Protein AF-A0A9U8DZ50-F1 (afdb_monomer_lite)

Secondary structure (DSSP, 8-state):
----------------------PPP-----------------------------SS-TT-HHHHHHHHHHHHHHHHHHHHHHHHHHHHHHHHHHHHHHHHHHT--SHHHHHHHHHHHHHHHHHHIIIIIHHHHHHTTTS-GGGTHHHH-TT------TTSS-TT-HHHHHHHHHHHHHHHHHHHHHHHHHHHHHHHHHHHHHHHHHGGGTT-TTHHHHHHHHHHHHHHHHHTHHHHHHHHHTTS-HHHHHHHHHHHHHHHHHHHHHHHHHHHSSPPPHHHHHHTTEEEEETT--S---S----------S------------------------------------PEEEEE----HHHHHHHHHHHHHHHHHHHHHHHHTT-SSHHHHHHHHHHHHHHHHHT-SS--HHHHHHHHHHHHHHHHHHHHHHHHHHHHHHS-GGGHHHHHHTTS----------------

pLDDT: mean 70.9, std 27.15, range [23.34, 98.75]

Radius of gyration: 38.42 Å; chains: 1; bounding box: 74×115×111 Å

Foldseek 3Di:
DDDDDDDDDDDDDDDDDDDDDDDDDDDDDDDDDDDDDDDDDDDDPPPPPPDPPPPDDCPDPVNVVVVVVVVVVVVVVVLLVQLLVLLVVLVVLVVVLVVLQVPDPDDPCNVVSVVVSVVSVVVNCVPSVVSNCVSCPPHDVVVNCCSNPVPDPDPPPPPVDDCPPPVVVVVVVVVVVVVVVVVLLVVLLVLLVVLLVLLVVLLVLLLVCQQDPCNVVSLVVSVVSLLVNLVPSLVVVLVSCPPHDVVVNCVSNLSSLLSSLLSVQSSVCVVPVDGDDLVVVQVSFKAKAFPPCPDDDDDDDDGPDPDDDDDDDDPDPPDPDDDDDDDDDDDDDDDDDDDDDDDDDRDIDMTGNDDDPLSNLLSVLVSLVSLLVSLVVNVLVVNLVSLVSSLVVLVVNLVVLVVDPDDPPSSVVSSVVSVVSSVSSVVSNVVSVVVPVVDPSVCSNVVSNVVDDPDDDDDDDDDDDDDD

InterPro domains:
  IPR002848 Translin family [PF01997] (79-151)
  IPR002848 Translin family [PF01997] (184-436)
  IPR002848 Translin family [PTHR10741] (164-446)
  IPR016068 Translin, N-terminal [G3DSA:1.20.58.190] (55-153)
  IPR016068 Translin, N-terminal [G3DSA:1.20.58.190] (160-356)
  IPR016069 Translin, C-terminal [G3DSA:1.20.58.200] (360-444)
  IPR036081 Translin superfamily [SSF74784] (61-151)
  IPR036081 Translin superfamily [SSF74784] (166-438)

Structure (mmCIF, N/CA/C/O backbone):
data_AF-A0A9U8DZ50-F1
#
_entry.id   AF-A0A9U8DZ50-F1
#
loop_
_atom_site.group_PDB
_atom_site.id
_atom_site.type_symbol
_atom_site.label_atom_id
_atom_site.label_alt_id
_atom_site.label_comp_id
_atom_site.label_asym_id
_atom_site.label_entity_id
_atom_site.label_seq_id
_atom_site.pdbx_PDB_ins_code
_atom_site.Cartn_x
_atom_site.Cartn_y
_atom_site.Cartn_z
_atom_site.occupancy
_atom_site.B_iso_or_equiv
_atom_site.auth_seq_id
_atom_site.auth_comp_id
_atom_site.auth_asym_id
_atom_site.auth_atom_id
_atom_site.pdbx_PDB_model_num
ATOM 1 N N . MET A 1 1 ? 11.508 52.024 -48.473 1.00 33.84 1 MET A N 1
ATOM 2 C CA . MET A 1 1 ? 10.561 52.882 -49.210 1.00 33.84 1 MET A CA 1
ATOM 3 C C . MET A 1 1 ? 9.318 52.056 -49.512 1.00 33.84 1 MET A C 1
ATOM 5 O O . MET A 1 1 ? 9.191 51.540 -50.609 1.00 33.84 1 MET A O 1
ATOM 9 N N . ASP A 1 2 ? 8.559 51.620 -48.507 1.00 32.34 2 ASP A N 1
ATOM 10 C CA . ASP A 1 2 ? 7.789 52.371 -47.483 1.00 32.34 2 ASP A CA 1
ATOM 11 C C . ASP A 1 2 ? 6.330 52.503 -47.938 1.00 32.34 2 ASP A C 1
ATOM 13 O O . ASP A 1 2 ? 6.059 53.120 -48.960 1.00 32.34 2 ASP A O 1
ATOM 17 N N . SER A 1 3 ? 5.402 51.704 -47.405 1.00 32.81 3 SER A N 1
ATOM 18 C CA . SER A 1 3 ? 4.871 51.639 -46.025 1.00 32.81 3 SER A CA 1
ATOM 19 C C . SER A 1 3 ? 3.629 52.533 -45.863 1.00 32.81 3 SER A C 1
ATOM 21 O O . SER A 1 3 ? 3.686 53.755 -45.781 1.00 32.81 3 SER A O 1
ATOM 23 N N . SER A 1 4 ? 2.456 51.893 -45.854 1.00 32.31 4 SER A N 1
ATOM 24 C CA . SER A 1 4 ? 1.155 52.545 -45.679 1.00 32.31 4 SER A CA 1
ATOM 25 C C . SER A 1 4 ? 0.821 52.667 -44.189 1.00 32.31 4 SER A C 1
ATOM 27 O O . SER A 1 4 ? 0.315 51.724 -43.579 1.00 32.31 4 SER A O 1
ATOM 29 N N . GLY A 1 5 ? 1.141 53.821 -43.599 1.00 32.56 5 GLY A N 1
ATOM 30 C CA . GLY A 1 5 ? 0.920 54.115 -42.181 1.00 32.56 5 GLY A CA 1
ATOM 31 C C . GLY A 1 5 ? -0.504 54.574 -41.836 1.00 32.56 5 GLY A C 1
ATOM 32 O O . GLY A 1 5 ? -1.123 55.357 -42.552 1.00 32.56 5 GLY A O 1
ATOM 33 N N . THR A 1 6 ? -1.002 54.109 -40.690 1.00 33.66 6 THR A N 1
ATOM 34 C CA . THR A 1 6 ? -2.272 54.498 -40.046 1.00 33.66 6 THR A CA 1
ATOM 35 C C . THR A 1 6 ? -2.245 55.907 -39.437 1.00 33.66 6 THR A C 1
ATOM 37 O O . THR A 1 6 ? -1.208 56.319 -38.918 1.00 33.66 6 THR A O 1
ATOM 40 N N . GLY A 1 7 ? -3.395 56.598 -39.366 1.00 29.08 7 GLY A N 1
ATOM 41 C CA . GLY A 1 7 ? -3.497 57.946 -38.784 1.00 29.08 7 GLY A CA 1
ATOM 42 C C . GLY A 1 7 ? -4.727 58.233 -37.898 1.00 29.08 7 GLY A C 1
ATOM 43 O O . GLY A 1 7 ? -5.857 58.192 -38.364 1.00 29.08 7 GLY A O 1
ATOM 44 N N . ALA A 1 8 ? -4.447 58.640 -36.651 1.00 29.92 8 ALA A N 1
ATOM 45 C CA . ALA A 1 8 ? -5.173 59.622 -35.818 1.00 29.92 8 ALA A CA 1
ATOM 46 C C . ALA A 1 8 ? -6.617 59.374 -35.285 1.00 29.92 8 ALA A C 1
ATOM 48 O O . ALA A 1 8 ? -7.617 59.842 -35.817 1.00 29.92 8 ALA A O 1
ATOM 49 N N . SER A 1 9 ? -6.678 58.817 -34.071 1.00 27.17 9 SER A N 1
ATOM 50 C CA . SER A 1 9 ? -7.251 59.408 -32.836 1.00 27.17 9 SER A CA 1
ATOM 51 C C . SER A 1 9 ? -8.122 60.695 -32.882 1.00 27.17 9 SER A C 1
ATOM 53 O O . SER A 1 9 ? -7.591 61.757 -33.198 1.00 27.17 9 SER A O 1
ATOM 55 N N . ARG A 1 10 ? -9.332 60.685 -32.267 1.00 26.41 10 ARG A N 1
ATOM 56 C CA . ARG A 1 10 ? -9.611 61.270 -30.909 1.00 26.41 10 ARG A CA 1
ATOM 57 C C . ARG A 1 10 ? -11.107 61.361 -30.481 1.00 26.41 10 ARG A C 1
ATOM 59 O O . ARG A 1 10 ? -11.854 62.208 -30.949 1.00 26.41 10 ARG A O 1
ATOM 66 N N . SER A 1 11 ? -11.396 60.716 -29.343 1.00 24.22 11 SER A N 1
ATOM 67 C CA . SER A 1 11 ? -12.149 61.254 -28.180 1.00 24.22 11 SER A CA 1
ATOM 68 C C . SER A 1 11 ? -13.700 61.320 -28.105 1.00 24.22 11 SER A C 1
ATOM 70 O O . SER A 1 11 ? -14.384 61.753 -29.021 1.00 24.22 11 SER A O 1
ATOM 72 N N . ARG A 1 12 ? -14.161 61.078 -26.859 1.00 24.06 12 ARG A N 1
ATOM 73 C CA . ARG A 1 12 ? -15.343 61.610 -26.128 1.00 24.06 12 ARG A CA 1
ATOM 74 C C . ARG A 1 12 ? -16.746 60.958 -26.236 1.00 24.06 12 ARG A C 1
ATOM 76 O O . ARG A 1 12 ? -17.536 61.258 -27.115 1.00 24.06 12 ARG A O 1
ATOM 83 N N . PHE A 1 13 ? -17.100 60.376 -25.079 1.00 23.48 13 PHE A N 1
ATOM 84 C CA . PHE A 1 13 ? -18.300 60.635 -24.250 1.00 23.48 13 PHE A CA 1
ATOM 85 C C . PHE A 1 13 ? -19.570 59.762 -24.353 1.00 23.48 13 PHE A C 1
ATOM 87 O O . PHE A 1 13 ? -20.158 59.576 -25.407 1.00 23.48 13 PHE A O 1
ATOM 94 N N . LYS A 1 14 ? -20.050 59.425 -23.140 1.00 25.61 14 LYS A N 1
ATOM 95 C CA . LYS A 1 14 ? -21.415 59.060 -22.710 1.00 25.61 14 LYS A CA 1
ATOM 96 C C . LYS A 1 14 ? -22.072 57.805 -23.298 1.00 25.61 14 LYS A C 1
ATOM 98 O O . LYS A 1 14 ? -22.571 57.797 -24.416 1.00 25.61 14 LYS A O 1
ATOM 103 N N . LYS A 1 15 ? -22.354 56.866 -22.390 1.00 28.08 15 LYS A N 1
ATOM 104 C CA . LYS A 1 15 ? -23.686 56.258 -22.310 1.00 28.08 15 LYS A CA 1
ATOM 105 C C . LYS A 1 15 ? -24.177 56.306 -20.863 1.00 28.08 15 LYS A C 1
ATOM 107 O O . LYS A 1 15 ? -23.495 55.834 -19.962 1.00 28.08 15 LYS A O 1
ATOM 112 N N . SER A 1 16 ? -25.320 56.943 -20.654 1.00 24.27 16 SER A N 1
ATOM 113 C CA . SER A 1 16 ? -26.110 56.849 -19.428 1.00 24.27 16 SER A CA 1
ATOM 114 C C . SER A 1 16 ? -27.072 55.669 -19.544 1.00 24.27 16 SER A C 1
ATOM 116 O O . SER A 1 16 ? -27.530 55.380 -20.649 1.00 24.27 16 SER A O 1
ATOM 118 N N . HIS A 1 17 ? -27.442 55.065 -18.418 1.00 27.88 17 HIS A N 1
ATOM 119 C CA . HIS A 1 17 ? -28.837 55.032 -17.962 1.00 27.88 17 HIS A CA 1
ATOM 120 C C . HIS A 1 17 ? -28.869 54.760 -16.452 1.00 27.88 17 HIS A C 1
ATOM 122 O O . HIS A 1 17 ? -28.088 53.957 -15.946 1.00 27.88 17 HIS A O 1
ATOM 128 N N . ASN A 1 18 ? -29.733 55.494 -15.752 1.00 26.12 18 ASN A N 1
ATOM 129 C CA . ASN A 1 18 ? -30.134 55.181 -14.383 1.00 26.12 18 ASN A CA 1
ATOM 130 C C . ASN A 1 18 ? -31.062 53.956 -14.415 1.00 26.12 18 ASN A C 1
ATOM 132 O O . ASN A 1 18 ? -31.752 53.752 -15.409 1.00 26.12 18 ASN A O 1
ATOM 136 N N . ASP A 1 19 ? -31.127 53.204 -13.318 1.00 26.47 19 ASP A N 1
ATOM 137 C CA . ASP A 1 19 ? -32.282 53.328 -12.424 1.00 26.47 19 ASP A CA 1
ATOM 138 C C . ASP A 1 19 ? -31.902 52.929 -10.992 1.00 26.47 19 ASP A C 1
ATOM 140 O O . ASP A 1 19 ? -31.086 52.044 -10.748 1.00 26.47 19 ASP A O 1
ATOM 144 N N . ASN A 1 20 ? -32.443 53.691 -10.047 1.00 25.62 20 ASN A N 1
ATOM 145 C CA . ASN A 1 20 ? -32.192 53.663 -8.605 1.00 25.62 20 ASN A CA 1
ATOM 146 C C . ASN A 1 20 ? -33.588 53.512 -7.953 1.00 25.62 20 ASN A C 1
ATOM 148 O O . ASN A 1 20 ? -34.556 53.964 -8.573 1.00 25.62 20 ASN A O 1
ATOM 152 N N . PRO A 1 21 ? -33.748 52.971 -6.725 1.00 29.86 21 PRO A N 1
ATOM 153 C CA . PRO A 1 21 ? -33.490 53.864 -5.592 1.00 29.86 21 PRO A CA 1
ATOM 154 C C . PRO A 1 21 ? -33.074 53.223 -4.242 1.00 29.86 21 PRO A C 1
ATOM 156 O O . PRO A 1 21 ? -33.614 52.222 -3.782 1.00 29.86 21 PRO A O 1
ATOM 159 N N . SER A 1 22 ? -32.187 53.950 -3.552 1.00 23.89 22 SER A N 1
ATOM 160 C CA . SER A 1 22 ? -32.159 54.204 -2.095 1.00 23.89 22 SER A CA 1
ATOM 161 C C . SER A 1 22 ? -32.302 53.042 -1.093 1.00 23.89 22 SER A C 1
ATOM 163 O O . SER A 1 22 ? -33.405 52.649 -0.712 1.00 23.89 22 SER A O 1
ATOM 165 N N . ILE A 1 23 ? -31.169 52.677 -0.486 1.00 24.48 23 ILE A N 1
ATOM 166 C CA . ILE A 1 23 ? -31.103 52.181 0.899 1.00 24.48 23 ILE A CA 1
ATOM 167 C C . ILE A 1 23 ? -31.031 53.396 1.839 1.00 24.48 23 ILE A C 1
ATOM 169 O O . ILE A 1 23 ? -30.293 54.343 1.564 1.00 24.48 23 ILE A O 1
ATOM 173 N N . ILE A 1 24 ? -31.795 53.377 2.935 1.00 27.72 24 ILE A N 1
ATOM 174 C CA . ILE A 1 24 ? -31.778 54.424 3.969 1.00 27.72 24 ILE A CA 1
ATOM 175 C C . ILE A 1 24 ? -30.674 54.129 4.993 1.00 27.72 24 ILE A C 1
ATOM 177 O O . ILE A 1 24 ? -30.541 53.004 5.470 1.00 27.72 24 ILE A O 1
ATOM 181 N N . ILE A 1 25 ? -29.905 55.165 5.330 1.00 25.62 25 ILE A N 1
ATOM 182 C CA . ILE A 1 25 ? -28.888 55.174 6.389 1.00 25.62 25 ILE A CA 1
ATOM 183 C C . ILE A 1 25 ? -29.566 55.462 7.734 1.00 25.62 25 ILE A C 1
ATOM 185 O O . ILE A 1 25 ? -30.458 56.303 7.798 1.00 25.62 25 ILE A O 1
ATOM 189 N N . ASN A 1 26 ? -29.088 54.829 8.806 1.00 24.84 26 ASN A N 1
ATOM 190 C CA . ASN A 1 26 ? -29.116 55.410 10.148 1.00 24.84 26 ASN A CA 1
ATOM 191 C C . ASN A 1 26 ? -27.801 55.056 10.853 1.00 24.84 26 ASN A C 1
ATOM 193 O O . ASN A 1 26 ? -27.534 53.886 11.126 1.00 24.84 26 ASN A O 1
ATOM 197 N N . ASP A 1 27 ? -26.990 56.076 11.119 1.00 23.66 27 ASP A N 1
ATOM 198 C CA . ASP A 1 27 ? -25.771 55.985 11.919 1.00 23.66 27 ASP A CA 1
ATOM 199 C C . ASP A 1 27 ? -26.096 55.955 13.422 1.00 23.66 27 ASP A C 1
ATOM 201 O O . ASP A 1 27 ? -27.057 56.588 13.857 1.00 23.66 27 ASP A O 1
ATOM 205 N N . HIS A 1 28 ? -25.251 55.290 14.220 1.00 26.67 28 HIS A N 1
ATOM 206 C CA . HIS A 1 28 ? -24.690 55.891 15.442 1.00 26.67 28 HIS A CA 1
ATOM 207 C C . HIS A 1 28 ? -23.529 55.063 16.034 1.00 26.67 28 HIS A C 1
ATOM 209 O O . HIS A 1 28 ? -23.698 53.919 16.443 1.00 26.67 28 HIS A O 1
ATOM 215 N N . ASP A 1 29 ? -22.360 55.707 16.065 1.00 26.31 29 ASP A N 1
ATOM 216 C CA . ASP A 1 29 ? -21.257 55.667 17.044 1.00 26.31 29 ASP A CA 1
ATOM 217 C C . ASP A 1 29 ? -20.880 54.387 17.830 1.00 26.31 29 ASP A C 1
ATOM 219 O O . ASP A 1 29 ? -21.653 53.819 18.596 1.00 26.31 29 ASP A O 1
ATOM 223 N N . GLY A 1 30 ? -19.579 54.051 17.796 1.00 26.39 30 GLY A N 1
ATOM 224 C CA . GLY A 1 30 ? -18.968 53.027 18.661 1.00 26.39 30 GLY A CA 1
ATOM 225 C C . GLY A 1 30 ? -17.454 52.864 18.456 1.00 26.39 30 GLY A C 1
ATOM 226 O O . GLY A 1 30 ? -17.000 51.959 17.762 1.00 26.39 30 GLY A O 1
ATOM 227 N N . ASN A 1 31 ? -16.649 53.759 19.032 1.00 25.64 31 ASN A N 1
ATOM 228 C CA . ASN A 1 31 ? -15.199 53.854 18.800 1.00 25.64 31 ASN A CA 1
ATOM 229 C C . ASN A 1 31 ? -14.379 52.838 19.648 1.00 25.64 31 ASN A C 1
ATOM 231 O O . ASN A 1 31 ? -14.626 52.747 20.842 1.00 25.64 31 ASN A O 1
ATOM 235 N N . ARG A 1 32 ? -13.379 52.165 19.034 1.00 25.67 32 ARG A N 1
ATOM 236 C CA . ARG A 1 32 ? -12.081 51.615 19.562 1.00 25.67 32 ARG A CA 1
ATOM 237 C C . ARG A 1 32 ? -12.011 51.103 21.029 1.00 25.67 32 ARG A C 1
ATOM 239 O O . ARG A 1 32 ? -12.277 51.859 21.950 1.00 25.67 32 ARG A O 1
ATOM 246 N N . GLY A 1 33 ? -11.442 49.936 21.365 1.00 23.62 33 GLY A N 1
ATOM 247 C CA . GLY A 1 33 ? -10.673 48.912 20.625 1.00 23.62 33 GLY A CA 1
ATOM 248 C C . GLY A 1 33 ? -9.707 48.150 21.578 1.00 23.62 33 GLY A C 1
ATOM 249 O O . GLY A 1 33 ? -9.612 48.548 22.735 1.00 23.62 33 GLY A O 1
ATOM 250 N N . ARG A 1 34 ? -8.950 47.144 21.073 1.00 24.36 34 ARG A N 1
ATOM 251 C CA . ARG A 1 34 ? -7.920 46.308 21.783 1.00 24.36 34 ARG A CA 1
ATOM 252 C C . ARG A 1 34 ? -8.458 45.387 22.906 1.00 24.36 34 ARG A C 1
ATOM 254 O O . ARG A 1 34 ? -9.480 45.706 23.493 1.00 24.36 34 ARG A O 1
ATOM 261 N N . GLU A 1 35 ? -7.861 44.258 23.319 1.00 25.17 35 GLU A N 1
ATOM 262 C CA . GLU A 1 35 ? -6.798 43.303 22.877 1.00 25.17 35 GLU A CA 1
ATOM 263 C C . GLU A 1 35 ? -6.956 42.044 23.800 1.00 25.17 35 GLU A C 1
ATOM 265 O O . GLU A 1 35 ? -7.601 42.162 24.840 1.00 25.17 35 GLU A O 1
ATOM 270 N N . ASP A 1 36 ? -6.487 40.807 23.565 1.00 27.61 36 ASP A N 1
ATOM 271 C CA . ASP A 1 36 ? -5.649 40.167 22.528 1.00 27.61 36 ASP A CA 1
ATOM 272 C C . ASP A 1 36 ? -6.051 38.657 22.359 1.00 27.61 36 ASP A C 1
ATOM 274 O O . ASP A 1 36 ? -7.057 38.195 22.900 1.00 27.61 36 ASP A O 1
ATOM 278 N N . ARG A 1 37 ? -5.264 37.885 21.595 1.00 28.22 37 ARG A N 1
ATOM 279 C CA . ARG A 1 37 ? -5.333 36.444 21.246 1.00 28.22 37 ARG A CA 1
ATOM 280 C C . ARG A 1 37 ? -5.511 35.461 22.426 1.00 28.22 37 ARG A C 1
ATOM 282 O O . ARG A 1 37 ? -4.823 35.614 23.430 1.00 28.22 37 ARG A O 1
ATOM 289 N N . ASN A 1 38 ? -6.212 34.324 22.216 1.00 25.36 38 ASN A N 1
ATOM 290 C CA . ASN A 1 38 ? -5.542 33.000 22.107 1.00 25.36 38 ASN A CA 1
ATOM 291 C C . ASN A 1 38 ? -6.417 31.781 21.693 1.00 25.36 38 ASN A C 1
ATOM 293 O O . ASN A 1 38 ? -7.620 31.727 21.929 1.00 25.36 38 ASN A O 1
ATOM 297 N N . SER A 1 39 ? -5.723 30.737 21.212 1.00 31.36 39 SER A N 1
ATOM 298 C CA . SER A 1 39 ? -6.111 29.310 21.119 1.00 31.36 39 SER A CA 1
ATOM 299 C C . SER A 1 39 ? -7.257 28.886 20.180 1.00 31.36 39 SER A C 1
ATOM 301 O O . SER A 1 39 ? -8.363 28.557 20.606 1.00 31.36 39 SER A O 1
ATOM 303 N N . ASN A 1 40 ? -6.914 28.708 18.900 1.00 24.17 40 ASN A N 1
ATOM 304 C CA . ASN A 1 40 ? -7.631 27.800 18.000 1.00 24.17 40 ASN A CA 1
ATOM 305 C C . ASN A 1 40 ? -7.559 26.345 18.505 1.00 24.17 40 ASN A C 1
ATOM 307 O O . ASN A 1 40 ? -6.473 25.817 18.730 1.00 24.17 40 ASN A O 1
ATOM 311 N N . THR A 1 41 ? -8.701 25.658 18.561 1.00 29.70 41 THR A N 1
ATOM 312 C CA . THR A 1 41 ? -8.770 24.196 18.376 1.00 29.70 41 THR A CA 1
ATOM 313 C C . THR A 1 41 ? -9.823 23.893 17.316 1.00 29.70 41 THR A C 1
ATOM 315 O O . THR A 1 41 ? -11.023 23.831 17.577 1.00 29.70 41 THR A O 1
ATOM 318 N N . SER A 1 42 ? -9.349 23.772 16.077 1.00 26.73 42 SER A N 1
ATOM 319 C CA . SER A 1 42 ? -10.153 23.635 14.865 1.00 26.73 42 SER A CA 1
ATOM 320 C C . SER A 1 42 ? -10.898 22.297 14.848 1.00 26.73 42 SER A C 1
ATOM 322 O O . SER A 1 42 ? -10.356 21.272 14.435 1.00 26.73 42 SER A O 1
ATOM 324 N N . SER A 1 43 ? -12.159 22.283 15.280 1.00 30.92 43 SER A N 1
ATOM 325 C CA . SER A 1 43 ? -13.020 21.114 15.083 1.00 30.92 43 SER A CA 1
ATOM 326 C C . SER A 1 43 ? -13.419 21.029 13.608 1.00 30.92 43 SER A C 1
ATOM 328 O O . SER A 1 43 ? -14.117 21.889 13.075 1.00 30.92 43 SER A O 1
ATOM 330 N N . SER A 1 44 ? -12.924 20.001 12.916 1.00 30.56 44 SER A N 1
ATOM 331 C CA . SER A 1 44 ? -13.152 19.827 11.482 1.00 30.56 44 SER A CA 1
ATOM 332 C C . SER A 1 44 ? -14.646 19.740 11.168 1.00 30.56 44 SER A C 1
ATOM 334 O O . SER A 1 44 ? -15.351 18.884 11.709 1.00 30.56 44 SER A O 1
ATOM 336 N N . ASN A 1 45 ? -15.109 20.575 10.233 1.00 29.09 45 ASN A N 1
ATOM 337 C CA . ASN A 1 45 ? -16.471 20.555 9.703 1.00 29.09 45 ASN A CA 1
ATOM 338 C C . ASN A 1 45 ? -16.777 19.220 8.995 1.00 29.09 45 ASN A C 1
ATOM 340 O O . ASN A 1 45 ? -16.728 19.111 7.768 1.00 29.09 45 ASN A O 1
ATOM 344 N N . ARG A 1 46 ? -17.160 18.190 9.759 1.00 32.88 46 ARG A N 1
ATOM 345 C CA . ARG A 1 46 ? -17.863 17.027 9.211 1.00 32.88 46 ARG A CA 1
ATOM 346 C C . ARG A 1 46 ? -19.209 17.519 8.690 1.00 32.88 46 ARG A C 1
ATOM 348 O O . ARG A 1 46 ? -20.139 17.708 9.471 1.00 32.88 46 ARG A O 1
ATOM 355 N N . LYS A 1 47 ? -19.317 17.704 7.367 1.00 34.22 47 LYS A N 1
ATOM 356 C CA . LYS A 1 47 ? -20.601 17.880 6.673 1.00 34.22 47 LYS A CA 1
ATOM 357 C C . LYS A 1 47 ? -21.510 16.710 7.053 1.00 34.22 47 LYS A C 1
ATOM 359 O O . LYS A 1 47 ? -21.378 15.609 6.524 1.00 34.22 47 LYS A O 1
ATOM 364 N N . ARG A 1 48 ? -22.404 16.949 8.012 1.00 32.78 48 ARG A N 1
ATOM 365 C CA . ARG A 1 48 ? -23.395 15.981 8.478 1.00 32.78 48 ARG A CA 1
ATOM 366 C C . ARG A 1 48 ? -24.328 15.700 7.306 1.00 32.78 48 ARG A C 1
ATOM 368 O O . ARG A 1 48 ? -25.103 16.575 6.922 1.00 32.78 48 ARG A O 1
ATOM 375 N N . LEU A 1 49 ? -24.212 14.507 6.722 1.00 31.38 49 LEU A N 1
ATOM 376 C CA . LEU A 1 49 ? -25.139 14.016 5.704 1.00 31.38 49 LEU A CA 1
ATOM 377 C C . LEU A 1 49 ? -26.566 14.199 6.234 1.00 31.38 49 LEU A C 1
ATOM 379 O O . LEU A 1 49 ? -26.926 13.626 7.264 1.00 31.38 49 LEU A O 1
ATOM 383 N N . LYS A 1 50 ? -27.363 15.024 5.547 1.00 36.25 50 LYS A N 1
ATOM 384 C CA . LYS A 1 50 ? -28.805 15.104 5.781 1.00 36.25 50 LYS A CA 1
ATOM 385 C C . LYS A 1 50 ? -29.423 13.816 5.245 1.00 36.25 50 LYS A C 1
ATOM 387 O O . LYS A 1 50 ? -29.806 13.745 4.083 1.00 36.25 50 LYS A O 1
ATOM 392 N N . VAL A 1 51 ? -29.473 12.794 6.092 1.00 40.06 51 VAL A N 1
ATOM 393 C CA . VAL A 1 51 ? -30.342 11.639 5.868 1.00 40.06 51 VAL A CA 1
ATOM 394 C C . VAL A 1 51 ? -31.779 12.156 5.912 1.00 40.06 51 VAL A C 1
ATOM 396 O O . VAL A 1 51 ? -32.159 12.836 6.867 1.00 40.06 51 VAL A O 1
ATOM 399 N N . ASN A 1 52 ? -32.559 11.883 4.866 1.00 41.28 52 ASN A N 1
ATOM 400 C CA . ASN A 1 52 ? -33.974 12.239 4.836 1.00 41.28 52 ASN A CA 1
ATOM 401 C C . ASN A 1 52 ? -34.728 11.346 5.831 1.00 41.28 52 ASN A C 1
ATOM 403 O O . ASN A 1 52 ? -34.932 10.161 5.588 1.00 41.28 52 ASN A O 1
ATOM 407 N N . ASP A 1 53 ? -35.125 11.936 6.957 1.00 46.84 53 ASP A N 1
ATOM 408 C CA . ASP A 1 53 ? -35.700 11.279 8.143 1.00 46.84 53 ASP A CA 1
ATOM 409 C C . ASP A 1 53 ? -37.185 10.876 7.961 1.00 46.84 53 ASP A C 1
ATOM 411 O O . ASP A 1 53 ? -38.013 11.007 8.862 1.00 46.84 53 ASP A O 1
ATOM 415 N N . SER A 1 54 ? -37.560 10.457 6.747 1.00 49.72 54 SER A N 1
ATOM 416 C CA . SER A 1 54 ? -38.950 10.217 6.327 1.00 49.72 54 SER A CA 1
ATOM 417 C C . SER A 1 54 ? -39.332 8.738 6.191 1.00 49.72 54 SER A C 1
ATOM 419 O O . SER A 1 54 ? -40.442 8.447 5.758 1.00 49.72 54 SER A O 1
ATOM 421 N N . SER A 1 55 ? -38.441 7.804 6.544 1.00 50.41 55 SER A N 1
ATOM 422 C CA . SER A 1 55 ? -38.665 6.348 6.430 1.00 50.41 55 SER A CA 1
ATOM 423 C C . SER A 1 55 ? -38.655 5.582 7.761 1.00 50.41 55 SER A C 1
ATOM 425 O O . SER A 1 55 ? -38.961 4.390 7.777 1.00 50.41 55 SER A O 1
ATOM 427 N N . LEU A 1 56 ? -38.351 6.235 8.887 1.00 56.22 56 LEU A N 1
ATOM 428 C CA . LEU A 1 56 ? -38.411 5.619 10.215 1.00 56.22 56 LEU A CA 1
ATOM 429 C C . LEU A 1 56 ? -39.772 5.884 10.866 1.00 56.22 56 LEU A C 1
ATOM 431 O O . LEU A 1 56 ? -40.168 7.032 11.072 1.00 56.22 56 LEU A O 1
ATOM 435 N N . SER A 1 57 ? -40.485 4.809 11.217 1.00 55.72 57 SER A N 1
ATOM 436 C CA . SER A 1 57 ? -41.748 4.909 11.954 1.00 55.72 57 SER A CA 1
ATOM 437 C C . SER A 1 57 ? -41.504 5.534 13.328 1.00 55.72 57 SER A C 1
ATOM 439 O O . SER A 1 57 ? -40.958 4.893 14.231 1.00 55.72 57 SER A O 1
ATOM 441 N N . LYS A 1 58 ? -41.940 6.789 13.489 1.00 58.59 58 LYS A N 1
ATOM 442 C CA . LYS A 1 58 ? -41.821 7.561 14.738 1.00 58.59 58 LYS A CA 1
ATOM 443 C C . LYS A 1 58 ? -42.580 6.924 15.904 1.00 58.59 58 LYS A C 1
ATOM 445 O O . LYS A 1 58 ? -42.287 7.211 17.063 1.00 58.59 58 LYS A O 1
ATOM 450 N N . ASP A 1 59 ? -43.513 6.024 15.599 1.00 59.19 59 ASP A N 1
ATOM 451 C CA . ASP A 1 59 ? -44.273 5.273 16.587 1.00 59.19 59 ASP A CA 1
ATOM 452 C C . ASP A 1 59 ? -43.611 3.978 17.061 1.00 59.19 59 ASP A C 1
ATOM 454 O O . ASP A 1 59 ? -44.079 3.407 18.050 1.00 59.19 59 ASP A O 1
ATOM 458 N N . SER A 1 60 ? -42.507 3.556 16.430 1.00 71.31 60 SER A N 1
ATOM 459 C CA . SER A 1 60 ? -41.733 2.385 16.845 1.00 71.31 60 SER A CA 1
ATOM 460 C C . SER A 1 60 ? -41.321 2.485 18.323 1.00 71.31 60 SER A C 1
ATOM 462 O O . SER A 1 60 ? -40.762 3.512 18.729 1.00 71.31 60 SER A O 1
ATOM 464 N N . PRO A 1 61 ? -41.519 1.427 19.138 1.00 67.38 61 PRO A N 1
ATOM 465 C CA . PRO A 1 61 ? -41.107 1.431 20.543 1.00 67.38 61 PRO A CA 1
ATOM 466 C C . PRO A 1 61 ? -39.594 1.642 20.697 1.00 67.38 61 PRO A C 1
ATOM 468 O O . PRO A 1 61 ? -39.159 2.278 21.652 1.00 67.38 61 PRO A O 1
ATOM 471 N N . ILE A 1 62 ? -38.799 1.201 19.714 1.00 61.28 62 ILE A N 1
ATOM 472 C CA . ILE A 1 62 ? -37.350 1.430 19.660 1.00 61.28 62 ILE A CA 1
ATOM 473 C C . ILE A 1 62 ? -37.049 2.919 19.436 1.00 61.28 62 ILE A C 1
ATOM 475 O O . ILE A 1 62 ? -36.234 3.491 20.152 1.00 61.28 62 ILE A O 1
ATOM 479 N N . PHE A 1 63 ? -37.734 3.582 18.497 1.00 68.12 63 PHE A N 1
ATOM 480 C CA . PHE A 1 63 ? -37.534 5.014 18.233 1.00 68.12 63 PHE A CA 1
ATOM 481 C C . PHE A 1 63 ? -37.976 5.886 19.420 1.00 68.12 63 PHE A C 1
ATOM 483 O O . PHE A 1 63 ? -37.309 6.864 19.761 1.00 68.12 63 PHE A O 1
ATOM 490 N N . LYS A 1 64 ? -39.063 5.505 20.102 1.00 70.44 64 LYS A N 1
ATOM 491 C CA . LYS A 1 64 ? -39.506 6.146 21.349 1.00 70.44 64 LYS A CA 1
ATOM 492 C C . LYS A 1 64 ? -38.477 5.970 22.469 1.00 70.44 64 LYS A C 1
ATOM 494 O O . LYS A 1 64 ? -38.087 6.964 23.073 1.00 70.44 64 LYS A O 1
ATOM 499 N N . ALA A 1 65 ? -37.954 4.758 22.674 1.00 68.94 65 ALA A N 1
ATOM 500 C CA . ALA A 1 65 ? -36.878 4.509 23.636 1.00 68.94 65 ALA A CA 1
ATOM 501 C C . ALA A 1 65 ? -35.606 5.321 23.319 1.00 68.94 65 ALA A C 1
ATOM 503 O O . ALA A 1 65 ? -35.054 5.961 24.209 1.00 68.94 65 ALA A O 1
ATOM 504 N N . PHE A 1 66 ? -35.172 5.374 22.053 1.00 68.19 66 PHE A N 1
ATOM 505 C CA . PHE A 1 66 ? -34.013 6.176 21.644 1.00 68.19 66 PHE A CA 1
ATOM 506 C C . PHE A 1 66 ? -34.203 7.681 21.874 1.00 68.19 66 PHE A C 1
ATOM 508 O O . PHE A 1 66 ? -33.244 8.343 22.262 1.00 68.19 66 PHE A O 1
ATOM 515 N N . ASN A 1 67 ? -35.405 8.236 21.672 1.00 69.62 67 ASN A N 1
ATOM 516 C CA . ASN A 1 67 ? -35.655 9.647 21.986 1.00 69.62 67 ASN A CA 1
ATOM 517 C C . ASN A 1 67 ? -35.647 9.913 23.497 1.00 69.62 67 ASN A C 1
ATOM 519 O O . ASN A 1 67 ? -35.043 10.898 23.908 1.00 69.62 67 ASN A O 1
ATOM 523 N N . ILE A 1 68 ? -36.214 9.017 24.315 1.00 73.81 68 ILE A N 1
ATOM 524 C CA . ILE A 1 68 ? -36.148 9.113 25.784 1.00 73.81 68 ILE A CA 1
ATOM 525 C C . ILE A 1 68 ? -34.684 9.098 26.253 1.00 73.81 68 ILE A C 1
ATOM 527 O O . ILE A 1 68 ? -34.267 9.995 26.981 1.00 73.81 68 ILE A O 1
ATOM 531 N N . PHE A 1 69 ? -33.870 8.152 25.769 1.00 67.38 69 PHE A N 1
ATOM 532 C CA . PHE A 1 69 ? -32.437 8.114 26.085 1.00 67.38 69 PHE A CA 1
ATOM 533 C C . PHE A 1 69 ? -31.674 9.338 25.560 1.00 67.38 69 PHE A C 1
ATOM 535 O O . PHE A 1 69 ? -30.755 9.810 26.227 1.00 67.38 69 PHE A O 1
ATOM 542 N N . ARG A 1 70 ? -32.038 9.881 24.390 1.00 73.12 70 ARG A N 1
ATOM 543 C CA . ARG A 1 70 ? -31.435 11.120 23.873 1.00 73.12 70 ARG A CA 1
ATOM 544 C C . ARG A 1 70 ? -31.743 12.299 24.792 1.00 73.12 70 ARG A C 1
ATOM 546 O O . ARG A 1 70 ? -30.826 13.012 25.170 1.00 73.12 70 ARG A O 1
ATOM 553 N N . GLU A 1 71 ? -33.001 12.473 25.188 1.00 73.38 71 GLU A N 1
ATOM 554 C CA . GLU A 1 71 ? -33.419 13.540 26.102 1.00 73.38 71 GLU A CA 1
ATOM 555 C C . GLU A 1 71 ? -32.782 13.389 27.489 1.00 73.38 71 GLU A C 1
ATOM 557 O O . GLU A 1 71 ? -32.361 14.382 28.080 1.00 73.38 71 GLU A O 1
ATOM 562 N N . GLU A 1 72 ? -32.633 12.167 28.002 1.00 75.19 72 GLU A N 1
ATOM 563 C CA . GLU A 1 72 ? -31.911 11.898 29.249 1.00 75.19 72 GLU A CA 1
ATOM 564 C C . GLU A 1 72 ? -30.423 12.285 29.146 1.00 75.19 72 GLU A C 1
ATOM 566 O O . GLU A 1 72 ? -29.898 12.986 30.019 1.00 75.19 72 GLU A O 1
ATOM 571 N N . LEU A 1 73 ? -29.750 11.900 28.054 1.00 72.69 73 LEU A N 1
ATOM 572 C CA . LEU A 1 73 ? -28.351 12.251 27.792 1.00 72.69 73 LEU A CA 1
ATOM 573 C C . LEU A 1 73 ? -28.152 13.758 27.583 1.00 72.69 73 LEU A C 1
ATOM 575 O O . LEU A 1 73 ? -27.221 14.322 28.159 1.00 72.69 73 LEU A O 1
ATOM 579 N N . ASP A 1 74 ? -29.028 14.419 26.826 1.00 75.62 74 ASP A N 1
ATOM 580 C CA . ASP A 1 74 ? -28.989 15.866 26.596 1.00 75.62 74 ASP A CA 1
ATOM 581 C C . ASP A 1 74 ? -29.200 16.625 27.919 1.00 75.62 74 ASP A C 1
ATOM 583 O O . ASP A 1 74 ? -28.426 17.522 28.259 1.00 75.62 74 ASP A O 1
ATOM 587 N N . ASN A 1 75 ? -30.180 16.218 28.735 1.00 78.56 75 ASN A N 1
ATOM 588 C CA . ASN A 1 75 ? -30.420 16.794 30.062 1.00 78.56 75 ASN A CA 1
ATOM 589 C C . ASN A 1 75 ? -29.233 16.590 31.015 1.00 78.56 75 ASN A C 1
ATOM 591 O O . ASN A 1 75 ? -28.847 17.516 31.738 1.00 78.56 75 ASN A O 1
ATOM 595 N N . ARG A 1 76 ? -28.616 15.403 31.001 1.00 76.75 76 ARG A N 1
ATOM 596 C CA . ARG A 1 76 ? -27.399 15.099 31.765 1.00 76.75 76 ARG A CA 1
ATOM 597 C C . ARG A 1 76 ? -26.211 15.944 31.299 1.00 76.75 76 ARG A C 1
ATOM 599 O O . ARG A 1 76 ? -25.483 16.464 32.143 1.00 76.75 76 ARG A O 1
ATOM 606 N N . ASN A 1 77 ? -26.019 16.112 29.992 1.00 73.69 77 ASN A N 1
ATOM 607 C CA . ASN A 1 77 ? -24.928 16.911 29.433 1.00 73.69 77 ASN A CA 1
ATOM 608 C C . ASN A 1 77 ? -25.105 18.406 29.749 1.00 73.69 77 ASN A C 1
ATOM 610 O O . ASN A 1 77 ? -24.180 19.053 30.233 1.00 73.69 77 ASN A O 1
ATOM 614 N N . ASN A 1 78 ? -26.324 18.929 29.598 1.00 80.50 78 ASN A N 1
ATOM 615 C CA . ASN A 1 78 ? -26.669 20.298 29.983 1.00 80.50 78 ASN A CA 1
ATOM 616 C C . ASN A 1 78 ? -26.421 20.553 31.480 1.00 80.50 78 ASN A C 1
ATOM 618 O O . ASN A 1 78 ? -25.922 21.614 31.852 1.00 80.50 78 ASN A O 1
ATOM 622 N N . ARG A 1 79 ? -26.731 19.580 32.350 1.00 83.19 79 ARG A N 1
ATOM 623 C CA . ARG A 1 79 ? -26.423 19.648 33.789 1.00 83.19 79 ARG A CA 1
ATOM 624 C C . ARG A 1 79 ? -24.916 19.637 34.054 1.00 83.19 79 ARG A C 1
ATOM 626 O O . ARG A 1 79 ? -24.435 20.434 34.854 1.00 83.19 79 ARG A O 1
ATOM 633 N N . TYR A 1 80 ? -24.169 18.779 33.358 1.00 80.44 80 TYR A N 1
ATOM 634 C CA . TYR A 1 80 ? -22.711 18.711 33.462 1.00 80.44 80 TYR A CA 1
ATOM 635 C C . TYR A 1 80 ? -22.060 20.066 33.132 1.00 80.44 80 TYR A C 1
ATOM 637 O O . TYR A 1 80 ? -21.247 20.547 33.916 1.00 80.44 80 TYR A O 1
ATOM 645 N N . GLU A 1 81 ? -22.474 20.731 32.048 1.00 79.00 81 GLU A N 1
ATOM 646 C CA . GLU A 1 81 ? -21.973 22.067 31.682 1.00 79.00 81 GLU A CA 1
ATOM 647 C C . GLU A 1 81 ? -22.317 23.149 32.723 1.00 79.00 81 GLU A C 1
ATOM 649 O O . GLU A 1 81 ? -21.466 23.980 33.055 1.00 79.00 81 GLU A O 1
ATOM 654 N N . ARG A 1 82 ? -23.523 23.123 33.318 1.00 87.00 82 ARG A N 1
ATOM 655 C CA . ARG A 1 82 ? -23.867 24.035 34.430 1.00 87.00 82 ARG A CA 1
ATOM 656 C C . ARG A 1 82 ? -22.958 23.812 35.641 1.00 87.00 82 ARG A C 1
ATOM 658 O O . ARG A 1 82 ? -22.408 24.774 36.173 1.00 87.00 82 ARG A O 1
ATOM 665 N N . ILE A 1 83 ? -22.715 22.557 36.018 1.00 86.81 83 ILE A N 1
ATOM 666 C CA . ILE A 1 83 ? -21.815 22.198 37.125 1.00 86.81 83 ILE A CA 1
ATOM 667 C C . ILE A 1 83 ? -20.360 22.613 36.825 1.00 86.81 83 ILE A C 1
ATOM 669 O O . ILE A 1 83 ? -19.690 23.151 37.708 1.00 86.81 83 ILE A O 1
ATOM 673 N N . VAL A 1 84 ? -19.877 22.444 35.584 1.00 82.12 84 VAL A N 1
ATOM 674 C CA . VAL A 1 84 ? -18.557 22.947 35.146 1.00 82.12 84 VAL A CA 1
ATOM 675 C C . VAL A 1 84 ? -18.468 24.461 35.331 1.00 82.12 84 VAL A C 1
ATOM 677 O O . VAL A 1 84 ? -17.467 24.957 35.853 1.00 82.12 84 VAL A O 1
ATOM 680 N N . LYS A 1 85 ? -19.502 25.209 34.926 1.00 86.81 85 LYS A N 1
ATOM 681 C CA . LYS A 1 85 ? -19.544 26.668 35.079 1.00 86.81 85 LYS A CA 1
ATOM 682 C C . LYS A 1 85 ? -19.480 27.077 36.554 1.00 86.81 85 LYS A C 1
ATOM 684 O O . LYS A 1 85 ? -18.597 27.848 36.918 1.00 86.81 85 LYS A O 1
ATOM 689 N N . ILE A 1 86 ? -20.326 26.496 37.407 1.00 88.75 86 ILE A N 1
ATOM 690 C CA . ILE A 1 86 ? -20.342 26.783 38.851 1.00 88.75 86 ILE A CA 1
ATOM 691 C C . ILE A 1 86 ? -18.984 26.447 39.490 1.00 88.75 86 ILE A C 1
ATOM 693 O O . ILE A 1 86 ? -18.446 27.240 40.259 1.00 88.75 86 ILE A O 1
ATOM 697 N N . SER A 1 87 ? -18.361 25.320 39.125 1.00 86.44 87 SER A N 1
ATOM 698 C CA . SER A 1 87 ? -17.029 24.964 39.629 1.00 86.44 87 SER A CA 1
ATOM 699 C C . SER A 1 87 ? -15.930 25.933 39.181 1.00 86.44 87 SER A C 1
ATOM 701 O O . SER A 1 87 ? -14.986 26.174 39.944 1.00 86.44 87 SER A O 1
ATOM 703 N N . ARG A 1 88 ? -16.010 26.476 37.959 1.00 84.25 88 ARG A N 1
ATOM 704 C CA . ARG A 1 88 ? -15.079 27.507 37.477 1.00 84.25 88 ARG A CA 1
ATOM 705 C C . ARG A 1 88 ? -15.259 28.803 38.262 1.00 84.25 88 ARG A C 1
ATOM 707 O O . ARG A 1 88 ? -14.255 29.330 38.732 1.00 84.25 88 ARG A O 1
ATOM 714 N N . ASP A 1 89 ? -16.497 29.244 38.486 1.00 89.00 89 ASP A N 1
ATOM 715 C CA . ASP A 1 89 ? -16.810 30.414 39.321 1.00 89.00 89 ASP A CA 1
ATOM 716 C C . ASP A 1 89 ? -16.240 30.241 40.743 1.00 89.00 89 ASP A C 1
ATOM 718 O O . ASP A 1 89 ? -15.501 31.101 41.223 1.00 89.00 89 ASP A O 1
ATOM 722 N N . ILE A 1 90 ? -16.473 29.082 41.381 1.00 89.62 90 ILE A N 1
ATOM 723 C CA . ILE A 1 90 ? -15.912 28.750 42.706 1.00 89.62 90 ILE A CA 1
ATOM 724 C C . ILE A 1 90 ? -14.384 28.818 42.699 1.00 89.62 90 ILE A C 1
ATOM 726 O O . ILE A 1 90 ? -13.780 29.360 43.626 1.00 89.62 90 ILE A O 1
ATOM 730 N N . THR A 1 91 ? -13.741 28.301 41.651 1.00 87.88 91 THR A N 1
ATOM 731 C CA . THR A 1 91 ? -12.277 28.330 41.515 1.00 87.88 91 THR A CA 1
ATOM 732 C C . THR A 1 91 ? -11.750 29.758 41.350 1.00 87.88 91 THR A C 1
ATOM 734 O O . THR A 1 91 ? -10.694 30.086 41.892 1.00 87.88 91 THR A O 1
ATOM 737 N N . ILE A 1 92 ? -12.465 30.611 40.612 1.00 87.06 92 ILE A N 1
ATOM 738 C CA . ILE A 1 92 ? -12.102 32.016 40.385 1.00 87.06 92 ILE A CA 1
ATOM 739 C C . ILE A 1 92 ? -12.204 32.809 41.691 1.00 87.06 92 ILE A C 1
ATOM 741 O O . ILE A 1 92 ? -11.233 33.467 42.067 1.00 87.06 92 ILE A O 1
ATOM 745 N N . GLU A 1 93 ? -13.313 32.698 42.424 1.00 89.31 93 GLU A N 1
ATOM 746 C CA . GLU A 1 93 ? -13.473 33.393 43.708 1.00 89.31 93 GLU A CA 1
ATOM 747 C C . GLU A 1 93 ? -12.525 32.859 44.784 1.00 89.31 93 GLU A C 1
ATOM 749 O O . GLU A 1 93 ? -11.885 33.644 45.482 1.00 89.31 93 GLU A O 1
ATOM 754 N N . SER A 1 94 ? -12.312 31.541 44.850 1.00 91.06 94 SER A N 1
ATOM 755 C CA . SER A 1 94 ? -11.308 30.954 45.750 1.00 91.06 94 SER A CA 1
ATOM 756 C C . SER A 1 94 ? -9.911 31.524 45.478 1.00 91.06 94 SER A C 1
ATOM 758 O O . SER A 1 94 ? -9.193 31.870 46.413 1.00 91.06 94 SER A O 1
ATOM 760 N N . LYS A 1 95 ? -9.528 31.699 44.204 1.00 89.88 95 LYS A N 1
ATOM 761 C CA . LYS A 1 95 ? -8.264 32.356 43.833 1.00 89.88 95 LYS A CA 1
ATOM 762 C C . LYS A 1 95 ? -8.242 33.837 44.213 1.00 89.88 95 LYS A C 1
ATOM 764 O O . LYS A 1 95 ? -7.226 34.294 44.722 1.00 89.88 95 LYS A O 1
ATOM 769 N N . ARG A 1 96 ? -9.337 34.583 44.021 1.00 87.81 96 ARG A N 1
ATOM 770 C CA . ARG A 1 96 ? -9.449 35.994 44.451 1.00 87.81 96 ARG A CA 1
ATOM 771 C C . ARG A 1 96 ? -9.260 36.142 45.963 1.00 87.81 96 ARG A C 1
ATOM 773 O O . ARG A 1 96 ? -8.527 37.030 46.389 1.00 87.81 96 ARG A O 1
ATOM 780 N N . ILE A 1 97 ? -9.850 35.246 46.755 1.00 89.75 97 ILE A N 1
ATOM 781 C CA . ILE A 1 97 ? -9.680 35.186 48.214 1.00 89.75 97 ILE A CA 1
ATOM 782 C C . ILE A 1 97 ? -8.229 34.835 48.579 1.00 89.75 97 ILE A C 1
ATOM 784 O O . ILE A 1 97 ? -7.641 35.504 49.424 1.00 89.75 97 ILE A O 1
ATOM 788 N N . ILE A 1 98 ? -7.612 33.855 47.906 1.00 88.19 98 ILE A N 1
ATOM 789 C CA . ILE A 1 98 ? -6.192 33.510 48.105 1.00 88.19 98 ILE A CA 1
ATOM 790 C C . ILE A 1 98 ? -5.283 34.712 47.814 1.00 88.19 98 ILE A C 1
ATOM 792 O O . ILE A 1 98 ? -4.438 35.034 48.644 1.00 88.19 98 ILE A O 1
ATOM 796 N N . PHE A 1 99 ? -5.468 35.415 46.692 1.00 87.44 99 PHE A N 1
ATOM 797 C CA . PHE A 1 99 ? -4.671 36.603 46.366 1.00 87.44 99 PHE A CA 1
ATOM 798 C C . PHE A 1 99 ? -4.889 37.750 47.359 1.00 87.44 99 PHE A C 1
ATOM 800 O O . PHE A 1 99 ? -3.949 38.474 47.673 1.00 87.44 99 PHE A O 1
ATOM 807 N N . LEU A 1 100 ? -6.107 37.916 47.876 1.00 85.62 100 LEU A N 1
ATOM 808 C CA . LEU A 1 100 ? -6.418 38.900 48.912 1.00 85.62 100 LEU A CA 1
ATOM 809 C C . LEU A 1 100 ? -5.692 38.578 50.229 1.00 85.62 100 LEU A C 1
ATOM 811 O O . LEU A 1 100 ? -5.073 39.465 50.807 1.00 85.62 100 LEU A O 1
ATOM 815 N N . LEU A 1 101 ? -5.666 37.309 50.644 1.00 84.81 101 LEU A N 1
ATOM 816 C CA . LEU A 1 101 ? -4.911 36.848 51.816 1.00 84.81 101 LEU A CA 1
ATOM 817 C C . LEU A 1 101 ? -3.385 36.922 51.613 1.00 84.81 101 LEU A C 1
ATOM 819 O O . LEU A 1 101 ? -2.655 37.253 52.542 1.00 84.81 101 LEU A O 1
ATOM 823 N N . GLN A 1 102 ? -2.890 36.673 50.398 1.00 82.88 102 GLN A N 1
ATOM 824 C CA . GLN A 1 102 ? -1.464 36.780 50.048 1.00 82.88 102 GLN A CA 1
ATOM 825 C C . GLN A 1 102 ? -0.930 38.223 50.032 1.00 82.88 102 GLN A C 1
ATOM 827 O O . GLN A 1 102 ? 0.282 38.416 49.993 1.00 82.88 102 GLN A O 1
ATOM 832 N N . ARG A 1 103 ? -1.804 39.238 50.067 1.00 76.38 103 ARG A N 1
ATOM 833 C CA . ARG A 1 103 ? -1.416 40.659 50.129 1.00 76.38 103 ARG A CA 1
ATOM 834 C C . ARG A 1 103 ? -1.123 41.164 51.547 1.00 76.38 103 ARG A C 1
ATOM 836 O O . ARG A 1 103 ? -0.733 42.317 51.691 1.00 76.38 103 ARG A O 1
ATOM 843 N N . VAL A 1 104 ? -1.302 40.340 52.582 1.00 77.12 104 VAL A N 1
ATOM 844 C CA . VAL A 1 104 ? -1.030 40.726 53.975 1.00 77.12 104 VAL A CA 1
ATOM 845 C C . VAL A 1 104 ? 0.480 40.737 54.237 1.00 77.12 104 VAL A C 1
ATOM 847 O O . VAL A 1 104 ? 1.100 39.683 54.362 1.00 77.12 104 VAL A O 1
ATOM 850 N N . THR A 1 105 ? 1.074 41.930 54.349 1.00 65.25 105 THR A N 1
ATOM 851 C CA . THR A 1 105 ? 2.521 42.119 54.599 1.00 65.25 105 THR A CA 1
ATOM 852 C C . THR A 1 105 ? 2.853 42.805 55.935 1.00 65.25 105 THR A C 1
ATOM 854 O O . THR A 1 105 ? 4.019 43.089 56.194 1.00 65.25 105 THR A O 1
ATOM 857 N N . GLY A 1 106 ? 1.862 43.076 56.792 1.00 64.94 106 GLY A N 1
ATOM 858 C CA . GLY A 1 106 ? 2.035 43.741 58.093 1.00 64.94 106 GLY A CA 1
ATOM 859 C C . GLY A 1 106 ? 0.844 43.518 59.035 1.00 64.94 106 GLY A C 1
ATOM 860 O O . GLY A 1 106 ? -0.219 43.080 58.596 1.00 64.94 106 GLY A O 1
ATOM 861 N N . SER A 1 107 ? 1.012 43.781 60.338 1.00 62.66 107 SER A N 1
ATOM 862 C CA . SER A 1 107 ? 0.038 43.370 61.367 1.00 62.66 107 SER A CA 1
ATOM 863 C C . SER A 1 107 ? -1.224 44.234 61.458 1.00 62.66 107 SER A C 1
ATOM 865 O O . SER A 1 107 ? -2.289 43.687 61.722 1.00 62.66 107 SER A O 1
ATOM 867 N N . GLU A 1 108 ? -1.145 45.549 61.235 1.00 65.50 108 GLU A N 1
ATOM 868 C CA . GLU A 1 108 ? -2.271 46.471 61.498 1.00 65.50 108 GLU A CA 1
ATOM 869 C C . GLU A 1 108 ? -3.384 46.433 60.432 1.00 65.50 108 GLU A C 1
ATOM 871 O O . GLU A 1 108 ? -4.550 46.678 60.738 1.00 65.50 108 GLU A O 1
ATOM 876 N N . GLU A 1 109 ? -3.064 46.081 59.184 1.00 66.62 109 GLU A N 1
ATOM 877 C CA . GLU A 1 109 ? -4.065 45.914 58.113 1.00 66.62 109 GLU A CA 1
ATOM 878 C C . GLU A 1 109 ? -4.640 44.487 58.050 1.00 66.62 109 GLU A C 1
ATOM 880 O O . GLU A 1 109 ? -5.693 44.252 57.452 1.00 66.62 109 GLU A O 1
ATOM 885 N N . SER A 1 110 ? -3.968 43.542 58.713 1.00 74.94 110 SER A N 1
ATOM 886 C CA . SER A 1 110 ? -4.245 42.104 58.688 1.00 74.94 110 SER A CA 1
ATOM 887 C C . SER A 1 110 ? -5.691 41.765 59.070 1.00 74.94 110 SER A C 1
ATOM 889 O O . SER A 1 110 ? -6.380 41.052 58.340 1.00 74.94 110 SER A O 1
ATOM 891 N N . GLU A 1 111 ? -6.203 42.333 60.168 1.00 81.69 111 GLU A N 1
ATOM 892 C CA . GLU A 1 111 ? -7.554 42.035 60.670 1.00 81.69 111 GLU A CA 1
ATOM 893 C C . GLU A 1 111 ? -8.665 42.436 59.688 1.00 81.69 111 GLU A C 1
ATOM 895 O O . GLU A 1 111 ? -9.640 41.701 59.520 1.00 81.69 111 GLU A O 1
ATOM 900 N N . LYS A 1 112 ? -8.505 43.568 58.987 1.00 82.38 112 LYS A N 1
ATOM 901 C CA . LYS A 1 112 ? -9.481 44.044 57.992 1.00 82.38 112 LYS A CA 1
ATOM 902 C C . LYS A 1 112 ? -9.507 43.132 56.767 1.00 82.38 112 LYS A C 1
ATOM 904 O O . LYS A 1 112 ? -10.583 42.768 56.299 1.00 82.38 112 LYS A O 1
ATOM 909 N N . VAL A 1 113 ? -8.331 42.714 56.294 1.00 84.00 113 VAL A N 1
ATOM 910 C CA . VAL A 1 113 ? -8.200 41.776 55.169 1.00 84.00 113 VAL A CA 1
ATOM 911 C C . VAL A 1 113 ? -8.766 40.399 55.537 1.00 84.00 113 VAL A C 1
ATOM 913 O O . VAL A 1 113 ? -9.460 39.789 54.725 1.00 84.00 113 VAL A O 1
ATOM 916 N N . PHE A 1 114 ? -8.565 39.924 56.771 1.00 85.94 114 PHE A N 1
ATOM 917 C CA . PHE A 1 114 ? -9.189 38.685 57.247 1.00 85.94 114 PHE A CA 1
ATOM 918 C C . PHE A 1 114 ? -10.716 38.783 57.373 1.00 85.94 114 PHE A C 1
ATOM 920 O O . PHE A 1 114 ? -11.404 37.818 57.035 1.00 85.94 114 PHE A O 1
ATOM 927 N N . ALA A 1 115 ? -11.262 39.923 57.809 1.00 87.75 115 ALA A N 1
ATOM 928 C CA . ALA A 1 115 ? -12.707 40.150 57.828 1.00 87.75 115 ALA A CA 1
ATOM 929 C C . ALA A 1 115 ? -13.301 40.127 56.406 1.00 87.75 115 ALA A C 1
ATOM 931 O O . ALA A 1 115 ? -14.247 39.385 56.148 1.00 87.75 115 ALA A O 1
ATOM 932 N N . GLU A 1 116 ? -12.687 40.838 55.455 1.00 88.31 116 GLU A N 1
ATOM 933 C CA . GLU A 1 116 ? -13.118 40.845 54.050 1.00 88.31 116 GLU A CA 1
ATOM 934 C C . GLU A 1 116 ? -13.004 39.452 53.397 1.00 88.31 116 GLU A C 1
ATOM 936 O O . GLU A 1 116 ? -13.903 39.021 52.670 1.00 88.31 116 GLU A O 1
ATOM 941 N N . ALA A 1 117 ? -11.928 38.708 53.681 1.00 87.94 117 ALA A N 1
ATOM 942 C CA . ALA A 1 117 ? -11.768 37.328 53.226 1.00 87.94 117 ALA A CA 1
ATOM 943 C C . ALA A 1 117 ? -12.873 36.415 53.777 1.00 87.94 117 ALA A C 1
ATOM 945 O O . ALA A 1 117 ? -13.442 35.613 53.036 1.00 87.94 117 ALA A O 1
ATOM 946 N N . LYS A 1 118 ? -13.195 36.547 55.069 1.00 90.75 118 LYS A N 1
ATOM 947 C CA . LYS A 1 118 ? -14.237 35.768 55.747 1.00 90.75 118 LYS A CA 1
ATOM 948 C C . LYS A 1 118 ? -15.615 36.020 55.137 1.00 90.75 118 LYS A C 1
ATOM 950 O O . LYS A 1 118 ? -16.327 35.054 54.865 1.00 90.75 118 LYS A O 1
ATOM 955 N N . ASP A 1 119 ? -15.964 37.275 54.870 1.00 92.75 119 ASP A N 1
ATOM 956 C CA . ASP A 1 119 ? -17.248 37.620 54.254 1.00 92.75 119 ASP A CA 1
ATOM 957 C C . ASP A 1 119 ? -17.346 37.089 52.816 1.00 92.75 119 ASP A C 1
ATOM 959 O O . ASP A 1 119 ? -18.364 36.499 52.455 1.00 92.75 119 ASP A O 1
ATOM 963 N N . LYS A 1 120 ? -16.265 37.162 52.025 1.00 90.75 120 LYS A N 1
ATOM 964 C CA . LYS A 1 120 ? -16.218 36.559 50.678 1.00 90.75 120 LYS A CA 1
ATOM 965 C C . LYS A 1 120 ? -16.320 35.031 50.695 1.00 90.75 120 LYS A C 1
ATOM 967 O O . LYS A 1 120 ? -16.974 34.462 49.827 1.00 90.75 120 LYS A O 1
ATOM 972 N N . ILE A 1 121 ? -15.732 34.352 51.685 1.00 91.69 121 ILE A N 1
ATOM 973 C CA . ILE A 1 121 ? -15.906 32.898 51.875 1.00 91.69 121 ILE A CA 1
ATOM 974 C C . ILE A 1 121 ? -17.363 32.568 52.239 1.00 91.69 121 ILE A C 1
ATOM 976 O O . ILE A 1 121 ? -17.926 31.598 51.728 1.00 91.69 121 ILE A O 1
ATOM 980 N N . LEU A 1 122 ? -17.992 33.363 53.111 1.00 91.94 122 LEU A N 1
ATOM 981 C CA . LEU A 1 122 ? -19.390 33.172 53.506 1.00 91.94 122 LEU A CA 1
ATOM 982 C C . LEU A 1 122 ? -20.355 33.394 52.336 1.00 91.94 122 LEU A C 1
ATOM 984 O O . LEU A 1 122 ? -21.283 32.601 52.169 1.00 91.94 122 LEU A O 1
ATOM 988 N N . ASP A 1 123 ? -20.126 34.422 51.520 1.00 92.25 123 ASP A N 1
ATOM 989 C CA . ASP A 1 123 ? -20.915 34.687 50.316 1.00 92.25 123 ASP A CA 1
ATOM 990 C C . ASP A 1 123 ? -20.739 33.579 49.268 1.00 92.25 123 ASP A C 1
ATOM 992 O O . ASP A 1 123 ? -21.726 33.031 48.774 1.00 92.25 123 ASP A O 1
ATOM 996 N N . LEU A 1 124 ? -19.499 33.141 49.018 1.00 91.06 124 LEU A N 1
ATOM 997 C CA . LEU A 1 124 ? -19.199 32.034 48.106 1.00 91.06 124 LEU A CA 1
ATOM 998 C C . LEU A 1 124 ? -19.907 30.729 48.511 1.00 91.06 124 LEU A C 1
ATOM 1000 O O . LEU A 1 124 ? -20.427 30.002 47.659 1.00 91.06 124 LEU A O 1
ATOM 1004 N N . ASN A 1 125 ? -19.963 30.444 49.815 1.00 89.88 125 ASN A N 1
ATOM 1005 C CA . ASN A 1 125 ? -20.684 29.293 50.357 1.00 89.88 125 ASN A CA 1
ATOM 1006 C C . ASN A 1 125 ? -22.208 29.429 50.206 1.00 89.88 125 ASN A C 1
ATOM 1008 O O . ASN A 1 125 ? -22.876 28.467 49.828 1.00 89.88 125 ASN A O 1
ATOM 1012 N N . ARG A 1 126 ? -22.764 30.613 50.487 1.00 91.69 126 ARG A N 1
ATOM 1013 C CA . ARG A 1 126 ? -24.213 30.874 50.418 1.00 91.69 126 ARG A CA 1
ATOM 1014 C C . ARG A 1 126 ? -24.755 30.948 48.994 1.00 91.69 126 ARG A C 1
ATOM 1016 O O . ARG A 1 126 ? -25.926 30.650 48.794 1.00 91.69 126 ARG A O 1
ATOM 1023 N N . THR A 1 127 ? -23.925 31.336 48.030 1.00 91.75 127 THR A N 1
ATOM 1024 C CA . THR A 1 127 ? -24.308 31.464 46.621 1.00 91.75 127 THR A CA 1
ATOM 1025 C C . THR A 1 127 ? -23.894 30.227 45.825 1.00 91.75 127 THR A C 1
ATOM 1027 O O . THR A 1 127 ? -24.732 29.387 45.507 1.00 91.75 127 THR A O 1
ATOM 1030 N N . LYS A 1 128 ? -22.602 30.065 45.528 1.00 89.31 128 LYS A N 1
ATOM 1031 C CA . LYS A 1 128 ? -22.109 29.086 44.549 1.00 89.31 128 LYS A CA 1
ATOM 1032 C C . LYS A 1 128 ? -22.092 27.647 45.044 1.00 89.31 128 LYS A C 1
ATOM 1034 O O . LYS A 1 128 ? -22.428 26.749 44.275 1.00 89.31 128 LYS A O 1
ATOM 1039 N N . PHE A 1 129 ? -21.751 27.401 46.308 1.00 89.12 129 PHE A N 1
ATOM 1040 C CA . PHE A 1 129 ? -21.864 26.042 46.854 1.00 89.12 129 PHE A CA 1
ATOM 1041 C C . PHE A 1 129 ? -23.327 25.609 47.038 1.00 89.12 129 PHE A C 1
ATOM 1043 O O . PHE A 1 129 ? -23.626 24.428 46.867 1.00 89.12 129 PHE A O 1
ATOM 1050 N N . LEU A 1 130 ? -24.246 26.547 47.298 1.00 89.75 130 LEU A N 1
ATOM 1051 C CA . LEU A 1 130 ? -25.685 26.275 47.313 1.00 89.75 130 LEU A CA 1
ATOM 1052 C C . LEU A 1 130 ? -26.225 25.987 45.898 1.00 89.75 130 LEU A C 1
ATOM 1054 O O . LEU A 1 130 ? -26.935 25.002 45.708 1.00 89.75 130 LEU A O 1
ATOM 1058 N N . GLU A 1 131 ? -25.830 26.780 44.894 1.00 88.75 131 GLU A N 1
ATOM 1059 C CA . GLU A 1 131 ? -26.137 26.558 43.466 1.00 88.75 131 GLU A CA 1
ATOM 1060 C C . GLU A 1 131 ? -25.671 25.157 43.013 1.00 88.75 131 GLU A C 1
ATOM 1062 O O . GLU A 1 131 ? -26.441 24.386 42.436 1.00 88.75 131 GLU A O 1
ATOM 1067 N N . LEU A 1 132 ? -24.438 24.776 43.374 1.00 87.81 132 LEU A N 1
ATOM 1068 C CA . LEU A 1 132 ? -23.876 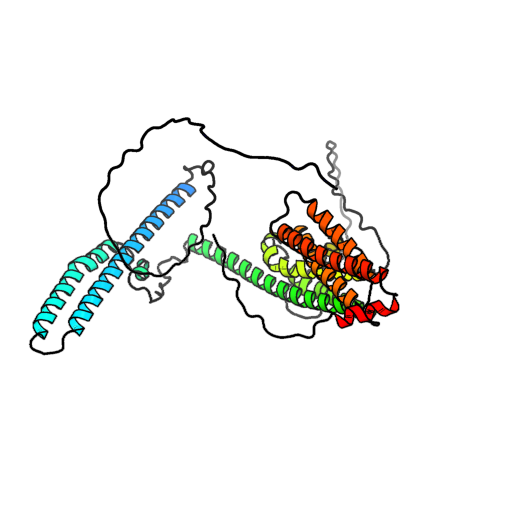23.446 43.121 1.00 87.81 132 LEU A CA 1
ATOM 1069 C C . LEU A 1 132 ? -24.661 22.326 43.826 1.00 87.81 132 LEU A C 1
ATOM 1071 O O . LEU A 1 132 ? -24.910 21.278 43.227 1.00 87.81 132 LEU A O 1
ATOM 1075 N N . ALA A 1 133 ? -25.060 22.536 45.083 1.00 86.75 133 ALA A N 1
ATOM 1076 C CA . ALA A 1 133 ? -25.839 21.564 45.847 1.00 86.75 133 ALA A CA 1
ATOM 1077 C C . ALA A 1 133 ? -27.238 21.336 45.247 1.00 86.75 133 ALA A C 1
ATOM 1079 O O . ALA A 1 133 ? -27.709 20.199 45.236 1.00 86.75 133 ALA A O 1
ATOM 1080 N N . HIS A 1 134 ? -27.877 22.375 44.698 1.00 88.62 134 HIS A N 1
ATOM 1081 C CA . HIS A 1 134 ? -29.157 22.244 43.997 1.00 88.62 134 HIS A CA 1
ATOM 1082 C C . HIS A 1 134 ? -29.038 21.457 42.684 1.00 88.62 134 HIS A C 1
ATOM 1084 O O . HIS A 1 134 ? -29.862 20.579 42.435 1.00 88.62 134 HIS A O 1
ATOM 1090 N N . GLU A 1 135 ? -28.008 21.696 41.866 1.00 86.19 135 GLU A N 1
ATOM 1091 C CA . GLU A 1 135 ? -27.798 20.944 40.613 1.00 86.19 135 GLU A CA 1
ATOM 1092 C C . GLU A 1 135 ? -27.500 19.451 40.846 1.00 86.19 135 GLU A C 1
ATOM 1094 O O . GLU A 1 135 ? -27.922 18.592 40.060 1.00 86.19 135 GLU A O 1
ATOM 1099 N N . LEU A 1 136 ? -26.804 19.139 41.946 1.00 84.44 136 LEU A N 1
ATOM 1100 C CA . LEU A 1 136 ? -26.490 17.775 42.386 1.00 84.44 136 LEU A CA 1
ATOM 1101 C C . LEU A 1 136 ? -27.616 17.114 43.206 1.00 84.44 136 LEU A C 1
ATOM 1103 O O . LEU A 1 136 ? -27.531 15.920 43.498 1.00 84.44 136 LEU A O 1
ATOM 1107 N N . HIS A 1 137 ? -28.671 17.844 43.581 1.00 86.12 137 HIS A N 1
ATOM 1108 C CA . HIS A 1 137 ? -29.738 17.313 44.429 1.00 86.12 137 HIS A CA 1
ATOM 1109 C C . HIS A 1 137 ? -30.477 16.150 43.747 1.00 86.12 137 HIS A C 1
ATOM 1111 O O . HIS A 1 137 ? -30.984 16.273 42.630 1.00 86.12 137 HIS A O 1
ATOM 1117 N N . GLY A 1 138 ? -30.558 15.007 44.435 1.00 77.62 138 GLY A N 1
ATOM 1118 C CA . GLY A 1 138 ? -31.185 13.794 43.902 1.00 77.62 138 GLY A CA 1
ATOM 1119 C C . GLY A 1 138 ? -30.446 13.180 42.706 1.00 77.62 138 GLY A C 1
ATOM 1120 O O . GLY A 1 138 ? -31.053 12.442 41.934 1.00 77.62 138 GLY A O 1
ATOM 1121 N N . GLN A 1 139 ? -29.166 13.503 42.506 1.00 80.56 139 GLN A N 1
ATOM 1122 C CA . GLN A 1 139 ? -28.290 12.869 41.519 1.00 80.56 139 GLN A CA 1
ATOM 1123 C C . GLN A 1 139 ? -27.178 12.093 42.225 1.00 80.56 139 GLN A C 1
ATOM 1125 O O . GLN A 1 139 ? -26.810 12.414 43.351 1.00 80.56 139 GLN A O 1
ATOM 1130 N N . ASP A 1 140 ? -26.604 11.104 41.542 1.00 77.06 140 ASP A N 1
ATOM 1131 C CA . ASP A 1 140 ? -25.358 10.468 41.971 1.00 77.06 140 ASP A CA 1
ATOM 1132 C C . ASP A 1 140 ? -24.184 11.452 41.769 1.00 77.06 140 ASP A C 1
ATOM 1134 O O . ASP A 1 140 ? -23.828 11.742 40.617 1.00 77.06 140 ASP A O 1
ATOM 1138 N N . PRO A 1 141 ? -23.550 11.969 42.843 1.00 72.06 141 PRO A N 1
ATOM 1139 C CA . PRO A 1 141 ? -22.491 12.966 42.711 1.00 72.06 141 PRO A CA 1
ATOM 1140 C C . PRO A 1 141 ? -21.278 12.429 41.945 1.00 72.06 141 PRO A C 1
ATOM 1142 O O . PRO A 1 141 ? -20.619 13.183 41.226 1.00 72.06 141 PRO A O 1
ATOM 1145 N N . TYR A 1 142 ? -21.003 11.119 42.028 1.00 71.94 142 TYR A N 1
ATOM 1146 C CA . TYR A 1 142 ? -19.848 10.496 41.378 1.00 71.94 142 TYR A CA 1
ATOM 1147 C C . TYR A 1 142 ? -19.902 10.599 39.848 1.00 71.94 142 TYR A C 1
ATOM 1149 O O . TYR A 1 142 ? -18.855 10.645 39.202 1.00 71.94 142 TYR A O 1
ATOM 1157 N N . GLN A 1 143 ? -21.091 10.737 39.254 1.00 73.75 143 GLN A N 1
ATOM 1158 C CA . GLN A 1 143 ? -21.249 10.915 37.805 1.00 73.75 143 GLN A CA 1
ATOM 1159 C C . GLN A 1 143 ? -20.793 12.297 37.317 1.00 73.75 143 GLN A C 1
ATOM 1161 O O . GLN A 1 143 ? -20.436 12.445 36.146 1.00 73.75 143 GLN A O 1
ATOM 1166 N N . PHE A 1 144 ? -20.763 13.291 38.210 1.00 77.50 144 PHE A N 1
ATOM 1167 C CA . PHE A 1 144 ? -20.441 14.684 37.896 1.00 77.50 144 PHE A CA 1
ATOM 1168 C C . PHE A 1 144 ? -19.097 15.152 38.471 1.00 77.50 144 PHE A C 1
ATOM 1170 O O . PHE A 1 144 ? -18.670 16.255 38.150 1.00 77.50 144 PHE A O 1
ATOM 1177 N N . VAL A 1 145 ? -18.362 14.324 39.228 1.00 70.44 145 VAL A N 1
ATOM 1178 C CA . VAL A 1 145 ? -17.042 14.690 39.798 1.00 70.44 145 VAL A CA 1
ATOM 1179 C C . VAL A 1 145 ? -16.064 15.238 38.757 1.00 70.44 145 VAL A C 1
ATOM 1181 O O . VAL A 1 145 ? -15.281 16.126 39.075 1.00 70.44 145 VAL A O 1
ATOM 1184 N N . ARG A 1 146 ? -16.110 14.789 37.496 1.00 72.12 146 ARG A N 1
ATOM 1185 C CA . ARG A 1 146 ? -15.233 15.333 36.441 1.00 72.12 146 ARG A CA 1
ATOM 1186 C C . ARG A 1 146 ? -15.537 16.803 36.096 1.00 72.12 146 ARG A C 1
ATOM 1188 O O . ARG A 1 146 ? -14.632 17.500 35.641 1.00 72.12 146 ARG A O 1
ATOM 1195 N N . ALA A 1 147 ? -16.756 17.282 36.354 1.00 73.25 147 ALA A N 1
ATOM 1196 C CA . ALA A 1 147 ? -17.148 18.674 36.149 1.00 73.25 147 ALA A CA 1
ATOM 1197 C C . ALA A 1 147 ? -16.543 19.626 37.196 1.00 73.25 147 ALA A C 1
ATOM 1199 O O . ALA A 1 147 ? -16.244 20.769 36.859 1.00 73.25 147 ALA A O 1
ATOM 1200 N N . TYR A 1 148 ? -16.327 19.153 38.433 1.00 73.75 148 TYR A N 1
ATOM 1201 C CA . TYR A 1 148 ? -15.824 19.970 39.551 1.00 73.75 148 TYR A CA 1
ATOM 1202 C C . TYR A 1 148 ? -14.488 19.512 40.168 1.00 73.75 148 TYR A C 1
ATOM 1204 O O . TYR A 1 148 ? -13.945 20.158 41.061 1.00 73.75 148 TYR A O 1
ATOM 1212 N N . SER A 1 149 ? -13.913 18.412 39.682 1.00 68.88 149 SER A N 1
ATOM 1213 C CA . SER A 1 149 ? -12.573 17.931 40.035 1.00 68.88 149 SER A CA 1
ATOM 1214 C C . SER A 1 149 ? -11.834 17.385 38.796 1.00 68.88 149 SER A C 1
ATOM 1216 O O . SER A 1 149 ? -11.555 16.184 38.692 1.00 68.88 149 SER A O 1
ATOM 1218 N N . PRO A 1 150 ? -11.517 18.248 37.809 1.00 57.19 150 PRO A N 1
ATOM 1219 C CA . PRO A 1 150 ? -10.814 17.845 36.594 1.00 57.19 150 PRO A CA 1
ATOM 1220 C C . PRO A 1 150 ? -9.344 17.507 36.898 1.00 57.19 150 PRO A C 1
ATOM 1222 O O . PRO A 1 150 ? -8.469 18.365 36.865 1.00 57.19 150 PRO A O 1
ATOM 1225 N N . GLY A 1 151 ? -9.064 16.236 37.197 1.00 51.28 151 GLY A N 1
ATOM 1226 C CA . GLY A 1 151 ? -7.692 15.741 37.376 1.00 51.28 151 GLY A CA 1
ATOM 1227 C C . GLY A 1 151 ? -7.582 14.409 38.114 1.00 51.28 151 GLY A C 1
ATOM 1228 O O . GLY A 1 151 ? -6.704 13.607 37.804 1.00 51.28 151 GLY A O 1
ATOM 1229 N N . LYS A 1 152 ? -8.505 14.105 39.035 1.00 49.28 152 LYS A N 1
ATOM 1230 C CA . LYS A 1 152 ? -8.580 12.771 39.645 1.00 49.28 152 LYS A CA 1
ATOM 1231 C C . LYS A 1 152 ? -9.473 11.873 38.797 1.00 49.28 152 LYS A C 1
ATOM 1233 O O . LYS A 1 152 ? -10.688 12.044 38.757 1.00 49.28 152 LYS A O 1
ATOM 1238 N N . ARG A 1 153 ? -8.862 10.885 38.136 1.00 41.88 153 ARG A N 1
ATOM 1239 C CA . ARG A 1 153 ? -9.575 9.755 37.530 1.00 41.88 153 ARG A CA 1
ATOM 1240 C C . ARG A 1 153 ? -10.290 9.021 38.666 1.00 41.88 153 ARG A C 1
ATOM 1242 O O . ARG A 1 153 ? -9.642 8.288 39.411 1.00 41.88 153 ARG A O 1
ATOM 1249 N N . LEU A 1 154 ? -11.595 9.255 38.833 1.00 45.81 154 LEU A N 1
ATOM 1250 C CA . LEU A 1 154 ? -12.407 8.427 39.718 1.00 45.81 154 LEU A CA 1
ATOM 1251 C C . LEU A 1 154 ? -12.196 6.974 39.298 1.00 45.81 154 LEU A C 1
ATOM 1253 O O . LEU A 1 154 ? -12.522 6.596 38.172 1.00 45.81 154 LEU A O 1
ATOM 1257 N N . LYS A 1 155 ? -11.688 6.156 40.220 1.00 43.66 155 LYS A N 1
ATOM 1258 C CA . LYS A 1 155 ? -12.009 4.737 40.199 1.00 43.66 155 LYS A CA 1
ATOM 1259 C C . LYS A 1 155 ? -13.486 4.661 40.563 1.00 43.66 155 LYS A C 1
ATOM 1261 O O . LYS A 1 155 ? -13.831 4.678 41.740 1.00 43.66 155 LYS A O 1
ATOM 1266 N N . VAL A 1 156 ? -14.347 4.688 39.547 1.00 44.25 156 VAL A N 1
ATOM 1267 C CA . VAL A 1 156 ? -15.737 4.270 39.713 1.00 44.25 156 VAL A CA 1
ATOM 1268 C C . VAL A 1 156 ? -15.654 2.831 40.201 1.00 44.25 156 VAL A C 1
ATOM 1270 O O . VAL A 1 156 ? -15.122 1.974 39.497 1.00 44.25 156 VAL A O 1
ATOM 1273 N N . ASN A 1 157 ? -16.088 2.583 41.435 1.00 42.62 157 ASN A N 1
ATOM 1274 C CA . ASN A 1 157 ? -16.283 1.215 41.881 1.00 42.62 157 ASN A CA 1
ATOM 1275 C C . ASN A 1 157 ? -17.432 0.660 41.041 1.00 42.62 157 ASN A C 1
ATOM 1277 O O . ASN A 1 157 ? -18.559 1.141 41.133 1.00 42.62 157 ASN A O 1
ATOM 1281 N N . ASP A 1 158 ? -17.117 -0.337 40.220 1.00 48.25 158 ASP A N 1
ATOM 1282 C CA . ASP A 1 158 ? -17.976 -0.967 39.206 1.00 48.25 158 ASP A CA 1
ATOM 1283 C C . ASP A 1 158 ? -19.134 -1.796 39.820 1.00 48.25 158 ASP A C 1
ATOM 1285 O O . ASP A 1 158 ? -19.621 -2.766 39.247 1.00 48.25 158 ASP A O 1
ATOM 1289 N N . SER A 1 159 ? -19.528 -1.461 41.052 1.00 47.53 159 SER A N 1
ATOM 1290 C CA . SER A 1 159 ? -20.454 -2.189 41.919 1.00 47.53 159 SER A CA 1
ATOM 1291 C C . SER A 1 159 ? -21.899 -1.687 41.851 1.00 47.53 159 SER A C 1
ATOM 1293 O O . SER A 1 159 ? -22.769 -2.316 42.443 1.00 47.53 159 SER A O 1
ATOM 1295 N N . SER A 1 160 ? -22.172 -0.566 41.172 1.00 46.91 160 SER A N 1
ATOM 1296 C CA . SER A 1 160 ? -23.538 -0.055 40.951 1.00 46.91 160 SER A CA 1
ATOM 1297 C C . SER A 1 160 ? -24.158 -0.511 39.625 1.00 46.91 160 SER A C 1
ATOM 1299 O O . SER A 1 160 ? -25.378 -0.476 39.476 1.00 46.91 160 SER A O 1
ATOM 1301 N N . LEU A 1 161 ? -23.348 -0.991 38.676 1.00 54.25 161 LEU A N 1
ATOM 1302 C CA . LEU A 1 161 ? -23.832 -1.688 37.489 1.00 54.25 161 LEU A CA 1
ATOM 1303 C C . LEU A 1 161 ? -23.988 -3.172 37.819 1.00 54.25 161 LEU A C 1
ATOM 1305 O O . LEU A 1 161 ? -23.008 -3.878 38.051 1.00 54.25 161 LEU A O 1
ATOM 1309 N N . SER A 1 162 ? -25.230 -3.662 37.811 1.00 57.88 162 SER A N 1
ATOM 1310 C CA . SER A 1 162 ? -25.483 -5.102 37.867 1.00 57.88 162 SER A CA 1
ATOM 1311 C C . SER A 1 162 ? -24.804 -5.773 36.672 1.00 57.88 162 SER A C 1
ATOM 1313 O O . SER A 1 162 ? -25.238 -5.603 35.530 1.00 57.88 162 SER A O 1
ATOM 1315 N N . LYS A 1 163 ? -23.755 -6.561 36.941 1.00 61.75 163 LYS A N 1
ATOM 1316 C CA . LYS A 1 163 ? -23.052 -7.373 35.931 1.00 61.75 163 LYS A CA 1
ATOM 1317 C C . LYS A 1 163 ? -23.975 -8.395 35.260 1.00 61.75 163 LYS A C 1
ATOM 1319 O O . LYS A 1 163 ? -23.678 -8.880 34.172 1.00 61.75 163 LYS A O 1
ATOM 1324 N N . ASP A 1 164 ? -25.115 -8.680 35.887 1.00 67.88 164 ASP A N 1
ATOM 1325 C CA . ASP A 1 164 ? -26.154 -9.546 35.351 1.00 67.88 164 ASP A CA 1
ATOM 1326 C C . ASP A 1 164 ? -27.161 -8.850 34.432 1.00 67.88 164 ASP A C 1
ATOM 1328 O O . ASP A 1 164 ? -27.949 -9.545 33.788 1.00 67.88 164 ASP A O 1
ATOM 1332 N N . SER A 1 165 ? -27.104 -7.518 34.311 1.00 81.94 165 SER A N 1
ATOM 1333 C CA . SER A 1 165 ? -27.930 -6.758 33.370 1.00 81.94 165 SER A CA 1
ATOM 1334 C C . SER A 1 165 ? -27.773 -7.298 31.940 1.00 81.94 165 SER A C 1
ATOM 1336 O O . SER A 1 165 ? -26.638 -7.441 31.468 1.00 81.94 165 SER A O 1
ATOM 1338 N N . PRO A 1 166 ? -28.876 -7.542 31.202 1.00 80.12 166 PRO A N 1
ATOM 1339 C CA . PRO A 1 166 ? -28.802 -8.009 29.818 1.00 80.12 166 PRO A CA 1
ATOM 1340 C C . PRO A 1 166 ? -28.062 -7.011 28.917 1.00 80.12 166 PRO A C 1
ATOM 1342 O O . PRO A 1 166 ? -27.378 -7.422 27.984 1.00 80.12 166 PRO A O 1
ATOM 1345 N N . ILE A 1 167 ? -28.116 -5.712 29.241 1.00 78.25 167 ILE A N 1
ATOM 1346 C CA . ILE A 1 167 ? -27.361 -4.667 28.539 1.00 78.25 167 ILE A CA 1
ATOM 1347 C C . ILE A 1 167 ? -25.857 -4.841 28.789 1.00 78.25 167 ILE A C 1
ATOM 1349 O O . ILE A 1 167 ? -25.079 -4.841 27.842 1.00 78.25 167 ILE A O 1
ATOM 1353 N N . PHE A 1 168 ? -25.432 -5.048 30.040 1.00 77.75 168 PHE A N 1
ATOM 1354 C CA . PHE A 1 168 ? -24.012 -5.248 30.360 1.00 77.75 168 PHE A CA 1
ATOM 1355 C C . PHE A 1 168 ? -23.460 -6.520 29.698 1.00 77.75 168 PHE A C 1
ATOM 1357 O O . PHE A 1 168 ? -22.360 -6.507 29.148 1.00 77.75 168 PHE A O 1
ATOM 1364 N N . LYS A 1 169 ? -24.245 -7.604 29.672 1.00 81.06 169 LYS A N 1
ATOM 1365 C CA . LYS A 1 169 ? -23.896 -8.843 28.958 1.00 81.06 169 LYS A CA 1
ATOM 1366 C C . LYS A 1 169 ? -23.769 -8.617 27.445 1.00 81.06 169 LYS A C 1
ATOM 1368 O O . LYS A 1 169 ? -22.745 -8.987 26.880 1.00 81.06 169 LYS A O 1
ATOM 1373 N N . ALA A 1 170 ? -24.724 -7.929 26.814 1.00 81.56 170 ALA A N 1
ATOM 1374 C CA . ALA A 1 170 ? -24.652 -7.586 25.390 1.00 81.56 170 ALA A CA 1
ATOM 1375 C C . ALA A 1 170 ? -23.426 -6.716 25.046 1.00 81.56 170 ALA A C 1
ATOM 1377 O O . ALA A 1 170 ? -22.706 -7.012 24.097 1.00 81.56 170 ALA A O 1
ATOM 1378 N N . PHE A 1 171 ? -23.129 -5.687 25.847 1.00 81.94 171 PHE A N 1
ATOM 1379 C CA . PHE A 1 171 ? -21.963 -4.826 25.619 1.00 81.94 171 PHE A CA 1
ATOM 1380 C C . PHE A 1 171 ? -20.617 -5.532 25.845 1.00 81.94 171 PHE A C 1
ATOM 1382 O O . PHE A 1 171 ? -19.644 -5.156 25.196 1.00 81.94 171 PHE A O 1
ATOM 1389 N N . ASN A 1 172 ? -20.535 -6.561 26.700 1.00 80.56 172 ASN A N 1
ATOM 1390 C CA . ASN A 1 172 ? -19.325 -7.389 26.788 1.00 80.56 172 ASN A CA 1
ATOM 1391 C C . ASN A 1 172 ? -19.121 -8.234 25.521 1.00 80.56 172 ASN A C 1
ATOM 1393 O O . ASN A 1 172 ? -18.004 -8.260 25.015 1.00 80.56 172 ASN A O 1
ATOM 1397 N N . ILE A 1 173 ? -20.187 -8.828 24.967 1.00 87.19 173 ILE A N 1
ATOM 1398 C CA . ILE A 1 173 ? -20.124 -9.564 23.690 1.00 87.19 173 ILE A CA 1
ATOM 1399 C C . ILE A 1 173 ? -19.667 -8.628 22.561 1.00 87.19 173 ILE A C 1
ATOM 1401 O O . ILE A 1 173 ? -18.711 -8.938 21.857 1.00 87.19 173 ILE A O 1
ATOM 1405 N N . PHE A 1 174 ? -20.274 -7.440 22.440 1.00 86.94 174 PHE A N 1
ATOM 1406 C CA . PHE A 1 174 ? -19.856 -6.448 21.441 1.00 86.94 174 PHE A CA 1
ATOM 1407 C C . PHE A 1 174 ? -18.408 -5.985 21.639 1.00 86.94 174 PHE A C 1
ATOM 1409 O O . PHE A 1 174 ? -17.701 -5.771 20.659 1.00 86.94 174 PHE A O 1
ATOM 1416 N N . ARG A 1 175 ? -17.944 -5.829 22.888 1.00 83.38 175 ARG A N 1
ATOM 1417 C CA . ARG A 1 175 ? -16.541 -5.497 23.172 1.00 83.38 175 ARG A CA 1
ATOM 1418 C C . ARG A 1 175 ? -15.614 -6.613 22.695 1.00 83.38 175 ARG A C 1
ATOM 1420 O O . ARG A 1 175 ? -14.658 -6.320 21.995 1.00 83.38 175 ARG A O 1
ATOM 1427 N N . GLU A 1 176 ? -15.902 -7.866 23.034 1.00 83.94 176 GLU A N 1
ATOM 1428 C CA . GLU A 1 176 ? -15.082 -9.016 22.635 1.00 83.94 176 GLU A CA 1
ATOM 1429 C C . GLU A 1 176 ? -15.039 -9.189 21.110 1.00 83.94 176 GLU A C 1
ATOM 1431 O O . GLU A 1 176 ? -13.968 -9.415 20.551 1.00 83.94 176 GLU A O 1
ATOM 1436 N N . GLU A 1 177 ? -16.159 -8.997 20.410 1.00 87.88 177 GLU A N 1
ATOM 1437 C CA . GLU A 1 177 ? -16.207 -8.997 18.942 1.00 87.88 177 GLU A CA 1
ATOM 1438 C C . GLU A 1 177 ? -15.363 -7.858 18.335 1.00 87.88 177 GLU A C 1
ATOM 1440 O O . GLU A 1 177 ? -14.548 -8.088 17.436 1.00 87.88 177 GLU A O 1
ATOM 1445 N N . LEU A 1 178 ? -15.508 -6.632 18.853 1.00 84.50 178 LEU A N 1
ATOM 1446 C CA . LEU A 1 178 ? -14.754 -5.463 18.391 1.00 84.50 178 LEU A CA 1
ATOM 1447 C C . LEU A 1 178 ? -13.252 -5.589 18.667 1.00 84.50 178 LEU A C 1
ATOM 1449 O O . LEU A 1 178 ? -12.458 -5.282 17.777 1.00 84.50 178 LEU A O 1
ATOM 1453 N N . ASP A 1 179 ? -12.867 -6.063 19.852 1.00 83.81 179 ASP A N 1
ATOM 1454 C CA . ASP A 1 179 ? -11.475 -6.289 20.243 1.00 83.81 179 ASP A CA 1
ATOM 1455 C C . ASP A 1 179 ? -10.853 -7.391 19.373 1.00 83.81 179 ASP A C 1
ATOM 1457 O O . ASP A 1 179 ? -9.766 -7.203 18.828 1.00 83.81 179 ASP A O 1
ATOM 1461 N N . ASN A 1 180 ? -11.558 -8.507 19.146 1.00 85.56 180 ASN A N 1
ATOM 1462 C CA . ASN A 1 180 ? -11.103 -9.575 18.250 1.00 85.56 180 ASN A CA 1
ATOM 1463 C C . ASN A 1 180 ? -10.907 -9.078 16.811 1.00 85.56 180 ASN A C 1
ATOM 1465 O O . ASN A 1 180 ? -9.878 -9.371 16.193 1.00 85.56 180 ASN A O 1
ATOM 1469 N N . ARG A 1 181 ? -11.847 -8.279 16.289 1.00 87.19 181 ARG A N 1
ATOM 1470 C CA . ARG A 1 181 ? -11.737 -7.668 14.958 1.00 87.19 181 ARG A CA 1
ATOM 1471 C C . ARG A 1 181 ? -10.574 -6.678 14.875 1.00 87.19 181 ARG A C 1
ATOM 1473 O O . ARG A 1 181 ? -9.834 -6.701 13.895 1.00 87.19 181 ARG A O 1
ATOM 1480 N N . ASN A 1 182 ? -10.387 -5.832 15.888 1.00 82.88 182 ASN A N 1
ATOM 1481 C CA . ASN A 1 182 ? -9.292 -4.863 15.924 1.00 82.88 182 ASN A CA 1
ATOM 1482 C C . ASN A 1 182 ? -7.929 -5.565 16.027 1.00 82.88 182 ASN A C 1
ATOM 1484 O O . ASN A 1 182 ? -7.006 -5.236 15.291 1.00 82.88 182 ASN A O 1
ATOM 1488 N N . ASN A 1 183 ? -7.820 -6.592 16.871 1.00 89.31 183 ASN A N 1
ATOM 1489 C CA . ASN A 1 183 ? -6.615 -7.410 16.992 1.00 89.31 183 ASN A CA 1
ATOM 1490 C C . ASN A 1 183 ? -6.279 -8.135 15.677 1.00 89.31 183 ASN A C 1
ATOM 1492 O O . ASN A 1 183 ? -5.107 -8.206 15.316 1.00 89.31 183 ASN A O 1
ATOM 1496 N N . ARG A 1 184 ? -7.283 -8.635 14.939 1.00 92.81 184 ARG A N 1
ATOM 1497 C CA . ARG A 1 184 ? -7.102 -9.198 13.587 1.00 92.81 184 ARG A CA 1
ATOM 1498 C C . ARG A 1 184 ? -6.612 -8.136 12.599 1.00 92.81 184 ARG A C 1
ATOM 1500 O O . ARG A 1 184 ? -5.625 -8.368 11.909 1.00 92.81 184 ARG A O 1
ATOM 1507 N N . TYR A 1 185 ? -7.231 -6.953 12.587 1.00 92.69 185 TYR A N 1
ATOM 1508 C CA . TYR A 1 185 ? -6.812 -5.828 11.743 1.00 92.69 185 TYR A CA 1
ATOM 1509 C C . TYR A 1 185 ? -5.339 -5.451 11.987 1.00 92.69 185 TYR A C 1
ATOM 1511 O O . TYR A 1 185 ? -4.568 -5.351 11.039 1.00 92.69 185 TYR A O 1
ATOM 1519 N N . GLU A 1 186 ? -4.913 -5.336 13.248 1.00 91.62 186 GLU A N 1
ATOM 1520 C CA . GLU A 1 186 ? -3.519 -5.046 13.620 1.00 91.62 186 GLU A CA 1
ATOM 1521 C C . GLU A 1 186 ? -2.527 -6.154 13.219 1.00 91.62 186 GLU A C 1
ATOM 1523 O O . GLU A 1 186 ? -1.375 -5.855 12.899 1.00 91.62 186 GLU A O 1
ATOM 1528 N N . ARG A 1 187 ? -2.935 -7.433 13.207 1.00 94.88 187 ARG A N 1
ATOM 1529 C CA . ARG A 1 187 ? -2.098 -8.519 12.658 1.00 94.88 187 ARG A CA 1
ATOM 1530 C C . ARG A 1 187 ? -1.969 -8.401 11.140 1.00 94.88 187 ARG A C 1
ATOM 1532 O O . ARG A 1 187 ? -0.851 -8.409 10.634 1.00 94.88 187 ARG A O 1
ATOM 1539 N N . ILE A 1 188 ? -3.078 -8.172 10.436 1.00 96.62 188 ILE A N 1
ATOM 1540 C CA . ILE A 1 188 ? -3.090 -7.971 8.979 1.00 96.62 188 ILE A CA 1
ATOM 1541 C C . ILE A 1 188 ? -2.225 -6.765 8.571 1.00 96.62 188 ILE A C 1
ATOM 1543 O O . ILE A 1 188 ? -1.450 -6.876 7.626 1.00 96.62 188 ILE A O 1
ATOM 1547 N N . VAL A 1 189 ? -2.276 -5.644 9.303 1.00 94.62 189 VAL A N 1
ATOM 1548 C CA . VAL A 1 189 ? -1.412 -4.470 9.051 1.00 94.62 189 VAL A CA 1
ATOM 1549 C C . VAL A 1 189 ? 0.078 -4.817 9.175 1.00 94.62 189 VAL A C 1
ATOM 1551 O O . VAL A 1 189 ? 0.882 -4.336 8.377 1.00 94.62 189 VAL A O 1
ATOM 1554 N N . LYS A 1 190 ? 0.469 -5.664 10.137 1.00 94.81 190 LYS A N 1
ATOM 1555 C CA . LYS A 1 190 ? 1.867 -6.110 10.291 1.00 94.81 190 LYS A CA 1
ATOM 1556 C C . LYS A 1 190 ? 2.308 -6.988 9.121 1.00 94.81 190 LYS A C 1
ATOM 1558 O O . LYS A 1 190 ? 3.330 -6.691 8.512 1.00 94.81 190 LYS A O 1
ATOM 1563 N N . ILE A 1 191 ? 1.501 -7.983 8.748 1.00 97.62 191 ILE A N 1
ATOM 1564 C CA . ILE A 1 191 ? 1.767 -8.850 7.588 1.00 97.62 191 ILE A CA 1
ATOM 1565 C C . ILE A 1 191 ? 1.875 -8.005 6.310 1.00 97.62 191 ILE A C 1
ATOM 1567 O O . ILE A 1 191 ? 2.841 -8.120 5.560 1.00 97.62 191 ILE A O 1
ATOM 1571 N N . SER A 1 192 ? 0.938 -7.074 6.104 1.00 98.25 192 SER A N 1
ATOM 1572 C CA . SER A 1 192 ? 0.969 -6.129 4.985 1.00 98.25 192 SER A CA 1
ATOM 1573 C C . SER A 1 192 ? 2.235 -5.282 4.962 1.00 98.25 192 SER A C 1
ATOM 1575 O O . SER A 1 192 ? 2.746 -4.993 3.883 1.00 98.25 192 SER A O 1
ATOM 1577 N N . ARG A 1 193 ? 2.731 -4.850 6.127 1.00 97.88 193 ARG A N 1
ATOM 1578 C CA . ARG A 1 193 ? 3.942 -4.033 6.221 1.00 97.88 193 ARG A CA 1
ATOM 1579 C C . ARG A 1 193 ? 5.185 -4.826 5.826 1.00 97.88 193 ARG A C 1
ATOM 1581 O O . ARG A 1 193 ? 6.030 -4.268 5.128 1.00 97.88 193 ARG A O 1
ATOM 1588 N N . ASP A 1 194 ? 5.273 -6.090 6.229 1.00 98.06 194 ASP A N 1
ATOM 1589 C CA . ASP A 1 194 ? 6.343 -6.999 5.807 1.00 98.06 194 ASP A CA 1
ATOM 1590 C C . ASP A 1 194 ? 6.310 -7.202 4.281 1.00 98.06 194 ASP A C 1
ATOM 1592 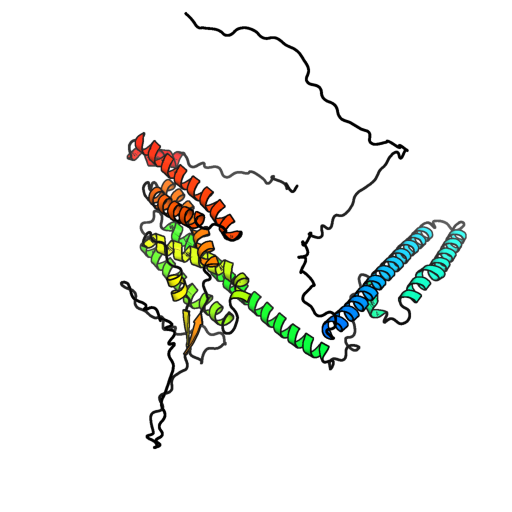O O . ASP A 1 194 ? 7.335 -7.029 3.619 1.00 98.06 194 ASP A O 1
ATOM 1596 N N . ILE A 1 195 ? 5.122 -7.455 3.709 1.00 98.69 195 ILE A N 1
ATOM 1597 C CA . ILE A 1 195 ? 4.918 -7.585 2.254 1.00 98.69 195 ILE A CA 1
ATOM 1598 C C . ILE A 1 195 ? 5.376 -6.317 1.518 1.00 98.69 195 ILE A C 1
ATOM 1600 O O . ILE A 1 195 ? 6.130 -6.422 0.551 1.00 98.69 195 ILE A O 1
ATOM 1604 N N . THR A 1 196 ? 4.995 -5.116 1.978 1.00 98.69 196 THR A N 1
ATOM 1605 C CA . THR A 1 196 ? 5.460 -3.846 1.384 1.00 98.69 196 THR A CA 1
ATOM 1606 C C . THR A 1 196 ? 6.990 -3.720 1.427 1.00 98.69 196 THR A C 1
ATOM 1608 O O . THR A 1 196 ? 7.599 -3.239 0.473 1.00 98.69 196 THR A O 1
ATOM 1611 N N . ILE A 1 197 ? 7.636 -4.112 2.533 1.00 98.38 197 ILE A N 1
ATOM 1612 C CA . ILE A 1 197 ? 9.096 -3.988 2.690 1.00 98.38 197 ILE A CA 1
ATOM 1613 C C . ILE A 1 197 ? 9.835 -4.914 1.719 1.00 98.38 197 ILE A C 1
ATOM 1615 O O . ILE A 1 197 ? 10.797 -4.477 1.083 1.00 98.38 197 ILE A O 1
ATOM 1619 N N . GLU A 1 198 ? 9.400 -6.166 1.585 1.00 98.44 198 GLU A N 1
ATOM 1620 C CA . GLU A 1 198 ? 10.076 -7.119 0.701 1.00 98.44 198 GLU A CA 1
ATOM 1621 C C . GLU A 1 198 ? 9.739 -6.876 -0.777 1.00 98.44 198 GLU A C 1
ATOM 1623 O O . GLU A 1 198 ? 10.635 -6.927 -1.617 1.00 98.44 198 GLU A O 1
ATOM 1628 N N . SER A 1 199 ? 8.512 -6.451 -1.097 1.00 98.62 199 SER A N 1
ATOM 1629 C CA . SER A 1 199 ? 8.150 -6.015 -2.458 1.00 98.62 199 SER A CA 1
ATOM 1630 C C . SER A 1 199 ? 9.027 -4.843 -2.924 1.00 98.62 199 SER A C 1
ATOM 1632 O O . SER A 1 199 ? 9.569 -4.882 -4.028 1.00 98.62 199 SER A O 1
ATOM 1634 N N . LYS A 1 200 ? 9.319 -3.868 -2.044 1.00 98.06 200 LYS A N 1
ATOM 1635 C CA . LYS A 1 200 ? 10.311 -2.805 -2.319 1.00 98.06 200 LYS A CA 1
ATOM 1636 C C . LYS A 1 200 ? 11.703 -3.346 -2.597 1.00 98.06 200 LYS A C 1
ATOM 1638 O O . LYS A 1 200 ? 12.371 -2.877 -3.516 1.00 98.06 200 LYS A O 1
ATOM 1643 N N . ARG A 1 201 ? 12.168 -4.322 -1.814 1.00 97.56 201 ARG A N 1
ATOM 1644 C CA . ARG A 1 201 ? 13.483 -4.951 -2.025 1.00 97.56 201 ARG A CA 1
ATOM 1645 C C . ARG A 1 201 ? 13.554 -5.672 -3.370 1.00 97.56 201 ARG A C 1
ATOM 1647 O O . ARG A 1 201 ? 14.597 -5.599 -4.016 1.00 97.56 201 ARG A O 1
ATOM 1654 N N . ILE A 1 202 ? 12.460 -6.295 -3.811 1.00 97.88 202 ILE A N 1
ATOM 1655 C CA . ILE A 1 202 ? 12.332 -6.900 -5.144 1.00 97.88 202 ILE A CA 1
ATOM 1656 C C . ILE A 1 202 ? 12.375 -5.815 -6.234 1.00 97.88 202 ILE A C 1
ATOM 1658 O O . ILE A 1 202 ? 13.166 -5.935 -7.163 1.00 97.88 202 ILE A O 1
ATOM 1662 N N . ILE A 1 203 ? 11.642 -4.707 -6.096 1.00 97.19 203 ILE A N 1
ATOM 1663 C CA . ILE A 1 203 ? 11.688 -3.577 -7.049 1.00 97.19 203 ILE A CA 1
ATOM 1664 C C . ILE A 1 203 ? 13.111 -2.989 -7.163 1.00 97.19 203 ILE A C 1
ATOM 1666 O O . ILE A 1 203 ? 13.635 -2.823 -8.267 1.00 97.19 203 ILE A O 1
ATOM 1670 N N . PHE A 1 204 ? 13.799 -2.752 -6.039 1.00 95.31 204 PHE A N 1
ATOM 1671 C CA . PHE A 1 204 ? 15.197 -2.288 -6.030 1.00 95.31 204 PHE A CA 1
ATOM 1672 C C . PHE A 1 204 ? 16.201 -3.330 -6.559 1.00 95.31 204 PHE A C 1
ATOM 1674 O O . PHE A 1 204 ? 17.283 -2.971 -7.030 1.00 95.31 204 PHE A O 1
ATOM 1681 N N . LEU A 1 205 ? 15.888 -4.624 -6.474 1.00 94.25 205 LEU A N 1
ATOM 1682 C CA . LEU A 1 205 ? 16.650 -5.693 -7.122 1.00 94.25 205 LEU A CA 1
ATOM 1683 C C . LEU A 1 205 ? 16.466 -5.635 -8.644 1.00 94.25 205 LEU A C 1
ATOM 1685 O O . LEU A 1 205 ? 17.460 -5.603 -9.364 1.00 94.25 205 LEU A O 1
ATOM 1689 N N . LEU A 1 206 ? 15.228 -5.497 -9.118 1.00 93.94 206 LEU A N 1
ATOM 1690 C CA . LEU A 1 206 ? 14.888 -5.421 -10.538 1.00 93.94 206 LEU A CA 1
ATOM 1691 C C . LEU A 1 206 ? 15.442 -4.170 -11.238 1.00 93.94 206 LEU A C 1
ATOM 1693 O O . LEU A 1 206 ? 15.950 -4.282 -12.351 1.00 93.94 206 LEU A O 1
ATOM 1697 N N . GLN A 1 207 ? 15.473 -2.999 -10.587 1.00 91.81 207 GLN A N 1
ATOM 1698 C CA . GLN A 1 207 ? 16.091 -1.803 -11.193 1.00 91.81 207 GLN A CA 1
ATOM 1699 C C . GLN A 1 207 ? 17.582 -1.982 -11.538 1.00 91.81 207 GLN A C 1
ATOM 1701 O O . GLN A 1 207 ? 18.087 -1.309 -12.439 1.00 91.81 207 GLN A O 1
ATOM 1706 N N . ARG A 1 208 ? 18.296 -2.901 -10.868 1.00 86.38 208 ARG A N 1
ATOM 1707 C CA . ARG A 1 208 ? 19.722 -3.189 -11.124 1.00 86.38 208 ARG A CA 1
ATOM 1708 C C . ARG A 1 208 ? 19.969 -4.051 -12.372 1.00 86.38 208 ARG A C 1
ATOM 1710 O O . ARG A 1 208 ? 21.120 -4.211 -12.778 1.00 86.38 208 ARG A O 1
ATOM 1717 N N . VAL A 1 209 ? 18.918 -4.574 -13.009 1.00 79.69 209 VAL A N 1
ATOM 1718 C CA . VAL A 1 209 ? 19.017 -5.302 -14.290 1.00 79.69 209 VAL A CA 1
ATOM 1719 C C . VAL A 1 209 ? 19.462 -4.374 -15.430 1.00 79.69 209 VAL A C 1
ATOM 1721 O O . VAL A 1 209 ? 20.120 -4.811 -16.373 1.00 79.69 209 VAL A O 1
ATOM 1724 N N . THR A 1 210 ? 19.150 -3.077 -15.343 1.00 66.00 210 THR A N 1
ATOM 1725 C CA . THR A 1 210 ? 19.448 -2.090 -16.393 1.00 66.00 210 THR A CA 1
ATOM 1726 C C . THR A 1 210 ? 20.954 -1.809 -16.499 1.00 66.00 210 THR A C 1
ATOM 1728 O O . THR A 1 210 ? 21.456 -0.854 -15.913 1.00 66.00 210 THR A O 1
ATOM 1731 N N . GLY A 1 211 ? 21.665 -2.634 -17.274 1.00 60.00 211 GLY A N 1
ATOM 1732 C CA . GLY A 1 211 ? 23.089 -2.465 -17.595 1.00 60.00 211 GLY A CA 1
ATOM 1733 C C . GLY A 1 211 ? 24.044 -3.498 -16.982 1.00 60.00 211 GLY A C 1
ATOM 1734 O O . GLY A 1 211 ? 25.248 -3.260 -16.996 1.00 60.00 211 GLY A O 1
ATOM 1735 N N . SER A 1 212 ? 23.552 -4.622 -16.445 1.00 62.47 212 SER A N 1
ATOM 1736 C CA . SER A 1 212 ? 24.397 -5.685 -15.875 1.00 62.47 212 SER A CA 1
ATOM 1737 C C . SER A 1 212 ? 24.451 -6.951 -16.744 1.00 62.47 212 SER A C 1
ATOM 1739 O O . SER A 1 212 ? 23.438 -7.414 -17.267 1.00 62.47 212 SER A O 1
ATOM 1741 N N . GLU A 1 213 ? 25.640 -7.557 -16.847 1.00 64.75 213 GLU A N 1
ATOM 1742 C CA . GLU A 1 213 ? 25.853 -8.854 -17.520 1.00 64.75 213 GLU A CA 1
ATOM 1743 C C . GLU A 1 213 ? 25.229 -10.037 -16.745 1.00 64.75 213 GLU A C 1
ATOM 1745 O O . GLU A 1 213 ? 25.078 -11.129 -17.282 1.00 64.75 213 GLU A O 1
ATOM 1750 N N . GLU A 1 214 ? 24.820 -9.824 -15.489 1.00 75.19 214 GLU A N 1
ATOM 1751 C CA . GLU A 1 214 ? 24.272 -10.850 -14.586 1.00 75.19 214 GLU A CA 1
ATOM 1752 C C . GLU A 1 214 ? 22.733 -10.851 -14.488 1.00 75.19 214 GLU A C 1
ATOM 1754 O O . GLU A 1 214 ? 22.172 -11.379 -13.524 1.00 75.19 214 GLU A O 1
ATOM 1759 N N . SER A 1 215 ? 22.042 -10.262 -15.470 1.00 82.12 215 SER A N 1
ATOM 1760 C CA . SER A 1 215 ? 20.577 -10.099 -15.481 1.00 82.12 215 SER A CA 1
ATOM 1761 C C . SER A 1 215 ? 19.800 -11.373 -15.104 1.00 82.12 215 SER A C 1
ATOM 1763 O O . SER A 1 215 ? 18.925 -11.319 -14.242 1.00 82.12 215 SER A O 1
ATOM 1765 N N . GLU A 1 216 ? 20.160 -12.536 -15.656 1.00 86.69 216 GLU A N 1
ATOM 1766 C CA . GLU A 1 216 ? 19.516 -13.827 -15.358 1.00 86.69 216 GLU A CA 1
ATOM 1767 C C . GLU A 1 216 ? 19.570 -14.214 -13.869 1.00 86.69 216 GLU A C 1
ATOM 1769 O O . GLU A 1 216 ? 18.580 -14.704 -13.323 1.00 86.69 216 GLU A O 1
ATOM 1774 N N . LYS A 1 217 ? 20.692 -13.952 -13.180 1.00 89.38 217 LYS A N 1
ATOM 1775 C CA . LYS A 1 217 ? 20.832 -14.232 -11.738 1.00 89.38 217 LYS A CA 1
ATOM 1776 C C . LYS A 1 217 ? 19.915 -13.331 -10.916 1.00 89.38 217 LYS A C 1
ATOM 1778 O O . LYS A 1 217 ? 19.273 -13.795 -9.977 1.00 89.38 217 LYS A O 1
ATOM 1783 N N . VAL A 1 218 ? 19.834 -12.055 -11.296 1.00 90.81 218 VAL A N 1
ATOM 1784 C CA . VAL A 1 218 ? 18.959 -11.058 -10.663 1.00 90.81 218 VAL A CA 1
ATOM 1785 C C . VAL A 1 218 ? 17.485 -11.435 -10.845 1.00 90.81 218 VAL A C 1
ATOM 1787 O O . VAL A 1 218 ? 16.708 -11.334 -9.896 1.00 90.81 218 VAL A O 1
ATOM 1790 N N . PHE A 1 219 ? 17.102 -11.941 -12.022 1.00 91.88 219 PHE A N 1
ATOM 1791 C CA . PHE A 1 219 ? 15.757 -12.471 -12.259 1.00 91.88 219 PHE A CA 1
ATOM 1792 C C . PHE A 1 219 ? 15.459 -13.737 -11.452 1.00 91.88 219 PHE A C 1
ATOM 1794 O O . PHE A 1 219 ? 14.349 -13.861 -10.936 1.00 91.88 219 PHE A O 1
ATOM 1801 N N . ALA A 1 220 ? 16.412 -14.663 -11.318 1.00 93.00 220 ALA A N 1
ATOM 1802 C CA . ALA A 1 220 ? 16.240 -15.844 -10.471 1.00 93.00 220 ALA A CA 1
ATOM 1803 C C . ALA A 1 220 ? 16.025 -15.444 -8.998 1.00 93.00 220 ALA A C 1
ATOM 1805 O O . ALA A 1 220 ? 15.019 -15.827 -8.406 1.00 93.00 220 ALA A O 1
ATOM 1806 N N . GLU A 1 221 ? 16.884 -14.574 -8.449 1.00 95.06 221 GLU A N 1
ATOM 1807 C CA . GLU A 1 221 ? 16.753 -14.056 -7.077 1.00 95.06 221 GLU A CA 1
ATOM 1808 C C . GLU A 1 221 ? 15.408 -13.334 -6.858 1.00 95.06 221 GLU A C 1
ATOM 1810 O O . GLU A 1 221 ? 14.746 -13.537 -5.839 1.00 95.06 221 GLU A O 1
ATOM 1815 N N . ALA A 1 222 ? 14.974 -12.505 -7.814 1.00 95.94 222 ALA A N 1
ATOM 1816 C CA . ALA A 1 222 ? 13.699 -11.794 -7.727 1.00 95.94 222 ALA A CA 1
ATOM 1817 C C . ALA A 1 222 ? 12.502 -12.755 -7.757 1.00 95.94 222 ALA A C 1
ATOM 1819 O O . ALA A 1 222 ? 11.570 -12.601 -6.966 1.00 95.94 222 ALA A O 1
ATOM 1820 N N . LYS A 1 223 ? 12.543 -13.768 -8.630 1.00 96.12 223 LYS A N 1
ATOM 1821 C CA . LYS A 1 223 ? 11.507 -14.801 -8.739 1.00 96.12 223 LYS A CA 1
ATOM 1822 C C . LYS A 1 223 ? 11.387 -15.611 -7.452 1.00 96.12 223 LYS A C 1
ATOM 1824 O O . LYS A 1 223 ? 10.275 -15.810 -6.970 1.00 96.12 223 LYS A O 1
ATOM 1829 N N . ASP A 1 224 ? 12.511 -16.036 -6.882 1.00 97.00 224 ASP A N 1
ATOM 1830 C CA . ASP A 1 224 ? 12.525 -16.818 -5.646 1.00 97.00 224 ASP A CA 1
ATOM 1831 C C . ASP A 1 224 ? 11.956 -16.011 -4.471 1.00 97.00 224 ASP A C 1
ATOM 1833 O O . ASP A 1 224 ? 11.156 -16.542 -3.704 1.00 97.00 224 ASP A O 1
ATOM 1837 N N . LYS A 1 225 ? 12.253 -14.706 -4.382 1.00 97.50 225 LYS A N 1
ATOM 1838 C CA . LYS A 1 225 ? 11.659 -13.805 -3.375 1.00 97.50 225 LYS A CA 1
ATOM 1839 C C . LYS A 1 225 ? 10.158 -13.573 -3.559 1.00 97.50 225 LYS A C 1
ATOM 1841 O O . LYS A 1 225 ? 9.432 -13.520 -2.569 1.00 97.50 225 LYS A O 1
ATOM 1846 N N . ILE A 1 226 ? 9.674 -13.460 -4.800 1.00 97.69 226 ILE A N 1
ATOM 1847 C CA . ILE A 1 226 ? 8.230 -13.399 -5.090 1.00 97.69 226 ILE A CA 1
ATOM 1848 C C . ILE A 1 226 ? 7.556 -14.705 -4.640 1.00 97.69 226 ILE A C 1
ATOM 1850 O O . ILE A 1 226 ? 6.538 -14.674 -3.953 1.00 97.69 226 ILE A O 1
ATOM 1854 N N . LEU A 1 227 ? 8.140 -15.859 -4.974 1.00 97.12 227 LEU A N 1
ATOM 1855 C CA . LEU A 1 227 ? 7.606 -17.163 -4.576 1.00 97.12 227 LEU A CA 1
ATOM 1856 C C . LEU A 1 227 ? 7.635 -17.371 -3.055 1.00 97.12 227 LEU A C 1
ATOM 1858 O O . LEU A 1 227 ? 6.685 -17.933 -2.513 1.00 97.12 227 LEU A O 1
ATOM 1862 N N . ASP A 1 228 ? 8.679 -16.911 -2.366 1.00 96.62 228 ASP A N 1
ATOM 1863 C CA . ASP A 1 228 ? 8.774 -16.959 -0.905 1.00 96.62 228 ASP A CA 1
ATOM 1864 C C . ASP A 1 228 ? 7.703 -16.084 -0.236 1.00 96.62 228 ASP A C 1
ATOM 1866 O O . ASP A 1 228 ? 6.981 -16.563 0.640 1.00 96.62 228 ASP A O 1
ATOM 1870 N N . LEU A 1 229 ? 7.490 -14.850 -0.716 1.00 96.94 229 LEU A N 1
ATOM 1871 C CA . LEU A 1 229 ? 6.389 -13.988 -0.265 1.00 96.94 229 LEU A CA 1
ATOM 1872 C C . LEU A 1 229 ? 5.016 -14.653 -0.428 1.00 96.94 229 LEU A C 1
ATOM 1874 O O . LEU A 1 229 ? 4.191 -14.587 0.489 1.00 96.94 229 LEU A O 1
ATOM 1878 N N . ASN A 1 230 ? 4.772 -15.313 -1.565 1.00 96.00 230 ASN A N 1
ATOM 1879 C CA . ASN A 1 230 ? 3.516 -16.024 -1.814 1.00 96.00 230 ASN A CA 1
ATOM 1880 C C . ASN A 1 230 ? 3.325 -17.201 -0.851 1.00 96.00 230 ASN A C 1
ATOM 1882 O O . ASN A 1 230 ? 2.215 -17.412 -0.365 1.00 96.00 230 ASN A O 1
ATOM 1886 N N . ARG A 1 231 ? 4.386 -17.970 -0.579 1.00 94.50 231 ARG A N 1
ATOM 1887 C CA . ARG A 1 231 ? 4.345 -19.166 0.283 1.00 94.50 231 ARG A CA 1
ATOM 1888 C C . ARG A 1 231 ? 4.275 -18.834 1.770 1.00 94.50 231 ARG A C 1
ATOM 1890 O O . ARG A 1 231 ? 3.712 -19.617 2.524 1.00 94.50 231 ARG A O 1
ATOM 1897 N N . THR A 1 232 ? 4.847 -17.706 2.189 1.00 95.06 232 THR A N 1
ATOM 1898 C CA . THR A 1 232 ? 4.945 -17.315 3.601 1.00 95.06 232 THR A CA 1
ATOM 1899 C C . THR A 1 232 ? 3.903 -16.255 3.959 1.00 95.06 232 THR A C 1
ATOM 1901 O O . THR A 1 232 ? 2.896 -16.557 4.595 1.00 95.06 232 THR A O 1
ATOM 1904 N N . LYS A 1 233 ? 4.108 -15.007 3.532 1.00 97.25 233 LYS A N 1
ATOM 1905 C CA . LYS A 1 233 ? 3.352 -13.840 4.004 1.00 97.25 233 LYS A CA 1
ATOM 1906 C C . LYS A 1 233 ? 1.942 -13.747 3.436 1.00 97.25 233 LYS A C 1
ATOM 1908 O O . LYS A 1 233 ? 1.021 -13.400 4.173 1.00 97.25 233 LYS A O 1
ATOM 1913 N N . PHE A 1 234 ? 1.739 -14.084 2.164 1.00 97.62 234 PHE A N 1
ATOM 1914 C CA . PHE A 1 234 ? 0.382 -14.137 1.612 1.00 97.62 234 PHE A CA 1
ATOM 1915 C C . PHE A 1 234 ? -0.411 -15.354 2.104 1.00 97.62 234 PHE A C 1
ATOM 1917 O O . PHE A 1 234 ? -1.625 -15.243 2.260 1.00 97.62 234 PHE A O 1
ATOM 1924 N N . LEU A 1 235 ? 0.251 -16.466 2.447 1.00 95.81 235 LEU A N 1
ATOM 1925 C CA . LEU A 1 235 ? -0.396 -17.590 3.129 1.00 95.81 235 LEU A CA 1
ATOM 1926 C C . LEU A 1 235 ? -0.817 -17.203 4.561 1.00 95.81 235 LEU A C 1
ATOM 1928 O O . LEU A 1 235 ? -1.971 -17.409 4.932 1.00 95.81 235 LEU A O 1
ATOM 1932 N N . GLU A 1 236 ? 0.070 -16.557 5.333 1.00 96.31 236 GLU A N 1
ATOM 1933 C CA . GLU A 1 236 ? -0.233 -15.981 6.659 1.00 96.31 236 GLU A CA 1
ATOM 1934 C C . GLU A 1 236 ? -1.455 -15.038 6.584 1.00 96.31 236 GLU A C 1
ATOM 1936 O O . GLU A 1 236 ? -2.397 -15.149 7.373 1.00 96.31 236 GLU A O 1
ATOM 1941 N N . LEU A 1 237 ? -1.493 -14.170 5.565 1.00 97.31 237 LEU A N 1
ATOM 1942 C CA . LEU A 1 237 ? -2.626 -13.287 5.283 1.00 97.31 237 LEU A CA 1
ATOM 1943 C C . LEU A 1 237 ? -3.905 -14.054 4.900 1.00 97.31 237 LEU A C 1
ATOM 1945 O O . LEU A 1 237 ? -4.983 -13.702 5.377 1.00 97.31 237 LEU A O 1
ATOM 1949 N N . ALA A 1 238 ? -3.815 -15.103 4.078 1.00 96.62 238 ALA A N 1
ATOM 1950 C CA . ALA A 1 238 ? -4.965 -15.922 3.690 1.00 96.62 238 ALA A CA 1
ATOM 1951 C C . ALA A 1 238 ? -5.605 -16.622 4.902 1.00 96.62 238 ALA A C 1
ATOM 1953 O O . ALA A 1 238 ? -6.832 -16.677 4.997 1.00 96.62 238 ALA A O 1
ATOM 1954 N N . HIS A 1 239 ? -4.802 -17.092 5.865 1.00 95.31 239 HIS A N 1
ATOM 1955 C CA . HIS A 1 239 ? -5.308 -17.638 7.129 1.00 95.31 239 HIS A CA 1
ATOM 1956 C C . HIS A 1 239 ? -6.004 -16.566 7.986 1.00 95.31 239 HIS A C 1
ATOM 1958 O O . HIS A 1 239 ? -7.084 -16.817 8.524 1.00 95.31 239 HIS A O 1
ATOM 1964 N N . GLU A 1 240 ? -5.454 -15.350 8.072 1.00 95.12 240 GLU A N 1
ATOM 1965 C CA . GLU A 1 240 ? -6.093 -14.227 8.781 1.00 95.12 240 GLU A CA 1
ATOM 1966 C C . GLU A 1 240 ? -7.359 -13.693 8.088 1.00 95.12 240 GLU A C 1
ATOM 1968 O O . GLU A 1 240 ? -8.205 -13.084 8.746 1.00 95.12 240 GLU A O 1
ATOM 1973 N N . LEU A 1 241 ? -7.541 -13.935 6.788 1.00 95.38 241 LEU A N 1
ATOM 1974 C CA . LEU A 1 241 ? -8.767 -13.601 6.051 1.00 95.38 241 LEU A CA 1
ATOM 1975 C C . LEU A 1 241 ? -9.779 -14.759 5.994 1.00 95.38 241 LEU A C 1
ATOM 1977 O O . LEU A 1 241 ? -10.947 -14.528 5.674 1.00 95.38 241 LEU A O 1
ATOM 1981 N N . HIS A 1 242 ? -9.380 -15.989 6.328 1.00 94.38 242 HIS A N 1
ATOM 1982 C CA . HIS A 1 242 ? -10.261 -17.151 6.247 1.00 94.38 242 HIS A CA 1
ATOM 1983 C C . HIS A 1 242 ? -11.498 -17.005 7.151 1.00 94.38 242 HIS A C 1
ATOM 1985 O O . HIS A 1 242 ? -11.410 -16.630 8.326 1.00 94.38 242 HIS A O 1
ATOM 1991 N N . GLY A 1 243 ? -12.672 -17.293 6.580 1.00 90.81 243 GLY A N 1
ATOM 1992 C CA . GLY A 1 243 ? -13.964 -17.168 7.257 1.00 90.81 243 GLY A CA 1
ATOM 1993 C C . GLY A 1 243 ? -14.377 -15.731 7.599 1.00 90.81 243 GLY A C 1
ATOM 1994 O O . GLY A 1 243 ? -15.230 -15.549 8.465 1.00 90.81 243 GLY A O 1
ATOM 1995 N N . GLN A 1 244 ? -13.770 -14.707 6.990 1.00 93.44 244 GLN A N 1
ATOM 1996 C CA . GLN A 1 244 ? -14.133 -13.293 7.157 1.00 93.44 244 GLN A CA 1
ATOM 1997 C C . GLN A 1 244 ? -14.605 -12.688 5.826 1.00 93.44 244 GLN A C 1
ATOM 1999 O O . GLN A 1 244 ? -14.319 -13.233 4.764 1.00 93.44 244 GLN A O 1
ATOM 2004 N N . ASP A 1 245 ? -15.280 -11.534 5.871 1.00 93.44 245 ASP A N 1
ATOM 2005 C CA . ASP A 1 245 ? -15.452 -10.682 4.685 1.00 93.44 245 ASP A CA 1
ATOM 2006 C C . ASP A 1 245 ? -14.124 -9.961 4.384 1.00 93.44 245 ASP A C 1
ATOM 2008 O O . ASP A 1 245 ? -13.715 -9.095 5.170 1.00 93.44 245 ASP A O 1
ATOM 2012 N N . PRO A 1 246 ? -13.439 -10.252 3.261 1.00 90.44 246 PRO A N 1
ATOM 2013 C CA . PRO A 1 246 ? -12.161 -9.623 2.962 1.00 90.44 246 PRO A CA 1
ATOM 2014 C C . PRO A 1 246 ? -12.278 -8.112 2.749 1.00 90.44 246 PRO A C 1
ATOM 2016 O O . PRO A 1 246 ? -11.332 -7.392 3.071 1.00 90.44 246 PRO A O 1
ATOM 2019 N N . TYR A 1 247 ? -13.421 -7.606 2.265 1.00 92.88 247 TYR A N 1
ATOM 2020 C CA . TYR A 1 247 ? -13.628 -6.175 2.010 1.00 92.88 247 TYR A CA 1
ATOM 2021 C C . TYR A 1 247 ? -13.663 -5.344 3.298 1.00 92.88 247 TYR A C 1
ATOM 2023 O O . TYR A 1 247 ? -13.283 -4.171 3.277 1.00 92.88 247 TYR A O 1
ATOM 2031 N N . GLN A 1 248 ? -14.007 -5.954 4.438 1.00 94.00 248 GLN A N 1
ATOM 2032 C CA . GLN A 1 248 ? -13.876 -5.322 5.752 1.00 94.00 248 GLN A CA 1
ATOM 2033 C C . GLN A 1 248 ? -12.404 -5.048 6.124 1.00 94.00 248 GLN A C 1
ATOM 2035 O O . GLN A 1 248 ? -12.122 -4.081 6.837 1.00 94.00 248 GLN A O 1
ATOM 2040 N N . PHE A 1 249 ? -11.467 -5.855 5.612 1.00 95.62 249 PHE A N 1
ATOM 2041 C CA . PHE A 1 249 ? -10.037 -5.788 5.931 1.00 95.62 249 PHE A CA 1
ATOM 2042 C C . PHE A 1 249 ? -9.146 -5.294 4.779 1.00 95.62 249 PHE A C 1
ATOM 2044 O O . PHE A 1 249 ? -7.966 -5.061 5.029 1.00 95.62 249 PHE A O 1
ATOM 2051 N N . VAL A 1 250 ? -9.672 -5.047 3.565 1.00 95.62 250 VAL A N 1
ATOM 2052 C CA . VAL A 1 250 ? -8.903 -4.524 2.404 1.00 95.62 250 VAL A CA 1
ATOM 2053 C C . VAL A 1 250 ? -7.985 -3.368 2.797 1.00 95.62 250 VAL A C 1
ATOM 2055 O O . VAL A 1 250 ? -6.814 -3.371 2.446 1.00 95.62 250 VAL A O 1
ATOM 2058 N N . ARG A 1 251 ? -8.458 -2.412 3.605 1.00 95.50 251 ARG A N 1
ATOM 2059 C CA . ARG A 1 251 ? -7.652 -1.250 4.034 1.00 95.50 251 ARG A CA 1
ATOM 2060 C C . ARG A 1 251 ? -6.416 -1.591 4.874 1.00 95.50 251 ARG A C 1
ATOM 2062 O O . ARG A 1 251 ? -5.516 -0.761 4.954 1.00 95.50 251 ARG A O 1
ATOM 2069 N N . ALA A 1 252 ? -6.374 -2.765 5.501 1.00 96.19 252 ALA A N 1
ATOM 2070 C CA . ALA A 1 252 ? -5.228 -3.229 6.275 1.00 96.19 252 ALA A CA 1
ATOM 2071 C C . ALA A 1 252 ? -4.130 -3.841 5.391 1.00 96.19 252 ALA A C 1
ATOM 2073 O O . ALA A 1 252 ? -2.959 -3.655 5.707 1.00 96.19 252 ALA A O 1
ATOM 2074 N N . TYR A 1 253 ? -4.498 -4.543 4.306 1.00 97.75 253 TYR A N 1
ATOM 2075 C CA . TYR A 1 253 ? -3.549 -5.236 3.416 1.00 97.75 253 TYR A CA 1
ATOM 2076 C C . TYR A 1 253 ? -3.323 -4.583 2.046 1.00 97.75 253 TYR A C 1
ATOM 2078 O O . TYR A 1 253 ? -2.359 -4.914 1.360 1.00 97.75 253 TYR A O 1
ATOM 2086 N N . SER A 1 254 ? -4.166 -3.624 1.666 1.00 98.00 254 SER A N 1
ATOM 2087 C CA . SER A 1 254 ? -4.076 -2.831 0.434 1.00 98.00 254 SER A CA 1
ATOM 2088 C C . SER A 1 254 ? -2.664 -2.266 0.169 1.00 98.00 254 SER A C 1
ATOM 2090 O O . SER A 1 254 ? -2.155 -2.492 -0.929 1.00 98.00 254 SER A O 1
ATOM 2092 N N . PRO A 1 255 ? -1.944 -1.659 1.142 1.00 98.31 255 PRO A N 1
ATOM 2093 C CA . PRO A 1 255 ? -0.582 -1.160 0.908 1.00 98.31 255 PRO A CA 1
ATOM 2094 C C . PRO A 1 255 ? 0.464 -2.252 0.631 1.00 98.31 255 PRO A C 1
ATOM 2096 O O . PRO A 1 255 ? 1.468 -1.986 -0.022 1.00 98.31 255 PRO A O 1
ATOM 2099 N N . GLY A 1 256 ? 0.269 -3.469 1.147 1.00 98.38 256 GLY A N 1
ATOM 2100 C CA . GLY A 1 256 ? 1.118 -4.621 0.829 1.00 98.38 256 GLY A CA 1
ATOM 2101 C C . GLY A 1 256 ? 0.790 -5.181 -0.548 1.00 98.38 256 GLY A C 1
ATOM 2102 O O . GLY A 1 256 ? 1.686 -5.432 -1.346 1.00 98.38 256 GLY A O 1
ATOM 2103 N N . LEU A 1 257 ? -0.504 -5.310 -0.846 1.00 98.62 257 LEU A N 1
ATOM 2104 C CA . LEU A 1 257 ? -0.998 -5.845 -2.108 1.00 98.62 257 LEU A CA 1
ATOM 2105 C C . LEU A 1 257 ? -0.649 -4.950 -3.309 1.00 98.62 257 LEU A C 1
ATOM 2107 O O . LEU A 1 257 ? -0.201 -5.474 -4.322 1.00 98.62 257 LEU A O 1
ATOM 2111 N N . GLN A 1 258 ? -0.799 -3.624 -3.208 1.00 98.56 258 GLN A N 1
ATOM 2112 C CA . GLN A 1 258 ? -0.441 -2.693 -4.292 1.00 98.56 258 GLN A CA 1
ATOM 2113 C C . GLN A 1 258 ? 1.053 -2.773 -4.637 1.00 98.56 258 GLN A C 1
ATOM 2115 O O . GLN A 1 258 ? 1.405 -2.921 -5.804 1.00 98.56 258 GLN A O 1
ATOM 2120 N N . GLU A 1 259 ? 1.918 -2.759 -3.620 1.00 98.75 259 GLU A N 1
ATOM 2121 C CA . GLU A 1 259 ? 3.375 -2.843 -3.780 1.00 98.75 259 GLU A CA 1
ATOM 2122 C C . GLU A 1 259 ? 3.826 -4.211 -4.330 1.00 98.75 259 GLU A C 1
ATOM 2124 O O . GLU A 1 259 ? 4.762 -4.307 -5.122 1.00 98.75 259 GLU A O 1
ATOM 2129 N N . TYR A 1 260 ? 3.139 -5.287 -3.941 1.00 98.75 260 TYR A N 1
ATOM 2130 C CA . TYR A 1 260 ? 3.360 -6.620 -4.498 1.00 98.75 260 TYR A CA 1
ATOM 2131 C C . TYR A 1 260 ? 2.957 -6.697 -5.978 1.00 98.75 260 TYR A C 1
ATOM 2133 O O . TYR A 1 260 ? 3.707 -7.229 -6.795 1.00 98.75 260 TYR A O 1
ATOM 2141 N N . ILE A 1 261 ? 1.802 -6.128 -6.343 1.00 98.69 261 ILE A N 1
ATOM 2142 C CA . ILE A 1 261 ? 1.343 -6.047 -7.737 1.00 98.69 261 ILE A CA 1
ATOM 2143 C C . ILE A 1 261 ? 2.337 -5.241 -8.575 1.00 98.69 261 ILE A C 1
ATOM 2145 O O . ILE A 1 261 ? 2.675 -5.667 -9.677 1.00 98.69 261 ILE A O 1
ATOM 2149 N N . GLU A 1 262 ? 2.852 -4.130 -8.050 1.00 98.56 262 GLU A N 1
ATOM 2150 C CA . GLU A 1 262 ? 3.921 -3.346 -8.672 1.00 98.56 262 GLU A CA 1
ATOM 2151 C C . GLU A 1 262 ? 5.185 -4.194 -8.912 1.00 98.56 262 GLU A C 1
ATOM 2153 O O . GLU A 1 262 ? 5.676 -4.256 -10.041 1.00 98.56 262 GLU A O 1
ATOM 2158 N N . ALA A 1 263 ? 5.664 -4.923 -7.897 1.00 98.38 263 ALA A N 1
ATOM 2159 C CA . ALA A 1 263 ? 6.845 -5.783 -7.999 1.00 98.38 263 ALA A CA 1
ATOM 2160 C C . ALA A 1 263 ? 6.679 -6.931 -9.016 1.00 98.38 263 ALA A C 1
ATOM 2162 O O . ALA A 1 263 ? 7.565 -7.158 -9.844 1.00 98.38 263 ALA A O 1
ATOM 2163 N N . VAL A 1 264 ? 5.543 -7.639 -8.992 1.00 98.00 264 VAL A N 1
ATOM 2164 C CA . VAL A 1 264 ? 5.247 -8.744 -9.923 1.00 98.00 264 VAL A CA 1
ATOM 2165 C C . VAL A 1 264 ? 5.038 -8.232 -11.349 1.00 98.00 264 VAL A C 1
ATOM 2167 O O . VAL A 1 264 ? 5.537 -8.838 -12.298 1.00 98.00 264 VAL A O 1
ATOM 2170 N N . THR A 1 265 ? 4.360 -7.094 -11.517 1.00 98.19 265 THR A N 1
ATOM 2171 C CA . THR A 1 265 ? 4.188 -6.459 -12.832 1.00 98.19 265 THR A CA 1
ATOM 2172 C C . THR A 1 265 ? 5.533 -6.036 -13.407 1.00 98.19 265 THR A C 1
ATOM 2174 O O . THR A 1 265 ? 5.799 -6.292 -14.581 1.00 98.19 265 THR A O 1
ATOM 2177 N N . PHE A 1 266 ? 6.415 -5.456 -12.588 1.00 97.81 266 PHE A N 1
ATOM 2178 C CA . PHE A 1 266 ? 7.743 -5.053 -13.038 1.00 97.81 266 PHE A CA 1
ATOM 2179 C C . PHE A 1 266 ? 8.616 -6.255 -13.416 1.00 97.81 266 PHE A C 1
ATOM 2181 O O . PHE A 1 266 ? 9.258 -6.226 -14.465 1.00 97.81 266 PHE A O 1
ATOM 2188 N N . TYR A 1 267 ? 8.574 -7.339 -12.632 1.00 96.56 267 TYR A N 1
ATOM 2189 C CA . TYR A 1 267 ? 9.222 -8.608 -12.980 1.00 96.56 267 TYR A CA 1
ATOM 2190 C C . TYR A 1 267 ? 8.735 -9.144 -14.336 1.00 96.56 267 TYR A C 1
ATOM 2192 O O . TYR A 1 267 ? 9.546 -9.476 -15.200 1.00 96.56 267 TYR A O 1
ATOM 2200 N N . HIS A 1 268 ? 7.415 -9.197 -14.540 1.00 95.88 268 HIS A N 1
ATOM 2201 C CA . HIS A 1 268 ? 6.810 -9.725 -15.764 1.00 95.88 268 HIS A CA 1
ATOM 2202 C C . HIS A 1 268 ? 7.157 -8.876 -16.993 1.00 95.88 268 HIS A C 1
ATOM 2204 O O . HIS A 1 268 ? 7.589 -9.414 -18.016 1.00 95.88 268 HIS A O 1
ATOM 2210 N N . TYR A 1 269 ? 7.032 -7.551 -16.875 1.00 95.62 269 TYR A N 1
ATOM 2211 C CA . TYR A 1 269 ? 7.372 -6.607 -17.937 1.00 95.62 269 TYR A CA 1
ATOM 2212 C C . TYR A 1 269 ? 8.847 -6.714 -18.341 1.00 95.62 269 TYR A C 1
ATOM 2214 O O . TYR A 1 269 ? 9.161 -6.741 -19.524 1.00 95.62 269 TYR A O 1
ATOM 2222 N N . LEU A 1 270 ? 9.762 -6.837 -17.377 1.00 92.25 270 LEU A N 1
ATOM 2223 C CA . LEU A 1 270 ? 11.191 -6.988 -17.663 1.00 92.25 270 LEU A CA 1
ATOM 2224 C C . LEU A 1 270 ? 11.555 -8.303 -18.379 1.00 92.25 270 LEU A C 1
ATOM 2226 O O . LEU A 1 270 ? 12.630 -8.381 -18.969 1.00 92.25 270 LEU A O 1
ATOM 2230 N N . HIS A 1 271 ? 10.695 -9.325 -18.320 1.00 88.12 271 HIS A N 1
ATOM 2231 C CA . HIS A 1 271 ? 10.915 -10.617 -18.976 1.00 88.12 271 HIS A CA 1
ATOM 2232 C C . HIS A 1 271 ? 10.215 -10.747 -20.341 1.00 88.12 271 HIS A C 1
ATOM 2234 O O . HIS A 1 271 ? 10.688 -11.491 -21.196 1.00 88.12 271 HIS A O 1
ATOM 2240 N N . SER A 1 272 ? 9.088 -10.055 -20.539 1.00 89.69 272 SER A N 1
ATOM 2241 C CA . SER A 1 272 ? 8.184 -10.257 -21.689 1.00 89.69 272 SER A CA 1
ATOM 2242 C C . SER A 1 272 ? 7.796 -8.983 -22.446 1.00 89.69 272 SER A C 1
ATOM 2244 O O . SER A 1 272 ? 7.178 -9.077 -23.498 1.00 89.69 272 SER A O 1
ATOM 2246 N N . GLU A 1 273 ? 8.103 -7.803 -21.901 1.00 88.69 273 GLU A N 1
ATOM 2247 C CA . GLU A 1 273 ? 7.571 -6.488 -22.307 1.00 88.69 273 GLU A CA 1
ATOM 2248 C C . GLU A 1 273 ? 6.028 -6.363 -22.239 1.00 88.69 273 GLU A C 1
ATOM 2250 O O . GLU A 1 273 ? 5.463 -5.332 -22.609 1.00 88.69 273 GLU A O 1
ATOM 2255 N N . GLU A 1 274 ? 5.335 -7.362 -21.676 1.00 91.00 274 GLU A N 1
ATOM 2256 C CA . GLU A 1 274 ? 3.877 -7.405 -21.525 1.00 91.00 274 GLU A CA 1
ATOM 2257 C C . GLU A 1 274 ? 3.412 -7.118 -20.088 1.00 91.00 274 GLU A C 1
ATOM 2259 O O . GLU A 1 274 ? 4.092 -7.412 -19.097 1.00 91.00 274 GLU A O 1
ATOM 2264 N N . LEU 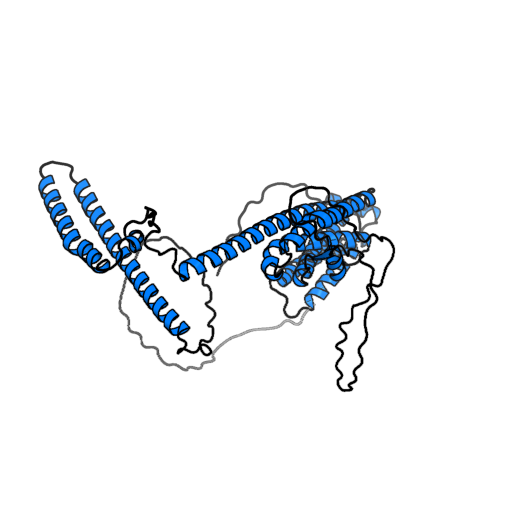A 1 275 ? 2.197 -6.573 -19.969 1.00 93.69 275 LEU A N 1
ATOM 2265 C CA . LEU A 1 275 ? 1.533 -6.338 -18.688 1.00 93.69 275 LEU A CA 1
ATOM 2266 C C . LEU A 1 275 ? 0.863 -7.626 -18.185 1.00 93.69 275 LEU A C 1
ATOM 2268 O O . LEU A 1 275 ? 0.048 -8.222 -18.886 1.00 93.69 275 LEU A O 1
ATOM 2272 N N . ILE A 1 276 ? 1.155 -8.027 -16.948 1.00 95.75 276 ILE A N 1
ATOM 2273 C CA . ILE A 1 276 ? 0.512 -9.187 -16.319 1.00 95.75 276 ILE A CA 1
ATOM 2274 C C . ILE A 1 276 ? -0.973 -8.910 -16.013 1.00 95.75 276 ILE A C 1
ATOM 2276 O O . ILE A 1 276 ? -1.324 -7.868 -15.454 1.00 95.75 276 ILE A O 1
ATOM 2280 N N . GLY A 1 277 ? -1.856 -9.850 -16.364 1.00 95.19 277 GLY A N 1
ATOM 2281 C CA . GLY A 1 277 ? -3.296 -9.758 -16.087 1.00 95.19 277 GLY A CA 1
ATOM 2282 C C . GLY A 1 277 ? -3.655 -9.992 -14.613 1.00 95.19 277 GLY A C 1
ATOM 2283 O O . GLY A 1 277 ? -2.976 -10.745 -13.909 1.00 95.19 277 GLY A O 1
ATOM 2284 N N . LEU A 1 278 ? -4.756 -9.386 -14.154 1.00 97.06 278 LEU A N 1
ATOM 2285 C CA . LEU A 1 278 ? -5.259 -9.520 -12.778 1.00 97.06 278 LEU A CA 1
ATOM 2286 C C . LEU A 1 278 ? -5.512 -10.985 -12.411 1.00 97.06 278 LEU A C 1
ATOM 2288 O O . LEU A 1 278 ? -5.153 -11.425 -11.322 1.00 97.06 278 LEU A O 1
ATOM 2292 N N . GLU A 1 279 ? -6.088 -11.750 -13.335 1.00 96.69 279 GLU A N 1
ATOM 2293 C CA . GLU A 1 279 ? -6.451 -13.158 -13.169 1.00 96.69 279 GLU A CA 1
ATOM 2294 C C . GLU A 1 279 ? -5.222 -14.021 -12.872 1.00 96.69 279 GLU A C 1
ATOM 2296 O O . GLU A 1 279 ? -5.310 -14.980 -12.105 1.00 96.69 279 GLU A O 1
ATOM 2301 N N . ARG A 1 280 ? -4.062 -13.662 -13.441 1.00 95.69 280 ARG A N 1
ATOM 2302 C CA . ARG A 1 280 ? -2.801 -14.362 -13.196 1.00 95.69 280 ARG A CA 1
ATOM 2303 C C . ARG A 1 280 ? -2.300 -14.108 -11.777 1.00 95.69 280 ARG A C 1
ATOM 2305 O O . ARG A 1 280 ? -2.008 -15.070 -11.075 1.00 95.69 280 ARG A O 1
ATOM 2312 N N . ILE A 1 281 ? -2.282 -12.846 -11.341 1.00 97.12 281 ILE A N 1
ATOM 2313 C CA . ILE A 1 281 ? -1.912 -12.486 -9.963 1.00 97.12 281 ILE A CA 1
ATOM 2314 C C . ILE A 1 281 ? -2.876 -13.141 -8.964 1.00 97.12 281 ILE A C 1
ATOM 2316 O O . ILE A 1 281 ? -2.445 -13.692 -7.956 1.00 97.12 281 ILE A O 1
ATOM 2320 N N . GLN A 1 282 ? -4.181 -13.137 -9.252 1.00 97.44 282 GLN A N 1
ATOM 2321 C CA . GLN A 1 282 ? -5.173 -13.775 -8.390 1.00 97.44 282 GLN A CA 1
ATOM 2322 C C . GLN A 1 282 ? -4.960 -15.292 -8.286 1.00 97.44 282 GLN A C 1
ATOM 2324 O O . GLN A 1 282 ? -5.117 -15.837 -7.194 1.00 97.44 282 GLN A O 1
ATOM 2329 N N . ALA A 1 283 ? -4.601 -15.973 -9.378 1.00 96.38 283 ALA A N 1
ATOM 2330 C CA . ALA A 1 283 ? -4.334 -17.412 -9.366 1.00 96.38 283 ALA A CA 1
ATOM 2331 C C . ALA A 1 283 ? -3.130 -17.784 -8.484 1.00 96.38 283 ALA A C 1
ATOM 2333 O O . ALA A 1 283 ? -3.181 -18.791 -7.780 1.00 96.38 283 ALA A O 1
ATOM 2334 N N . ASP A 1 284 ? -2.087 -16.950 -8.468 1.00 94.81 284 ASP A N 1
ATOM 2335 C CA . ASP A 1 284 ? -0.876 -17.170 -7.668 1.00 94.81 284 ASP A CA 1
ATOM 2336 C C . ASP A 1 284 ? -1.095 -16.921 -6.144 1.00 94.81 284 ASP A C 1
ATOM 2338 O O . ASP A 1 284 ? -0.191 -17.195 -5.350 1.00 94.81 284 ASP A O 1
ATOM 2342 N N . LEU A 1 285 ? -2.287 -16.444 -5.731 1.00 96.56 285 LEU A N 1
ATOM 2343 C CA . LEU A 1 285 ? -2.709 -16.160 -4.341 1.00 96.56 285 LEU A CA 1
ATOM 2344 C C . LEU A 1 285 ? -3.909 -17.020 -3.863 1.00 96.56 285 LEU A C 1
ATOM 2346 O O . LEU A 1 285 ? -4.667 -16.616 -2.971 1.00 96.56 285 LEU A O 1
ATOM 2350 N N . ILE A 1 286 ? -4.093 -18.203 -4.460 1.00 95.81 286 ILE A N 1
ATOM 2351 C CA . ILE A 1 286 ? -5.068 -19.229 -4.046 1.00 95.81 286 ILE A CA 1
ATOM 2352 C C . ILE A 1 286 ? -4.316 -20.444 -3.488 1.00 95.81 286 ILE A C 1
ATOM 2354 O O . ILE A 1 286 ? -3.364 -20.932 -4.093 1.00 95.81 286 ILE A O 1
ATOM 2358 N N . TYR A 1 287 ? -4.772 -20.962 -2.347 1.00 94.88 287 TYR A N 1
ATOM 2359 C CA . TYR A 1 287 ? -4.089 -21.999 -1.575 1.00 94.88 287 TYR A CA 1
ATOM 2360 C C . TYR A 1 287 ? -5.028 -23.156 -1.224 1.00 94.88 287 TYR A C 1
ATOM 2362 O O . TYR A 1 287 ? -6.188 -22.949 -0.863 1.00 94.88 287 TYR A O 1
ATOM 2370 N N . LEU A 1 288 ? -4.498 -24.379 -1.268 1.00 91.88 288 LEU A N 1
ATOM 2371 C CA . LEU A 1 288 ? -5.160 -25.588 -0.781 1.00 91.88 288 LEU A CA 1
ATOM 2372 C C . LEU A 1 288 ? -4.504 -26.009 0.537 1.00 91.88 288 LEU A C 1
ATOM 2374 O O . LEU A 1 288 ? -3.309 -26.294 0.567 1.00 91.88 288 LEU A O 1
ATOM 2378 N N . VAL A 1 289 ? -5.285 -26.053 1.615 1.00 88.75 289 VAL A N 1
ATOM 2379 C CA . VAL A 1 289 ? -4.822 -26.375 2.972 1.00 88.75 289 VAL A CA 1
ATOM 2380 C C . VAL A 1 289 ? -5.496 -27.661 3.443 1.00 88.75 289 VAL A C 1
ATOM 2382 O O . VAL A 1 289 ? -6.697 -27.846 3.251 1.00 88.75 289 VAL A O 1
ATOM 2385 N N . LYS A 1 290 ? -4.738 -28.572 4.059 1.00 82.88 290 LYS A N 1
ATOM 2386 C CA . LYS A 1 290 ? -5.285 -29.795 4.667 1.00 82.88 290 LYS A CA 1
ATOM 2387 C C . LYS A 1 290 ? -5.852 -29.457 6.048 1.00 82.88 290 LYS A C 1
ATOM 2389 O O . LYS A 1 290 ? -5.247 -28.689 6.788 1.00 82.88 290 LYS A O 1
ATOM 2394 N N . ALA A 1 291 ? -6.982 -30.053 6.430 1.00 61.59 291 ALA A N 1
ATOM 2395 C CA . ALA A 1 291 ? -7.697 -29.718 7.671 1.00 61.59 291 ALA A CA 1
ATOM 2396 C C . ALA A 1 291 ? -6.930 -29.952 9.000 1.00 61.59 291 ALA A C 1
ATOM 2398 O O . ALA A 1 291 ? -7.473 -29.674 10.066 1.00 61.59 291 ALA A O 1
ATOM 2399 N N . GLN A 1 292 ? -5.693 -30.461 8.969 1.00 49.66 292 GLN A N 1
ATOM 2400 C CA . GLN A 1 292 ? -4.876 -30.719 10.163 1.00 49.66 292 GLN A CA 1
ATOM 2401 C C . GLN A 1 292 ? -4.054 -29.493 10.619 1.00 49.66 292 GLN A C 1
ATOM 2403 O O . GLN A 1 292 ? -3.587 -29.474 11.756 1.00 49.66 292 GLN A O 1
ATOM 2408 N N . ASP A 1 293 ? -3.942 -28.449 9.788 1.00 45.72 293 ASP A N 1
ATOM 2409 C CA . ASP A 1 293 ? -3.010 -27.332 9.995 1.00 45.72 293 ASP A CA 1
ATOM 2410 C C . ASP A 1 293 ? -3.714 -26.017 10.394 1.00 45.72 293 ASP A C 1
ATOM 2412 O O . ASP A 1 293 ? -3.833 -25.078 9.603 1.00 45.72 293 ASP A O 1
ATOM 2416 N N . ALA A 1 294 ? -4.180 -25.923 11.647 1.00 35.50 294 ALA A N 1
ATOM 2417 C CA . ALA A 1 294 ? -4.657 -24.663 12.234 1.00 35.50 294 ALA A CA 1
ATOM 2418 C C . ALA A 1 294 ? -4.602 -24.638 13.780 1.00 35.50 294 ALA A C 1
ATOM 2420 O O . ALA A 1 294 ? -5.161 -25.518 14.431 1.00 35.50 294 ALA A O 1
ATOM 2421 N N . PRO A 1 295 ? -4.103 -23.553 14.402 1.00 43.00 295 PRO A N 1
ATOM 2422 C CA . PRO A 1 295 ? -2.850 -22.873 14.102 1.00 43.00 295 PRO A CA 1
ATOM 2423 C C . PRO A 1 295 ? -1.866 -23.000 15.286 1.00 43.00 295 PRO A C 1
ATOM 2425 O O . PRO A 1 295 ? -2.168 -22.612 16.416 1.00 43.00 295 PRO A O 1
ATOM 2428 N N . GLY A 1 296 ? -0.654 -23.490 15.020 1.00 34.22 296 GLY A N 1
ATOM 2429 C CA . GLY A 1 296 ? 0.430 -23.591 16.000 1.00 34.22 296 GLY A CA 1
ATOM 2430 C C . GLY A 1 296 ? 1.782 -23.453 15.307 1.00 34.22 296 GLY A C 1
ATOM 2431 O O . GLY A 1 296 ? 2.094 -24.221 14.404 1.00 34.22 296 GLY A O 1
ATOM 2432 N N . LEU A 1 297 ? 2.561 -22.445 15.703 1.00 43.66 297 LEU A N 1
ATOM 2433 C CA . LEU A 1 297 ? 3.793 -22.018 15.034 1.00 43.66 297 LEU A CA 1
ATOM 2434 C C . LEU A 1 297 ? 4.843 -23.149 14.930 1.00 43.66 297 LEU A C 1
ATOM 2436 O O . LEU A 1 297 ? 5.511 -23.462 15.913 1.00 43.66 297 LEU A O 1
ATOM 2440 N N . SER A 1 298 ? 5.040 -23.700 13.730 1.00 29.77 298 SER A N 1
ATOM 2441 C CA . SER A 1 298 ? 6.231 -24.475 13.350 1.00 29.77 298 SER A CA 1
ATOM 2442 C C . SER A 1 298 ? 6.494 -24.328 11.844 1.00 29.77 298 SER A C 1
ATOM 2444 O O . SER A 1 298 ? 5.580 -24.014 11.086 1.00 29.77 298 SER A O 1
ATOM 2446 N N . SER A 1 299 ? 7.760 -24.427 11.434 1.00 37.34 299 SER A N 1
ATOM 2447 C CA . SER A 1 299 ? 8.284 -23.850 10.183 1.00 37.34 299 SER A CA 1
ATOM 2448 C C . SER A 1 299 ? 8.130 -24.706 8.922 1.00 37.34 299 SER A C 1
ATOM 2450 O O . SER A 1 299 ? 8.486 -24.248 7.838 1.00 37.34 299 SER A O 1
ATOM 2452 N N . ASP A 1 300 ? 7.624 -25.930 9.049 1.00 35.88 300 ASP A N 1
ATOM 2453 C CA . ASP A 1 300 ? 7.907 -26.994 8.084 1.00 35.88 300 ASP A CA 1
ATOM 2454 C C . ASP A 1 300 ? 6.608 -27.486 7.416 1.00 35.88 300 ASP A C 1
ATOM 2456 O O . ASP A 1 300 ? 6.139 -28.593 7.678 1.00 35.88 300 ASP A O 1
ATOM 2460 N N . LEU A 1 301 ? 6.000 -26.647 6.563 1.00 37.66 301 LEU A N 1
ATOM 2461 C CA . LEU A 1 301 ? 4.775 -26.998 5.831 1.00 37.66 301 LEU A CA 1
ATOM 2462 C C . LEU A 1 301 ? 5.064 -27.362 4.366 1.00 37.66 301 LEU A C 1
ATOM 2464 O O . LEU A 1 301 ? 5.483 -26.530 3.559 1.00 37.66 301 LEU A O 1
ATOM 2468 N N . GLU A 1 302 ? 4.806 -28.620 4.012 1.00 35.31 302 GLU A N 1
ATOM 2469 C CA . GLU A 1 302 ? 5.079 -29.176 2.685 1.00 35.31 302 GLU A CA 1
ATOM 2470 C C . GLU A 1 302 ? 4.003 -28.746 1.664 1.00 35.31 302 GLU A C 1
ATOM 2472 O O . GLU A 1 302 ? 3.048 -29.469 1.363 1.00 35.31 302 GLU A O 1
ATOM 2477 N N . LEU A 1 303 ? 4.138 -27.522 1.137 1.00 40.44 303 LEU A N 1
ATOM 2478 C CA . LEU A 1 303 ? 3.243 -26.978 0.113 1.00 40.44 303 LEU A CA 1
ATOM 2479 C C . LEU A 1 303 ? 3.401 -27.730 -1.218 1.00 40.44 303 LEU A C 1
ATOM 2481 O O . LEU A 1 303 ? 4.373 -27.536 -1.952 1.00 40.44 303 LEU A O 1
ATOM 2485 N N . THR A 1 304 ? 2.386 -28.510 -1.595 1.00 35.50 304 THR A N 1
ATOM 2486 C CA . THR A 1 304 ? 2.247 -29.008 -2.970 1.00 35.50 304 THR A CA 1
ATOM 2487 C C . THR A 1 304 ? 1.771 -27.874 -3.878 1.00 35.50 304 THR A C 1
ATOM 2489 O O . THR A 1 304 ? 0.590 -27.759 -4.205 1.00 35.50 304 THR A O 1
ATOM 2492 N N . LEU A 1 305 ? 2.697 -27.005 -4.282 1.00 38.47 305 LEU A N 1
ATOM 2493 C CA . LEU A 1 305 ? 2.451 -26.082 -5.386 1.00 38.47 305 LEU A CA 1
ATOM 2494 C C . LEU A 1 305 ? 2.132 -26.892 -6.641 1.00 38.47 305 LEU A C 1
ATOM 2496 O O . LEU A 1 305 ? 2.819 -27.868 -6.944 1.00 38.47 305 LEU A O 1
ATOM 2500 N N . GLY A 1 306 ? 1.124 -26.451 -7.393 1.00 32.06 306 GLY A N 1
ATOM 2501 C CA . GLY A 1 306 ? 0.851 -26.955 -8.734 1.00 32.06 306 GLY A CA 1
ATOM 2502 C C . GLY A 1 306 ? 1.989 -26.583 -9.680 1.00 32.06 306 GLY A C 1
ATOM 2503 O O . GLY A 1 306 ? 1.891 -25.613 -10.428 1.00 32.06 306 GLY A O 1
ATOM 2504 N N . THR A 1 307 ? 3.090 -27.332 -9.641 1.00 27.77 307 THR A N 1
ATOM 2505 C CA . THR A 1 307 ? 4.162 -27.192 -10.621 1.00 27.77 307 THR A CA 1
ATOM 2506 C C . THR A 1 307 ? 3.667 -27.684 -11.967 1.00 27.77 307 THR A C 1
ATOM 2508 O O . THR A 1 307 ? 3.352 -28.860 -12.112 1.00 27.77 307 THR A O 1
ATOM 2511 N N . ASN A 1 308 ? 3.677 -26.787 -12.947 1.00 27.44 308 ASN A N 1
ATOM 2512 C CA . ASN A 1 308 ? 4.217 -27.057 -14.275 1.00 27.44 308 ASN A CA 1
ATOM 2513 C C . ASN A 1 308 ? 4.632 -25.723 -14.902 1.00 27.44 308 ASN A C 1
ATOM 2515 O O . ASN A 1 308 ? 3.806 -24.947 -15.375 1.00 27.44 308 ASN A O 1
ATOM 2519 N N . SER A 1 309 ? 5.933 -25.437 -14.866 1.00 33.25 309 SER A N 1
ATOM 2520 C CA . SER A 1 309 ? 6.529 -24.336 -15.615 1.00 33.25 309 SER A CA 1
ATOM 2521 C C . SER A 1 309 ? 7.011 -24.850 -16.968 1.00 33.25 309 SER A C 1
ATOM 2523 O O . SER A 1 309 ? 8.043 -25.516 -17.011 1.00 33.25 309 SER A O 1
ATOM 2525 N N . SER A 1 310 ? 6.247 -24.556 -18.021 1.00 30.12 310 SER A N 1
ATOM 2526 C CA . SER A 1 310 ? 6.671 -24.312 -19.414 1.00 30.12 310 SER A CA 1
ATOM 2527 C C . SER A 1 310 ? 5.419 -24.284 -20.294 1.00 30.12 310 SER A C 1
ATOM 2529 O O . SER A 1 310 ? 4.604 -25.190 -20.197 1.00 30.12 310 SER A O 1
ATOM 2531 N N . GLU A 1 311 ? 5.288 -23.248 -21.126 1.00 28.23 311 GLU A N 1
ATOM 2532 C CA . GLU A 1 311 ? 4.271 -23.088 -22.184 1.00 28.23 311 GLU A CA 1
ATOM 2533 C C . GLU A 1 311 ? 2.773 -23.185 -21.787 1.00 28.23 311 GLU A C 1
ATOM 2535 O O . GLU A 1 311 ? 2.184 -24.248 -21.677 1.00 28.23 311 GLU A O 1
ATOM 2540 N N . CYS A 1 312 ? 2.144 -22.005 -21.716 1.00 23.55 312 CYS A N 1
ATOM 2541 C CA . CYS A 1 312 ? 0.837 -21.650 -22.298 1.00 23.55 312 CYS A CA 1
ATOM 2542 C C . CYS A 1 312 ? -0.477 -22.450 -22.027 1.00 23.55 312 CYS A C 1
ATOM 2544 O O . CYS A 1 312 ? -0.592 -23.649 -22.242 1.00 23.55 312 CYS A O 1
ATOM 2546 N N . LEU A 1 313 ? -1.546 -21.656 -21.832 1.00 27.44 313 LEU A N 1
ATOM 2547 C CA . LEU A 1 313 ? -2.963 -21.902 -22.186 1.00 27.44 313 LEU A CA 1
ATOM 2548 C C . LEU A 1 313 ? -3.871 -22.841 -21.351 1.00 27.44 313 LEU A C 1
ATOM 2550 O O . LEU A 1 313 ? -3.518 -23.914 -20.884 1.00 27.44 313 LEU A O 1
ATOM 2554 N N . SER A 1 314 ? -5.147 -22.422 -21.317 1.00 23.59 314 SER A N 1
ATOM 2555 C CA . SER A 1 314 ? -6.356 -23.180 -20.947 1.00 23.59 314 SER A CA 1
ATOM 2556 C C . SER A 1 314 ? -6.581 -23.553 -19.469 1.00 23.59 314 SER A C 1
ATOM 2558 O O . SER A 1 314 ? -6.684 -24.731 -19.118 1.00 23.59 314 SER A O 1
ATOM 2560 N N . VAL A 1 315 ? -6.932 -22.558 -18.645 1.00 25.16 315 VAL A N 1
ATOM 2561 C CA . VAL A 1 315 ? -7.974 -22.789 -17.624 1.00 25.16 315 VAL A CA 1
ATOM 2562 C C . VAL A 1 315 ? -9.331 -22.635 -18.309 1.00 25.16 315 VAL A C 1
ATOM 2564 O O . VAL A 1 315 ? -9.692 -21.542 -18.743 1.00 25.16 315 VAL A O 1
ATOM 2567 N N . LYS A 1 316 ? -10.089 -23.732 -18.430 1.00 23.61 316 LYS A N 1
ATOM 2568 C CA . LYS A 1 316 ? -11.486 -23.668 -18.879 1.00 23.61 316 LYS A CA 1
ATOM 2569 C C . LYS A 1 316 ? -12.292 -22.859 -17.869 1.00 23.61 316 LYS A C 1
ATOM 2571 O O . LYS A 1 316 ? -12.351 -23.224 -16.697 1.00 23.61 316 LYS A O 1
ATOM 2576 N N . THR A 1 317 ? -12.952 -21.808 -18.344 1.00 23.38 317 THR A N 1
ATOM 2577 C CA . THR A 1 317 ? -13.995 -21.100 -17.603 1.00 23.38 317 THR A CA 1
ATOM 2578 C C . THR A 1 317 ? -15.013 -22.110 -17.075 1.00 23.38 317 THR A C 1
ATOM 2580 O O . THR A 1 317 ? -15.662 -22.799 -17.864 1.00 23.38 317 THR A O 1
ATOM 2583 N N . LEU A 1 318 ? -15.171 -22.197 -15.752 1.00 26.98 318 LEU A N 1
ATOM 2584 C CA . LEU A 1 318 ? -16.324 -22.869 -15.158 1.00 26.98 318 LEU A CA 1
ATOM 2585 C C . LEU A 1 318 ? -17.547 -21.992 -15.420 1.00 26.98 318 LEU A C 1
ATOM 2587 O O . LEU A 1 318 ? -17.823 -21.040 -14.691 1.00 26.98 318 LEU A O 1
ATOM 2591 N N . ALA A 1 319 ? -18.237 -22.287 -16.519 1.00 24.03 319 ALA A N 1
ATOM 2592 C CA . ALA A 1 319 ? -19.493 -21.649 -16.857 1.00 24.03 319 ALA A CA 1
ATOM 2593 C C . ALA A 1 319 ? -20.526 -21.961 -15.767 1.00 24.03 319 ALA A C 1
ATOM 2595 O O . ALA A 1 319 ? -20.864 -23.118 -15.520 1.00 24.03 319 ALA A O 1
ATOM 2596 N N . ILE A 1 320 ? -21.049 -20.911 -15.135 1.00 30.19 320 ILE A N 1
ATOM 2597 C CA . ILE A 1 320 ? -22.279 -20.992 -14.349 1.00 30.19 320 ILE A CA 1
ATOM 2598 C C . ILE A 1 320 ? -23.428 -21.042 -15.362 1.00 30.19 320 ILE A C 1
ATOM 2600 O O . ILE A 1 320 ? -24.032 -20.022 -15.697 1.00 30.19 320 ILE A O 1
ATOM 2604 N N . GLU A 1 321 ? -23.696 -22.231 -15.903 1.00 25.59 321 GLU A N 1
ATOM 2605 C CA . GLU A 1 321 ? -24.889 -22.456 -16.714 1.00 25.59 321 GLU A CA 1
ATOM 2606 C C . GLU A 1 321 ? -26.120 -22.488 -15.806 1.00 25.59 321 GLU A C 1
ATOM 2608 O O . GLU A 1 321 ? -26.317 -23.374 -14.972 1.00 25.59 321 GLU A O 1
ATOM 2613 N N . SER A 1 322 ? -26.955 -21.466 -15.963 1.00 27.30 322 SER A N 1
ATOM 2614 C CA . SER A 1 322 ? -28.237 -21.336 -15.282 1.00 27.30 322 SER A CA 1
ATOM 2615 C C . SER A 1 322 ? -29.272 -22.194 -16.005 1.00 27.30 322 SER A C 1
ATOM 2617 O O . SER A 1 322 ? -29.967 -21.733 -16.908 1.00 27.30 322 SER A O 1
ATOM 2619 N N . ASN A 1 323 ? -29.386 -23.460 -15.600 1.00 25.92 323 ASN A N 1
ATOM 2620 C CA . ASN A 1 323 ? -30.428 -24.349 -16.109 1.00 25.92 323 ASN A CA 1
ATOM 2621 C C . ASN A 1 323 ? -31.807 -23.945 -15.573 1.00 25.92 323 ASN A C 1
ATOM 2623 O O . ASN A 1 323 ? -32.263 -24.406 -14.527 1.00 25.92 323 ASN A O 1
ATOM 2627 N N . THR A 1 324 ? -32.500 -23.109 -16.338 1.00 27.66 324 THR A N 1
ATOM 2628 C CA . THR A 1 324 ? -33.957 -23.011 -16.313 1.00 27.66 324 THR A CA 1
ATOM 2629 C C . THR A 1 324 ? -34.540 -24.002 -17.313 1.00 27.66 324 THR A C 1
ATOM 2631 O O . THR A 1 324 ? -34.345 -23.828 -18.513 1.00 27.66 324 THR A O 1
ATOM 2634 N N . ASN A 1 325 ? -35.287 -24.998 -16.836 1.00 26.91 325 ASN A N 1
ATOM 2635 C CA . ASN A 1 325 ? -36.530 -25.467 -17.457 1.00 26.91 325 ASN A CA 1
ATOM 2636 C C . ASN A 1 325 ? -37.256 -26.426 -16.508 1.00 26.91 325 ASN A C 1
ATOM 2638 O O . ASN A 1 325 ? -36.641 -27.051 -15.645 1.00 26.91 325 ASN A O 1
ATOM 2642 N N . ALA A 1 326 ? -38.578 -26.479 -16.638 1.00 25.14 326 ALA A N 1
ATOM 2643 C CA . ALA A 1 326 ? -39.470 -27.166 -15.716 1.00 25.14 326 ALA A CA 1
ATOM 2644 C C . ALA A 1 326 ? -40.089 -28.441 -16.325 1.00 25.14 326 ALA A C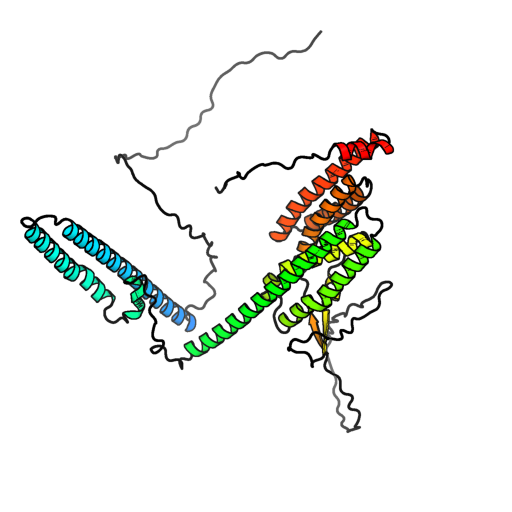 1
ATOM 2646 O O . ALA A 1 326 ? -39.960 -28.707 -17.515 1.00 25.14 326 ALA A O 1
ATOM 2647 N N . GLU A 1 327 ? -40.833 -29.141 -15.463 1.00 25.25 327 GLU A N 1
ATOM 2648 C CA . GLU A 1 327 ? -41.893 -30.123 -15.745 1.00 25.25 327 GLU A CA 1
ATOM 2649 C C . GLU A 1 327 ? -41.553 -31.611 -16.000 1.00 25.25 327 GLU A C 1
ATOM 2651 O O . GLU A 1 327 ? -41.229 -32.060 -17.094 1.00 25.25 327 GLU A O 1
ATOM 2656 N N . SER A 1 328 ? -41.944 -32.393 -14.981 1.00 24.88 328 SER A N 1
ATOM 2657 C CA . SER A 1 328 ? -42.748 -33.628 -15.066 1.00 24.88 328 SER A CA 1
ATOM 2658 C C . SER A 1 328 ? -42.063 -34.986 -15.301 1.00 24.88 328 SER A C 1
ATOM 2660 O O . SER A 1 328 ? -41.672 -35.339 -16.408 1.00 24.88 328 SER A O 1
ATOM 2662 N N . SER A 1 329 ? -42.098 -35.846 -14.272 1.00 26.28 329 SER A N 1
ATOM 2663 C CA . SER A 1 329 ? -42.941 -37.067 -14.229 1.00 26.28 329 SER A CA 1
ATOM 2664 C C . SER A 1 329 ? -42.483 -38.033 -13.126 1.00 26.28 329 SER A C 1
ATOM 2666 O O . SER A 1 329 ? -41.292 -38.244 -12.921 1.00 26.28 329 SER A O 1
ATOM 2668 N N . GLU A 1 330 ? -43.438 -38.633 -12.417 1.00 25.08 330 GLU A N 1
ATOM 2669 C CA . GLU A 1 330 ? -43.208 -39.584 -11.319 1.00 25.08 330 GLU A CA 1
ATOM 2670 C C . GLU A 1 330 ? -42.810 -40.987 -11.818 1.00 25.08 330 GLU A C 1
ATOM 2672 O O . GLU A 1 330 ? -43.331 -41.440 -12.842 1.00 25.08 330 GLU A O 1
ATOM 2677 N N . LYS A 1 331 ? -42.018 -41.728 -11.018 1.00 26.97 331 LYS A N 1
ATOM 2678 C CA . LYS A 1 331 ? -42.387 -43.084 -10.548 1.00 26.97 331 LYS A CA 1
ATOM 2679 C C . LYS A 1 331 ? -41.427 -43.680 -9.511 1.00 26.97 331 LYS A C 1
ATOM 2681 O O . LYS A 1 331 ? -40.214 -43.532 -9.609 1.00 26.97 331 LYS A O 1
ATOM 2686 N N . ASP A 1 332 ? -42.019 -44.410 -8.566 1.00 23.34 332 ASP A N 1
ATOM 2687 C CA . ASP A 1 332 ? -41.363 -45.299 -7.600 1.00 23.34 332 ASP A CA 1
ATOM 2688 C C . ASP A 1 332 ? -40.498 -46.386 -8.254 1.00 23.34 332 ASP A C 1
ATOM 2690 O O . ASP A 1 332 ? -40.901 -46.988 -9.252 1.00 23.34 332 ASP A O 1
ATOM 2694 N N . THR A 1 333 ? -39.403 -46.770 -7.589 1.00 24.81 333 THR A N 1
ATOM 2695 C CA . THR A 1 333 ? -39.241 -48.151 -7.077 1.00 24.81 333 THR A CA 1
ATOM 2696 C C . THR A 1 333 ? -38.078 -48.272 -6.086 1.00 24.81 333 THR A C 1
ATOM 2698 O O . THR A 1 333 ? -37.065 -47.585 -6.184 1.00 24.81 333 THR A O 1
ATOM 2701 N N . THR A 1 334 ? -38.252 -49.153 -5.104 1.00 23.95 334 THR A N 1
ATOM 2702 C CA . THR A 1 334 ? -37.294 -49.488 -4.039 1.00 23.95 334 THR A CA 1
ATOM 2703 C C . THR A 1 334 ? -36.372 -50.630 -4.483 1.00 23.95 334 THR A C 1
ATOM 2705 O O . THR A 1 334 ? -36.888 -51.566 -5.081 1.00 23.95 334 THR A O 1
ATOM 2708 N N . ASP A 1 335 ? -35.073 -50.610 -4.143 1.00 25.78 335 ASP A N 1
ATOM 2709 C CA . ASP A 1 335 ? -34.401 -51.747 -3.472 1.00 25.78 335 ASP A CA 1
ATOM 2710 C C . ASP A 1 335 ? -32.935 -51.473 -3.057 1.00 25.78 335 ASP A C 1
ATOM 2712 O O . ASP A 1 335 ? -32.411 -50.374 -3.235 1.00 25.78 335 ASP A O 1
ATOM 2716 N N . GLN A 1 336 ? -32.327 -52.444 -2.363 1.00 27.39 336 GLN A N 1
ATOM 2717 C CA . GLN A 1 336 ? -31.299 -52.240 -1.332 1.00 27.39 336 GLN A CA 1
ATOM 2718 C C . GLN A 1 336 ? -29.835 -52.515 -1.744 1.00 27.39 336 GLN A C 1
ATOM 2720 O O . GLN A 1 336 ? -29.549 -53.377 -2.565 1.00 27.39 336 GLN A O 1
ATOM 2725 N N . ASN A 1 337 ? -28.922 -51.870 -1.002 1.00 27.92 337 ASN A N 1
ATOM 2726 C CA . ASN A 1 337 ? -27.607 -52.350 -0.536 1.00 27.92 337 ASN A CA 1
ATOM 2727 C C . ASN A 1 337 ? -26.632 -53.071 -1.497 1.00 27.92 337 ASN A C 1
ATOM 2729 O O . ASN A 1 337 ? -26.744 -54.269 -1.749 1.00 27.92 337 ASN A O 1
ATOM 2733 N N . SER A 1 338 ? -25.481 -52.427 -1.731 1.00 27.80 338 SER A N 1
ATOM 2734 C CA . SER A 1 338 ? -24.182 -53.122 -1.733 1.00 27.80 338 SER A CA 1
ATOM 2735 C C . SER A 1 338 ? -23.091 -52.256 -1.090 1.00 27.80 338 SER A C 1
ATOM 2737 O O . SER A 1 338 ? -22.848 -51.130 -1.520 1.00 27.80 338 SER A O 1
ATOM 2739 N N . THR A 1 339 ? -22.462 -52.786 -0.043 1.00 25.66 339 THR A N 1
ATOM 2740 C CA . THR A 1 339 ? -21.494 -52.116 0.844 1.00 25.66 339 THR A CA 1
ATOM 2741 C C . THR A 1 339 ? -20.091 -51.971 0.218 1.00 25.66 339 THR A C 1
ATOM 2743 O O . THR A 1 339 ? -19.788 -52.575 -0.805 1.00 25.66 339 THR A O 1
ATOM 2746 N N . THR A 1 340 ? -19.206 -51.251 0.922 1.00 26.08 340 THR A N 1
ATOM 2747 C CA . THR A 1 340 ? -17.730 -51.200 0.786 1.00 26.08 340 THR A CA 1
ATOM 2748 C C . THR A 1 340 ? -17.143 -50.443 -0.415 1.00 26.08 340 THR A C 1
ATOM 2750 O O . THR A 1 340 ? -16.961 -50.986 -1.498 1.00 26.08 340 THR A O 1
ATOM 2753 N N . ASN A 1 341 ? -16.678 -49.212 -0.172 1.00 29.97 341 ASN A N 1
ATOM 2754 C CA . ASN A 1 341 ? -15.286 -49.028 0.264 1.00 29.97 341 ASN A CA 1
ATOM 2755 C C . ASN A 1 341 ? -15.065 -47.635 0.873 1.00 29.97 341 ASN A C 1
ATOM 2757 O O . ASN A 1 341 ? -15.213 -46.615 0.203 1.00 29.97 341 ASN A O 1
ATOM 2761 N N . GLU A 1 342 ? -14.673 -47.610 2.145 1.00 41.62 342 GLU A N 1
ATOM 2762 C CA . GLU A 1 342 ? -14.186 -46.410 2.819 1.00 41.62 342 GLU A CA 1
ATOM 2763 C C . GLU A 1 342 ? -12.764 -46.108 2.328 1.00 41.62 342 GLU A C 1
ATOM 2765 O O . GLU A 1 342 ? -11.832 -46.852 2.616 1.00 41.62 342 GLU A O 1
ATOM 2770 N N . ASN A 1 343 ? -12.588 -45.003 1.604 1.00 39.12 343 ASN A N 1
ATOM 2771 C CA . ASN A 1 343 ? -11.280 -44.387 1.395 1.00 39.12 343 ASN A CA 1
ATOM 2772 C C . ASN A 1 343 ? -11.350 -42.980 1.984 1.00 39.12 343 ASN A C 1
ATOM 2774 O O . ASN A 1 343 ? -12.128 -42.151 1.514 1.00 39.12 343 ASN A O 1
ATOM 2778 N N . GLY A 1 344 ? -10.568 -42.731 3.036 1.00 43.19 344 GLY A N 1
ATOM 2779 C CA . GLY A 1 344 ? -10.595 -41.473 3.776 1.00 43.19 344 GLY A CA 1
ATOM 2780 C C . GLY A 1 344 ? -10.188 -40.290 2.902 1.00 43.19 344 GLY A C 1
ATOM 2781 O O . GLY A 1 344 ? -9.002 -40.081 2.644 1.00 43.19 344 GLY A O 1
ATOM 2782 N N . VAL A 1 345 ? -11.169 -39.497 2.472 1.00 46.06 345 VAL A N 1
ATOM 2783 C CA . VAL A 1 345 ? -10.925 -38.201 1.838 1.00 46.06 345 VAL A CA 1
ATOM 2784 C C . VAL A 1 345 ? -10.463 -37.246 2.932 1.00 46.06 345 VAL A C 1
ATOM 2786 O O . VAL A 1 345 ? -11.259 -36.796 3.751 1.00 46.06 345 VAL A O 1
ATOM 2789 N N . SER A 1 346 ? -9.161 -36.963 2.967 1.00 58.53 346 SER A N 1
ATOM 2790 C CA . SER A 1 346 ? -8.619 -35.893 3.804 1.00 58.53 346 SER A CA 1
ATOM 2791 C C . SER A 1 346 ? -9.195 -34.567 3.311 1.00 58.53 346 SER A C 1
ATOM 2793 O O . SER A 1 346 ? -8.882 -34.144 2.198 1.00 58.53 346 SER A O 1
ATOM 2795 N N . GLU A 1 347 ? -10.084 -33.952 4.093 1.00 73.38 347 GLU A N 1
ATOM 2796 C CA . GLU A 1 347 ? -10.764 -32.719 3.699 1.00 73.38 347 GLU A CA 1
ATOM 2797 C C . GLU A 1 347 ? -9.740 -31.594 3.470 1.00 73.38 347 GLU A C 1
ATOM 2799 O O . GLU A 1 347 ? -8.996 -31.187 4.369 1.00 73.38 347 GLU A O 1
ATOM 2804 N N . THR A 1 348 ? -9.682 -31.108 2.228 1.00 82.50 348 THR A N 1
ATOM 2805 C CA . THR A 1 348 ? -8.850 -29.971 1.821 1.00 82.50 348 THR A CA 1
ATOM 2806 C C . THR A 1 348 ? -9.705 -28.719 1.690 1.00 82.50 348 THR A C 1
ATOM 2808 O O . THR A 1 348 ? -10.609 -28.664 0.853 1.00 82.50 348 THR A O 1
ATOM 2811 N N . THR A 1 349 ? -9.379 -27.690 2.463 1.00 89.44 349 THR A N 1
ATOM 2812 C CA . THR A 1 349 ? -10.052 -26.390 2.450 1.00 89.44 349 THR A CA 1
ATOM 2813 C C . THR A 1 349 ? -9.284 -25.421 1.558 1.00 89.44 349 THR A C 1
ATOM 2815 O O . THR A 1 349 ? -8.068 -25.278 1.680 1.00 89.44 349 THR A O 1
ATOM 2818 N N . THR A 1 350 ? -9.987 -24.726 0.662 1.00 92.56 350 THR A N 1
ATOM 2819 C CA . THR A 1 350 ? -9.383 -23.658 -0.152 1.00 92.56 350 THR A CA 1
ATOM 2820 C C . THR A 1 350 ? -9.414 -22.336 0.614 1.00 92.56 350 THR A C 1
ATOM 2822 O O . THR A 1 350 ? -10.466 -21.943 1.122 1.00 92.56 350 THR A O 1
ATOM 2825 N N . ILE A 1 351 ? -8.284 -21.631 0.671 1.00 95.31 351 ILE A N 1
ATOM 2826 C CA . ILE A 1 351 ? -8.174 -20.267 1.211 1.00 95.31 351 ILE A CA 1
ATOM 2827 C C . ILE A 1 351 ? -7.494 -19.361 0.177 1.00 95.31 351 ILE A C 1
ATOM 2829 O O . ILE A 1 351 ? -6.758 -19.844 -0.679 1.00 95.31 351 ILE A O 1
ATOM 2833 N N . LEU A 1 352 ? -7.754 -18.054 0.210 1.00 95.31 352 LEU A N 1
ATOM 2834 C CA . LEU A 1 352 ? -7.200 -17.114 -0.770 1.00 95.31 352 LEU A CA 1
ATOM 2835 C C . LEU A 1 352 ? -7.058 -15.705 -0.198 1.00 95.31 352 LEU A C 1
ATOM 2837 O O . LEU A 1 352 ? -7.765 -15.335 0.743 1.00 95.31 352 LEU A O 1
ATOM 2841 N N . VAL A 1 353 ? -6.193 -14.907 -0.822 1.00 97.19 353 VAL A N 1
ATOM 2842 C CA . VAL A 1 353 ? -6.208 -13.444 -0.692 1.00 97.19 353 VAL A CA 1
ATOM 2843 C C . VAL A 1 353 ? -6.855 -12.880 -1.959 1.00 97.19 353 VAL A C 1
ATOM 2845 O O . VAL A 1 353 ? -6.355 -13.144 -3.056 1.00 97.19 353 VAL A O 1
ATOM 2848 N N . PRO A 1 354 ? -7.976 -12.144 -1.868 1.00 96.94 354 PRO A N 1
ATOM 2849 C CA . PRO A 1 354 ? -8.598 -11.585 -3.055 1.00 96.94 354 PRO A CA 1
ATOM 2850 C C . PRO A 1 354 ? -7.813 -10.366 -3.541 1.00 96.94 354 PRO A C 1
ATOM 2852 O O . PRO A 1 354 ? -7.297 -9.583 -2.742 1.00 96.94 354 PRO A O 1
ATOM 2855 N N . VAL A 1 355 ? -7.785 -10.184 -4.858 1.00 97.94 355 VAL A N 1
ATOM 2856 C CA . VAL A 1 355 ? -7.173 -9.043 -5.542 1.00 97.94 355 VAL A CA 1
ATOM 2857 C C . VAL A 1 355 ? -8.286 -8.187 -6.156 1.00 97.94 355 VAL A C 1
ATOM 2859 O O . VAL A 1 355 ? -8.715 -8.451 -7.280 1.00 97.94 355 VAL A O 1
ATOM 2862 N N . PRO A 1 356 ? -8.817 -7.170 -5.445 1.00 96.88 356 PRO A N 1
ATOM 2863 C CA . PRO A 1 356 ? -9.842 -6.307 -6.013 1.00 96.88 356 PRO A CA 1
ATOM 2864 C C . PRO A 1 356 ? -9.296 -5.548 -7.235 1.00 96.88 356 PRO A C 1
ATOM 2866 O O . PRO A 1 356 ? -8.165 -5.055 -7.181 1.00 96.88 356 PRO A O 1
ATOM 2869 N N . PRO A 1 357 ? -10.098 -5.341 -8.297 1.00 96.38 357 PRO A N 1
ATOM 2870 C CA . PRO A 1 357 ? -9.672 -4.566 -9.465 1.00 96.38 357 PRO A CA 1
ATOM 2871 C C . PRO A 1 357 ? -9.189 -3.145 -9.140 1.00 96.38 357 PRO A C 1
ATOM 2873 O O . PRO A 1 357 ? -8.343 -2.613 -9.855 1.00 96.38 357 PRO A O 1
ATOM 2876 N N . SER A 1 358 ? -9.672 -2.534 -8.049 1.00 95.56 358 SER A N 1
ATOM 2877 C CA . SER A 1 358 ? -9.157 -1.250 -7.557 1.00 95.56 358 SER A CA 1
ATOM 2878 C C . SER A 1 358 ? -7.689 -1.329 -7.140 1.00 95.56 358 SER A C 1
ATOM 2880 O O . SER A 1 358 ? -6.907 -0.470 -7.534 1.00 95.56 358 SER A O 1
ATOM 2882 N N . GLU A 1 359 ? -7.306 -2.361 -6.387 1.00 97.38 359 GLU A N 1
ATOM 2883 C CA . GLU A 1 359 ? -5.940 -2.527 -5.878 1.00 97.38 359 GLU A CA 1
ATOM 2884 C C . GLU A 1 359 ? -4.972 -2.845 -7.015 1.00 97.38 359 GLU A C 1
ATOM 2886 O O . GLU A 1 359 ? -3.877 -2.288 -7.062 1.00 97.38 359 GLU A O 1
ATOM 2891 N N . TYR A 1 360 ? -5.414 -3.657 -7.980 1.00 98.12 360 TYR A N 1
ATOM 2892 C CA . TYR A 1 360 ? -4.672 -3.899 -9.214 1.00 98.12 360 TYR A CA 1
ATOM 2893 C C . TYR A 1 360 ? -4.405 -2.598 -9.979 1.00 98.12 360 TYR A C 1
ATOM 2895 O O . TYR A 1 360 ? -3.249 -2.262 -10.215 1.00 98.12 360 TYR A O 1
ATOM 2903 N N . LEU A 1 361 ? -5.438 -1.804 -10.289 1.00 97.69 361 LEU A N 1
ATOM 2904 C CA . LEU A 1 361 ? -5.265 -0.533 -11.008 1.00 97.69 361 LEU A CA 1
ATOM 2905 C C . LEU A 1 361 ? -4.369 0.468 -10.257 1.00 97.69 361 LEU A C 1
ATOM 2907 O O . LEU A 1 361 ? -3.651 1.239 -10.894 1.00 97.69 361 LEU A O 1
ATOM 2911 N N . LEU A 1 362 ? -4.387 0.464 -8.920 1.00 98.12 362 LEU A N 1
ATOM 2912 C CA . LEU A 1 362 ? -3.509 1.311 -8.110 1.00 98.12 362 LEU A CA 1
ATOM 2913 C C . LEU A 1 362 ? -2.045 0.841 -8.155 1.00 98.12 362 LEU A C 1
ATOM 2915 O O . LEU A 1 362 ? -1.175 1.687 -8.363 1.00 98.12 362 LEU A O 1
ATOM 2919 N N . GLY A 1 363 ? -1.784 -0.470 -8.071 1.00 98.19 363 GLY A N 1
ATOM 2920 C CA . GLY A 1 363 ? -0.442 -1.052 -8.229 1.00 98.19 363 GLY A CA 1
ATOM 2921 C C . GLY A 1 363 ? 0.137 -0.867 -9.639 1.00 98.19 363 GLY A C 1
ATOM 2922 O O . GLY A 1 363 ? 1.292 -0.471 -9.783 1.00 98.19 363 GLY A O 1
ATOM 2923 N N . ILE A 1 364 ? -0.678 -1.028 -10.692 1.00 98.06 364 ILE A N 1
ATOM 2924 C CA . ILE A 1 364 ? -0.287 -0.661 -12.068 1.00 98.06 364 ILE A CA 1
ATOM 2925 C C . ILE A 1 364 ? 0.028 0.842 -12.165 1.00 98.06 364 ILE A C 1
ATOM 2927 O O . ILE A 1 364 ? 0.943 1.241 -12.884 1.00 98.06 364 ILE A O 1
ATOM 2931 N N . GLY A 1 365 ? -0.694 1.683 -11.418 1.00 97.19 365 GLY A N 1
ATOM 2932 C CA . GLY A 1 365 ? -0.420 3.114 -11.318 1.00 97.19 365 GLY A CA 1
ATOM 2933 C C . GLY A 1 365 ? 0.976 3.432 -10.775 1.00 97.19 365 GLY A C 1
ATOM 2934 O O . GLY A 1 365 ? 1.663 4.267 -11.367 1.00 97.19 365 GLY A O 1
ATOM 2935 N N . ASP A 1 366 ? 1.411 2.769 -9.700 1.00 97.81 366 ASP A N 1
ATOM 2936 C CA . ASP A 1 366 ? 2.754 2.967 -9.128 1.00 97.81 366 ASP A CA 1
ATOM 2937 C C . ASP A 1 366 ? 3.865 2.358 -9.988 1.00 97.81 366 ASP A C 1
ATOM 2939 O O . ASP A 1 366 ? 4.866 3.033 -10.231 1.00 97.81 366 ASP A O 1
ATOM 2943 N N . PHE A 1 367 ? 3.631 1.188 -10.593 1.00 98.19 367 PHE A N 1
ATOM 2944 C CA . PHE A 1 367 ? 4.538 0.559 -11.566 1.00 98.19 367 PHE A CA 1
ATOM 2945 C C . PHE A 1 367 ? 4.988 1.514 -12.689 1.00 98.19 367 PHE A C 1
ATOM 2947 O O . PHE A 1 367 ? 6.144 1.476 -13.119 1.00 98.19 367 PHE A O 1
ATOM 2954 N N . THR A 1 368 ? 4.133 2.446 -13.129 1.00 97.75 368 THR A N 1
ATOM 2955 C CA . THR A 1 368 ? 4.543 3.466 -14.114 1.00 97.75 368 THR A CA 1
ATOM 2956 C C . THR A 1 368 ? 5.638 4.423 -13.617 1.00 97.75 368 THR A C 1
ATOM 2958 O O . THR A 1 368 ? 6.389 4.985 -14.420 1.00 97.75 368 THR A O 1
ATOM 2961 N N . GLY A 1 369 ? 5.769 4.601 -12.302 1.00 96.62 369 GLY A N 1
ATOM 2962 C CA . GLY A 1 369 ? 6.864 5.321 -11.661 1.00 96.62 369 GLY A CA 1
ATOM 2963 C C . GLY A 1 369 ? 8.193 4.571 -11.765 1.00 96.62 369 GLY A C 1
ATOM 2964 O O . GLY A 1 369 ? 9.216 5.1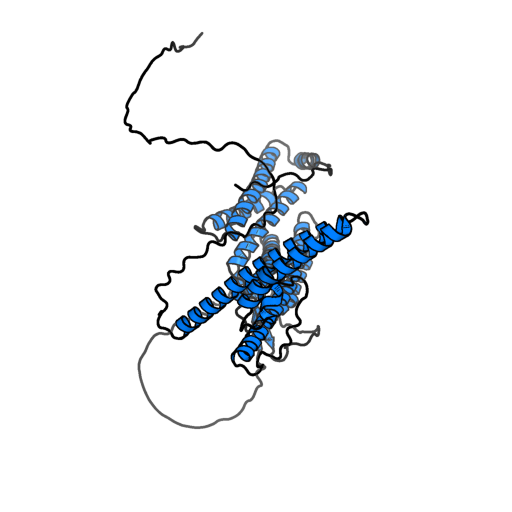88 -12.063 1.00 96.62 369 GLY A O 1
ATOM 2965 N N . GLU A 1 370 ? 8.185 3.248 -11.609 1.00 96.44 370 GLU A N 1
ATOM 2966 C CA . GLU A 1 370 ? 9.380 2.411 -11.773 1.00 96.44 370 GLU A CA 1
ATOM 2967 C C . GLU A 1 370 ? 9.791 2.255 -13.241 1.00 96.44 370 GLU A C 1
ATOM 2969 O O . GLU A 1 370 ? 10.983 2.333 -13.553 1.00 96.44 370 GLU A O 1
ATOM 2974 N N . LEU A 1 371 ? 8.824 2.199 -14.163 1.00 96.81 371 LEU A N 1
ATOM 2975 C CA . LEU A 1 371 ? 9.082 2.374 -15.595 1.00 96.81 371 LEU A CA 1
ATOM 2976 C C . LEU A 1 371 ? 9.809 3.699 -15.882 1.00 96.81 371 LEU A C 1
ATOM 2978 O O . LEU A 1 371 ? 10.852 3.702 -16.538 1.00 96.81 371 LEU A O 1
ATOM 2982 N N . MET A 1 372 ? 9.322 4.824 -15.343 1.00 96.31 372 MET A N 1
ATOM 2983 C CA . MET A 1 372 ? 9.980 6.127 -15.503 1.00 96.31 372 MET A CA 1
ATOM 2984 C C . MET A 1 372 ? 11.429 6.101 -14.994 1.00 96.31 372 MET A C 1
ATOM 2986 O O . MET A 1 372 ? 12.327 6.577 -15.690 1.00 96.31 372 MET A O 1
ATOM 2990 N N . ARG A 1 373 ? 11.676 5.547 -13.796 1.00 95.12 373 ARG A N 1
ATOM 2991 C CA . ARG A 1 373 ? 13.037 5.423 -13.245 1.00 95.12 373 ARG A CA 1
ATOM 2992 C C . ARG A 1 373 ? 13.936 4.591 -14.150 1.00 95.12 373 ARG A C 1
ATOM 2994 O O . ARG A 1 373 ? 15.046 5.024 -14.440 1.00 95.12 373 ARG A O 1
ATOM 3001 N N . MET A 1 374 ? 13.447 3.446 -14.621 1.00 93.75 374 MET A N 1
ATOM 3002 C CA . MET A 1 374 ? 14.191 2.558 -15.511 1.00 93.75 374 MET A CA 1
ATOM 3003 C C . MET A 1 374 ? 14.581 3.269 -16.809 1.00 93.75 374 MET A C 1
ATOM 3005 O O . MET A 1 374 ? 15.744 3.210 -17.196 1.00 93.75 374 MET A O 1
ATOM 3009 N N . ALA A 1 375 ? 13.653 3.991 -17.444 1.00 94.00 375 ALA A N 1
ATOM 3010 C CA . ALA A 1 375 ? 13.943 4.749 -18.660 1.00 94.00 375 ALA A CA 1
ATOM 3011 C C . ALA A 1 375 ? 15.014 5.829 -18.434 1.00 94.00 375 ALA A C 1
ATOM 3013 O O . ALA A 1 375 ? 15.941 5.955 -19.227 1.00 94.00 375 ALA A O 1
ATOM 3014 N N . ILE A 1 376 ? 14.929 6.604 -17.347 1.00 92.00 376 ILE A N 1
ATOM 3015 C CA . ILE A 1 376 ? 15.930 7.644 -17.055 1.00 92.00 376 ILE A CA 1
ATOM 3016 C C . ILE A 1 376 ? 17.295 7.027 -16.703 1.00 92.00 376 ILE A C 1
ATOM 3018 O O . ILE A 1 376 ? 18.325 7.510 -17.175 1.00 92.00 376 ILE A O 1
ATOM 3022 N N . ASN A 1 377 ? 17.317 5.928 -15.944 1.00 91.62 377 ASN A N 1
ATOM 3023 C CA . ASN A 1 377 ? 18.546 5.196 -15.634 1.00 91.62 377 ASN A CA 1
ATOM 3024 C C . ASN A 1 377 ? 19.182 4.594 -16.898 1.00 91.62 377 ASN A C 1
ATOM 3026 O O . ASN A 1 377 ? 20.401 4.647 -17.049 1.00 91.62 377 ASN A O 1
ATOM 3030 N N . SER A 1 378 ? 18.377 4.075 -17.834 1.00 89.94 378 SER A N 1
ATOM 3031 C CA . SER A 1 378 ? 18.880 3.501 -19.084 1.00 89.94 378 SER A CA 1
ATOM 3032 C C . SER A 1 378 ? 19.518 4.565 -19.986 1.00 89.94 378 SER A C 1
ATOM 3034 O O . SER A 1 378 ? 20.583 4.307 -20.540 1.00 89.94 378 SER A O 1
ATOM 3036 N N . VAL A 1 379 ? 18.956 5.784 -20.048 1.00 88.56 379 VAL A N 1
ATOM 3037 C CA . VAL A 1 379 ? 19.603 6.941 -20.708 1.00 88.56 379 VAL A CA 1
ATOM 3038 C C . VAL A 1 379 ? 20.983 7.215 -20.102 1.00 88.56 379 VAL A C 1
ATOM 3040 O O . VAL A 1 379 ? 21.952 7.389 -20.838 1.00 88.56 379 VAL A O 1
ATOM 3043 N N . GLY A 1 380 ? 21.087 7.229 -18.768 1.00 84.12 380 GLY A N 1
ATOM 3044 C CA . GLY A 1 380 ? 22.356 7.444 -18.060 1.00 84.12 380 GLY A CA 1
ATOM 3045 C C . GLY A 1 380 ? 23.399 6.347 -18.311 1.00 84.12 380 GLY A C 1
ATOM 3046 O O . GLY A 1 380 ? 24.592 6.635 -18.326 1.00 84.12 380 GLY A O 1
ATOM 3047 N N . ALA A 1 381 ? 22.952 5.115 -18.567 1.00 84.44 381 ALA A N 1
ATOM 3048 C CA . ALA A 1 381 ? 23.792 3.982 -18.959 1.00 84.44 381 ALA A CA 1
ATOM 3049 C C . ALA A 1 381 ? 24.133 3.942 -20.467 1.00 84.44 381 ALA A C 1
ATOM 3051 O O . ALA A 1 381 ? 24.843 3.039 -20.906 1.00 84.44 381 ALA A O 1
ATOM 3052 N N . GLY A 1 382 ? 23.642 4.894 -21.271 1.00 82.19 382 GLY A N 1
ATOM 3053 C CA . GLY A 1 382 ? 23.881 4.956 -22.718 1.00 82.19 382 GLY A CA 1
ATOM 3054 C C . GLY A 1 382 ? 22.946 4.093 -23.576 1.00 82.19 382 GLY A C 1
ATOM 3055 O O . GLY A 1 382 ? 23.175 3.966 -24.778 1.00 82.19 382 GLY A O 1
ATOM 3056 N N . ASP A 1 383 ? 21.887 3.520 -22.998 1.00 84.94 383 ASP A N 1
ATOM 3057 C CA . ASP A 1 383 ? 20.861 2.778 -23.736 1.00 84.94 383 ASP A CA 1
ATOM 3058 C C . ASP A 1 383 ? 19.868 3.747 -24.394 1.00 84.94 383 ASP A C 1
ATOM 3060 O O . ASP A 1 383 ? 19.155 4.503 -23.723 1.00 84.94 383 ASP A O 1
ATOM 3064 N N . LEU A 1 384 ? 19.838 3.723 -25.728 1.00 84.50 384 LEU A N 1
ATOM 3065 C CA . LEU A 1 384 ? 19.044 4.635 -26.550 1.00 84.50 384 LEU A CA 1
ATOM 3066 C C . LEU A 1 384 ? 17.668 4.070 -26.940 1.00 84.50 384 LEU A C 1
ATOM 3068 O O . LEU A 1 384 ? 16.809 4.840 -27.367 1.00 84.50 384 LEU A O 1
ATOM 3072 N N . GLU A 1 385 ? 17.448 2.761 -26.786 1.00 89.31 385 GLU A N 1
ATOM 3073 C CA . GLU A 1 385 ? 16.243 2.074 -27.270 1.00 89.31 385 GLU A CA 1
ATOM 3074 C C . GLU A 1 385 ? 15.223 1.873 -26.137 1.00 89.31 385 GLU A C 1
ATOM 3076 O O . GLU A 1 385 ? 14.043 2.210 -26.299 1.00 89.31 385 GLU A O 1
ATOM 3081 N N . LYS A 1 386 ? 15.671 1.432 -24.946 1.00 91.06 386 LYS A N 1
ATOM 3082 C CA . LYS A 1 386 ? 14.800 1.219 -23.769 1.00 91.06 386 LYS A CA 1
ATOM 3083 C C . LYS A 1 386 ? 13.880 2.405 -23.436 1.00 91.06 386 LYS A C 1
ATOM 3085 O O . LYS A 1 386 ? 12.699 2.154 -23.180 1.00 91.06 386 LYS A O 1
ATOM 3090 N N . PRO A 1 387 ? 14.323 3.681 -23.467 1.00 93.50 387 PRO A N 1
ATOM 3091 C CA . PRO A 1 387 ? 13.443 4.811 -23.165 1.00 93.50 387 PRO A CA 1
ATOM 3092 C C . PRO A 1 387 ? 12.231 4.887 -24.100 1.00 93.50 387 PRO A C 1
ATOM 3094 O O . PRO A 1 387 ? 11.137 5.237 -23.659 1.00 93.50 387 PRO A O 1
ATOM 3097 N N . SER A 1 388 ? 12.400 4.516 -25.376 1.00 93.88 388 SER A N 1
ATOM 3098 C CA . SER A 1 388 ? 11.320 4.539 -26.363 1.00 93.88 388 SER A CA 1
ATOM 3099 C C . SER A 1 388 ? 10.315 3.408 -26.138 1.00 93.88 388 SER A C 1
ATOM 3101 O O . SER A 1 388 ? 9.111 3.668 -26.196 1.00 93.88 388 SER A O 1
ATOM 3103 N N . VAL A 1 389 ? 10.787 2.195 -25.828 1.00 93.81 389 VAL A N 1
ATOM 3104 C CA . VAL A 1 389 ? 9.934 1.044 -25.471 1.00 93.81 389 VAL A CA 1
ATOM 3105 C C . VAL A 1 389 ? 9.093 1.376 -24.235 1.00 93.81 389 VAL A C 1
ATOM 3107 O O . VAL A 1 389 ? 7.863 1.306 -24.271 1.00 93.81 389 VAL A O 1
ATOM 3110 N N . VAL A 1 390 ? 9.741 1.872 -23.176 1.00 95.12 390 VAL A N 1
ATOM 3111 C CA . VAL A 1 390 ? 9.068 2.285 -21.938 1.00 95.12 390 VAL A CA 1
ATOM 3112 C C . VAL A 1 390 ? 8.066 3.418 -22.179 1.00 95.12 390 VAL A C 1
ATOM 3114 O O . VAL A 1 390 ? 6.954 3.377 -21.653 1.00 95.12 390 VAL A O 1
ATOM 3117 N N . SER A 1 391 ? 8.416 4.412 -23.003 1.00 96.38 391 SER A N 1
ATOM 3118 C CA . SER A 1 391 ? 7.502 5.502 -23.365 1.00 96.38 391 SER A CA 1
ATOM 3119 C C . SER A 1 391 ? 6.212 4.977 -24.004 1.00 96.38 391 SER A C 1
ATOM 3121 O O . SER A 1 391 ? 5.136 5.478 -23.682 1.00 96.38 391 SER A O 1
ATOM 3123 N N . ASN A 1 392 ? 6.295 3.952 -24.857 1.00 96.12 392 ASN A N 1
ATOM 3124 C CA . ASN A 1 392 ? 5.122 3.350 -25.494 1.00 96.12 392 ASN A CA 1
ATOM 3125 C C . ASN A 1 392 ? 4.236 2.601 -24.487 1.00 96.12 392 ASN A C 1
ATOM 3127 O O . ASN A 1 392 ? 3.022 2.810 -24.495 1.00 96.12 392 ASN A O 1
ATOM 3131 N N . MET A 1 393 ? 4.818 1.814 -23.575 1.00 96.31 393 MET A N 1
ATOM 3132 C CA . MET A 1 393 ? 4.053 1.154 -22.506 1.00 96.31 393 MET A CA 1
ATOM 3133 C C . MET A 1 393 ? 3.368 2.180 -21.585 1.00 96.31 393 MET A C 1
ATOM 3135 O O . MET A 1 393 ? 2.181 2.064 -21.283 1.00 96.31 393 MET A O 1
ATOM 3139 N N . MET A 1 394 ? 4.075 3.246 -21.193 1.00 97.62 394 MET A N 1
ATOM 3140 C CA . MET A 1 394 ? 3.500 4.305 -20.355 1.00 97.62 394 MET A CA 1
ATOM 3141 C C . MET A 1 394 ? 2.369 5.080 -21.050 1.00 97.62 394 MET A C 1
ATOM 3143 O O . MET A 1 394 ? 1.412 5.461 -20.374 1.00 97.62 394 MET A O 1
ATOM 3147 N N . ARG A 1 395 ? 2.434 5.288 -22.377 1.00 97.56 395 ARG A N 1
ATOM 3148 C CA . ARG A 1 395 ? 1.308 5.836 -23.161 1.00 97.56 395 ARG A CA 1
ATOM 3149 C C . ARG A 1 395 ? 0.106 4.900 -23.134 1.00 97.56 395 ARG A C 1
ATOM 3151 O O . ARG A 1 395 ? -0.985 5.351 -22.813 1.00 97.56 395 ARG A O 1
ATOM 3158 N N . LEU A 1 396 ? 0.308 3.607 -23.393 1.00 96.81 396 LEU A N 1
ATOM 3159 C CA . LEU A 1 396 ? -0.768 2.611 -23.392 1.00 96.81 396 LEU A CA 1
ATOM 3160 C C . LEU A 1 396 ? -1.508 2.571 -22.044 1.00 96.81 396 LEU A C 1
ATOM 3162 O O . LEU A 1 396 ? -2.739 2.600 -22.021 1.00 96.81 396 LEU A O 1
ATOM 3166 N N . ILE A 1 397 ? -0.773 2.581 -20.926 1.00 97.00 397 ILE A N 1
ATOM 3167 C CA . ILE A 1 397 ? -1.363 2.616 -19.576 1.00 97.00 397 ILE A CA 1
ATOM 3168 C C . ILE A 1 397 ? -2.084 3.951 -19.322 1.00 97.00 397 ILE A C 1
ATOM 3170 O O . ILE A 1 397 ? -3.201 3.955 -18.804 1.00 97.00 397 ILE A O 1
ATOM 3174 N N . HIS A 1 398 ? -1.485 5.086 -19.704 1.00 97.12 398 HIS A N 1
ATOM 3175 C CA . HIS A 1 398 ? -2.109 6.406 -19.563 1.00 97.12 398 HIS A CA 1
ATOM 3176 C C . HIS A 1 398 ? -3.426 6.498 -20.339 1.00 97.12 398 HIS A C 1
ATOM 3178 O O . HIS A 1 398 ? -4.449 6.899 -19.782 1.00 97.12 398 HIS A O 1
ATOM 3184 N N . ASP A 1 399 ? -3.419 6.091 -21.604 1.00 96.62 399 ASP A N 1
ATOM 3185 C CA . ASP A 1 399 ? -4.574 6.198 -22.485 1.00 96.62 399 ASP A CA 1
ATOM 3186 C C . ASP A 1 399 ? -5.698 5.285 -21.988 1.00 96.62 399 ASP A C 1
ATOM 3188 O O . ASP A 1 399 ? -6.816 5.766 -21.793 1.00 96.62 399 ASP A O 1
ATOM 3192 N N . ALA A 1 400 ? -5.386 4.035 -21.616 1.00 95.56 400 ALA A N 1
ATOM 3193 C CA . ALA A 1 400 ? -6.324 3.136 -20.944 1.00 95.56 400 ALA A CA 1
ATOM 3194 C C . ALA A 1 400 ? -6.918 3.767 -19.671 1.00 95.56 400 ALA A C 1
ATOM 3196 O O . ALA A 1 400 ? -8.139 3.778 -19.495 1.00 95.56 400 ALA A O 1
ATOM 3197 N N . PHE A 1 401 ? -6.092 4.365 -18.808 1.00 95.88 401 PHE A N 1
ATOM 3198 C CA . PHE A 1 401 ? -6.558 5.008 -17.579 1.00 95.88 401 PHE A CA 1
ATOM 3199 C C . PHE A 1 401 ? -7.395 6.279 -17.821 1.00 95.88 401 PHE A C 1
ATOM 3201 O O . PHE A 1 401 ? -8.247 6.614 -16.997 1.00 95.88 401 PHE A O 1
ATOM 3208 N N . THR A 1 402 ? -7.208 6.985 -18.939 1.00 94.25 402 THR A N 1
ATOM 3209 C CA . THR A 1 402 ? -8.051 8.145 -19.292 1.00 94.25 402 THR A CA 1
ATOM 3210 C C . THR A 1 402 ? -9.402 7.770 -19.908 1.00 94.25 402 THR A C 1
ATOM 3212 O O . THR A 1 402 ? -10.281 8.628 -19.976 1.00 94.25 402 THR A O 1
ATOM 3215 N N . THR A 1 403 ? -9.630 6.500 -20.275 1.00 94.94 403 THR A N 1
ATOM 3216 C CA . THR A 1 403 ? -10.963 6.028 -20.708 1.00 94.94 403 THR A CA 1
ATOM 3217 C C . THR A 1 403 ? -11.994 5.984 -19.571 1.00 94.94 403 THR A C 1
ATOM 3219 O O . THR A 1 403 ? -13.199 6.046 -19.827 1.00 94.94 403 THR A O 1
ATOM 3222 N N . PHE A 1 404 ? -11.555 5.916 -18.308 1.00 91.38 404 PHE A N 1
ATOM 3223 C CA . PHE A 1 404 ? -12.457 5.939 -17.158 1.00 91.38 404 PHE A CA 1
ATOM 3224 C C . PHE A 1 404 ? -13.104 7.322 -17.011 1.00 91.38 404 PHE A C 1
ATOM 3226 O O . PHE A 1 404 ? -12.451 8.289 -16.629 1.00 91.38 404 PHE A O 1
ATOM 3233 N N . ALA A 1 405 ? -14.418 7.411 -17.236 1.00 86.69 405 ALA A N 1
ATOM 3234 C CA . ALA A 1 405 ? -15.160 8.667 -17.092 1.00 86.69 405 ALA A CA 1
ATOM 3235 C C . ALA A 1 405 ? -15.142 9.220 -15.651 1.00 86.69 405 ALA A C 1
ATOM 3237 O O . ALA A 1 405 ? -15.077 10.433 -15.442 1.00 86.69 405 ALA A O 1
ATOM 3238 N N . HIS A 1 406 ? -15.210 8.334 -14.649 1.00 89.81 406 HIS A N 1
ATOM 3239 C CA . HIS A 1 406 ? -15.312 8.682 -13.225 1.00 89.81 406 HIS A CA 1
ATOM 3240 C C . HIS A 1 406 ? -14.386 7.798 -12.362 1.00 89.81 406 HIS A C 1
ATOM 3242 O O . HIS A 1 406 ? -14.870 6.940 -11.620 1.00 89.81 406 HIS A O 1
ATOM 3248 N N . PRO A 1 407 ? -13.051 7.958 -12.456 1.00 91.12 407 PRO A N 1
ATOM 3249 C CA . PRO A 1 407 ? -12.111 7.169 -11.668 1.00 91.12 407 PRO A CA 1
ATOM 3250 C C . PRO A 1 407 ? -12.223 7.509 -10.167 1.00 91.12 407 PRO A C 1
ATOM 3252 O O . PRO A 1 407 ? -12.447 8.673 -9.814 1.00 91.12 407 PRO A O 1
ATOM 3255 N N . PRO A 1 408 ? -12.014 6.537 -9.256 1.00 91.31 408 PRO A N 1
ATOM 3256 C CA . PRO A 1 408 ? -11.875 6.811 -7.828 1.00 91.31 408 PRO A CA 1
ATOM 3257 C C . PRO A 1 408 ? -10.781 7.852 -7.553 1.00 91.31 408 PRO A C 1
ATOM 3259 O O . PRO A 1 408 ? -9.787 7.924 -8.275 1.00 91.31 408 PRO A O 1
ATOM 3262 N N . ARG A 1 409 ? -10.924 8.632 -6.470 1.00 94.75 409 ARG A N 1
ATOM 3263 C CA . ARG A 1 409 ? -9.993 9.726 -6.113 1.00 94.75 409 ARG A CA 1
ATOM 3264 C C . ARG A 1 409 ? -8.520 9.296 -6.110 1.00 94.75 409 ARG A C 1
ATOM 3266 O O . ARG A 1 409 ? -7.658 10.073 -6.513 1.00 94.75 409 ARG A O 1
ATOM 3273 N N . GLU A 1 410 ? -8.240 8.090 -5.631 1.00 94.88 410 GLU A N 1
ATOM 3274 C CA . GLU A 1 410 ? -6.886 7.539 -5.544 1.00 94.88 410 GLU A CA 1
ATOM 3275 C C . GLU A 1 410 ? -6.322 7.242 -6.939 1.00 94.88 410 GLU A C 1
ATOM 3277 O O . GLU A 1 410 ? -5.242 7.731 -7.267 1.00 94.88 410 GLU A O 1
ATOM 3282 N N . LEU A 1 411 ? -7.095 6.584 -7.811 1.00 95.25 411 LEU A N 1
ATOM 3283 C CA . LEU A 1 411 ? -6.712 6.349 -9.206 1.00 95.25 411 LEU A CA 1
ATOM 3284 C C . LEU A 1 411 ? -6.544 7.668 -9.977 1.00 95.25 411 LEU A C 1
ATOM 3286 O O . LEU A 1 411 ? -5.559 7.837 -10.687 1.00 95.25 411 LEU A O 1
ATOM 3290 N N . TYR A 1 412 ? -7.427 8.651 -9.775 1.00 95.81 412 TYR A N 1
ATOM 3291 C CA . TYR A 1 412 ? -7.281 9.990 -10.362 1.00 95.81 412 TYR A CA 1
ATOM 3292 C C . TYR A 1 412 ? -5.953 10.663 -9.969 1.00 95.81 412 TYR A C 1
ATOM 3294 O O . TYR A 1 412 ? -5.288 11.288 -10.800 1.00 95.81 412 TYR A O 1
ATOM 3302 N N . GLN A 1 413 ? -5.521 10.503 -8.714 1.00 95.94 413 GLN A N 1
ATOM 3303 C CA . GLN A 1 413 ? -4.222 11.002 -8.265 1.00 95.94 413 GLN A CA 1
ATOM 3304 C C . GLN A 1 413 ? -3.059 10.259 -8.946 1.00 95.94 413 GLN A C 1
ATOM 3306 O O . GLN A 1 413 ? -2.100 10.920 -9.348 1.00 95.94 413 GLN A O 1
ATOM 3311 N N . LYS A 1 414 ? -3.149 8.931 -9.127 1.00 96.44 414 LYS A N 1
ATOM 3312 C CA . LYS A 1 414 ? -2.149 8.140 -9.875 1.00 96.44 414 LYS A CA 1
ATOM 3313 C C . LYS A 1 414 ? -2.077 8.584 -11.339 1.00 96.44 414 LYS A C 1
ATOM 3315 O O . LYS A 1 414 ? -0.987 8.870 -11.811 1.00 96.44 414 LYS A O 1
ATOM 3320 N N . ILE A 1 415 ? -3.213 8.786 -12.017 1.00 96.75 415 ILE A N 1
ATOM 3321 C CA . ILE A 1 415 ? -3.286 9.311 -13.399 1.00 96.75 415 ILE A CA 1
ATOM 3322 C C . ILE A 1 415 ? -2.564 10.660 -13.525 1.00 96.75 415 ILE A C 1
ATOM 3324 O O . ILE A 1 415 ? -1.786 10.880 -14.456 1.00 96.75 415 ILE A O 1
ATOM 3328 N N . ARG A 1 416 ? -2.770 11.566 -12.559 1.00 96.25 416 ARG A N 1
ATOM 3329 C CA . ARG A 1 416 ? -2.099 12.875 -12.533 1.00 96.25 416 ARG A CA 1
ATOM 3330 C C . ARG A 1 416 ? -0.574 12.749 -12.412 1.00 96.25 416 ARG A C 1
ATOM 3332 O O . ARG A 1 416 ? 0.140 13.525 -13.044 1.00 96.25 416 ARG A O 1
ATOM 3339 N N . VAL A 1 417 ? -0.081 11.790 -11.625 1.00 97.06 417 VAL A N 1
ATOM 3340 C CA . VAL A 1 417 ? 1.358 11.500 -11.476 1.00 97.06 417 VAL A CA 1
ATOM 3341 C C . VAL A 1 417 ? 1.913 10.788 -12.714 1.00 97.06 417 VAL A C 1
ATOM 3343 O O . VAL A 1 417 ? 2.967 11.181 -13.212 1.00 97.06 417 VAL A O 1
ATOM 3346 N N . LEU A 1 418 ? 1.190 9.815 -13.273 1.00 97.69 418 LEU A N 1
ATOM 3347 C CA . LEU A 1 418 ? 1.524 9.125 -14.522 1.00 97.69 418 LEU A CA 1
ATOM 3348 C C . LEU A 1 418 ? 1.723 10.122 -15.666 1.00 97.69 418 LEU A C 1
ATOM 3350 O O . LEU A 1 418 ? 2.755 10.081 -16.324 1.00 97.69 418 LEU A O 1
ATOM 3354 N N . ARG A 1 419 ? 0.833 11.105 -15.845 1.00 97.56 419 ARG A N 1
ATOM 3355 C CA . ARG A 1 419 ? 1.013 12.148 -16.871 1.00 97.56 419 ARG A CA 1
ATOM 3356 C C . ARG A 1 419 ? 2.329 12.928 -16.718 1.00 97.56 419 ARG A C 1
ATOM 3358 O O . ARG A 1 419 ? 2.993 13.206 -17.713 1.00 97.56 419 ARG A O 1
ATOM 3365 N N . GLN A 1 420 ? 2.729 13.262 -15.489 1.00 96.25 420 GLN A N 1
ATOM 3366 C CA . GLN A 1 420 ? 4.014 13.931 -15.219 1.00 96.25 420 GLN A CA 1
ATOM 3367 C C . GLN A 1 420 ? 5.211 12.997 -15.448 1.00 96.25 420 GLN A C 1
ATOM 3369 O O . GLN A 1 420 ? 6.267 13.432 -15.904 1.00 96.25 420 GLN A O 1
ATOM 3374 N N . SER A 1 421 ? 5.042 11.714 -15.132 1.00 96.88 421 SER A N 1
ATOM 3375 C CA . SER A 1 421 ? 6.041 10.660 -15.322 1.00 96.88 421 SER A CA 1
ATOM 3376 C C . SER A 1 421 ? 6.297 10.407 -16.808 1.00 96.88 421 SER A C 1
ATOM 3378 O O . SER A 1 421 ? 7.441 10.441 -17.254 1.00 96.88 421 SER A O 1
ATOM 3380 N N . LEU A 1 422 ? 5.224 10.263 -17.589 1.00 97.69 422 LEU A N 1
ATOM 3381 C CA . LEU A 1 422 ? 5.253 10.115 -19.038 1.00 97.69 422 LEU A CA 1
ATOM 3382 C C . LEU A 1 422 ? 5.941 11.317 -19.695 1.00 97.69 422 LEU A C 1
ATOM 3384 O O . LEU A 1 422 ? 6.894 11.121 -20.440 1.00 97.69 422 LEU A O 1
ATOM 3388 N N . GLN A 1 423 ? 5.563 12.551 -19.335 1.00 97.25 423 GLN A N 1
ATOM 3389 C CA . GLN A 1 423 ? 6.185 13.761 -19.889 1.00 97.25 423 GLN A CA 1
ATOM 3390 C C . GLN A 1 423 ? 7.715 13.788 -19.700 1.00 97.25 423 GLN A C 1
ATOM 3392 O O . GLN A 1 423 ? 8.436 14.242 -20.591 1.00 97.25 423 GLN A O 1
ATOM 3397 N N . LYS A 1 424 ? 8.237 13.290 -18.568 1.00 94.94 424 LYS A N 1
ATOM 3398 C CA . LYS A 1 424 ? 9.689 13.184 -18.330 1.00 94.94 424 LYS A CA 1
ATOM 3399 C C . LYS A 1 424 ? 10.351 12.187 -19.283 1.00 94.94 424 LYS A C 1
ATOM 3401 O O . LYS A 1 424 ? 11.362 12.528 -19.895 1.00 94.94 424 LYS A O 1
ATOM 3406 N N . VAL A 1 425 ? 9.772 10.995 -19.450 1.00 96.62 425 VAL A N 1
ATOM 3407 C CA . VAL A 1 425 ? 10.294 9.969 -20.373 1.00 96.62 425 VAL A CA 1
ATOM 3408 C C . VAL A 1 425 ? 10.212 10.445 -21.824 1.00 96.62 425 VAL A C 1
ATOM 3410 O O . VAL A 1 425 ? 11.178 10.304 -22.569 1.00 96.62 425 VAL A O 1
ATOM 3413 N N . GLU A 1 426 ? 9.113 11.088 -22.223 1.00 96.56 426 GLU A N 1
ATOM 3414 C CA . GLU A 1 426 ? 8.963 11.664 -23.564 1.00 96.56 426 GLU A CA 1
ATOM 3415 C C . GLU A 1 426 ? 9.981 12.776 -23.838 1.00 96.56 426 GLU A C 1
ATOM 3417 O O . GLU A 1 426 ? 10.570 12.816 -24.918 1.00 96.56 426 GLU A O 1
ATOM 3422 N N . THR A 1 427 ? 10.255 13.636 -22.852 1.00 94.38 427 THR A N 1
ATOM 3423 C CA . THR A 1 427 ? 11.290 14.679 -22.955 1.00 94.38 427 THR A CA 1
ATOM 3424 C C . THR A 1 427 ? 12.685 14.062 -23.106 1.00 94.38 427 THR A C 1
ATOM 3426 O O . THR A 1 427 ? 13.491 14.548 -23.906 1.00 94.38 427 THR A O 1
ATOM 3429 N N . ALA A 1 428 ? 12.973 12.961 -22.401 1.00 91.81 428 ALA A N 1
ATOM 3430 C CA . ALA A 1 428 ? 14.222 12.219 -22.563 1.00 91.81 428 ALA A CA 1
ATOM 3431 C C . ALA A 1 428 ? 14.334 11.598 -23.968 1.00 91.81 428 ALA A C 1
ATOM 3433 O O . ALA A 1 428 ? 15.336 11.812 -24.647 1.00 91.81 428 ALA A O 1
ATOM 3434 N N . CYS A 1 429 ? 13.280 10.931 -24.454 1.00 93.38 429 CYS A N 1
ATOM 3435 C CA . CYS A 1 429 ? 13.221 10.360 -25.805 1.00 93.38 429 CYS A CA 1
ATOM 3436 C C . CYS A 1 429 ? 13.403 11.427 -26.897 1.00 93.38 429 CYS A C 1
ATOM 3438 O O . CYS A 1 429 ? 14.167 11.229 -27.842 1.00 93.38 429 CYS A O 1
ATOM 3440 N N . TYR A 1 430 ? 12.744 12.580 -26.755 1.00 92.38 430 TYR A N 1
ATOM 3441 C CA . TYR A 1 430 ? 12.910 13.727 -27.648 1.00 92.38 430 TYR A CA 1
ATOM 3442 C C . TYR A 1 430 ? 14.364 14.219 -27.665 1.00 92.38 430 TYR A C 1
ATOM 3444 O O . TYR A 1 430 ? 14.957 14.374 -28.732 1.00 92.38 430 TYR A O 1
ATOM 3452 N N . THR A 1 431 ? 14.967 14.397 -26.485 1.00 89.50 431 THR A N 1
ATOM 3453 C CA . THR A 1 431 ? 16.355 14.865 -26.348 1.00 89.50 431 THR A CA 1
ATOM 3454 C C . THR A 1 431 ? 17.348 13.882 -26.968 1.00 89.50 431 THR A C 1
ATOM 3456 O O . THR A 1 431 ? 18.254 14.307 -27.689 1.00 89.50 431 THR A O 1
ATOM 3459 N N . LEU A 1 432 ? 17.155 12.575 -26.748 1.00 87.31 432 LEU A N 1
ATOM 3460 C CA . LEU A 1 432 ? 17.924 11.521 -27.411 1.00 87.31 432 LEU A CA 1
ATOM 3461 C C . LEU A 1 432 ? 17.782 11.592 -28.934 1.00 87.31 432 LEU A C 1
ATOM 3463 O O . LEU A 1 432 ? 18.783 11.531 -29.646 1.00 87.31 432 LEU A O 1
ATOM 3467 N N . LYS A 1 433 ? 16.554 11.748 -29.447 1.00 88.06 433 LYS A N 1
ATOM 3468 C CA . LYS A 1 433 ? 16.298 11.741 -30.890 1.00 88.06 433 LYS A CA 1
ATOM 3469 C C . LYS A 1 433 ? 16.902 12.950 -31.601 1.00 88.06 433 LYS A C 1
ATOM 3471 O O . LYS A 1 433 ? 17.453 12.779 -32.689 1.00 88.06 433 LYS A O 1
ATOM 3476 N N . VAL A 1 434 ? 16.827 14.138 -30.999 1.00 88.00 434 VAL A N 1
ATOM 3477 C CA . VAL A 1 434 ? 17.441 15.362 -31.537 1.00 88.00 434 VAL A CA 1
ATOM 3478 C C . VAL A 1 434 ? 18.965 15.236 -31.521 1.00 88.00 434 VAL A C 1
ATOM 3480 O O . VAL A 1 434 ? 19.577 15.234 -32.587 1.00 88.00 434 VAL A O 1
ATOM 3483 N N . ARG A 1 435 ? 19.583 14.995 -30.355 1.00 80.50 435 ARG A N 1
ATOM 3484 C CA . ARG A 1 435 ? 21.053 14.896 -30.248 1.00 80.50 435 ARG A CA 1
ATOM 3485 C C . ARG A 1 435 ? 21.631 13.753 -31.082 1.00 80.50 435 ARG A C 1
ATOM 3487 O O . ARG A 1 435 ? 22.643 13.939 -31.749 1.00 80.50 435 ARG A O 1
ATOM 3494 N N . GLY A 1 436 ? 20.954 12.605 -31.121 1.00 75.94 436 GLY A N 1
ATOM 3495 C CA . GLY A 1 436 ? 21.318 11.459 -31.962 1.00 75.94 436 GLY A CA 1
ATOM 3496 C C . GLY A 1 436 ? 21.147 11.677 -33.470 1.00 75.94 436 GLY A C 1
ATOM 3497 O O . GLY A 1 436 ? 21.595 10.839 -34.251 1.00 75.94 436 GLY A O 1
ATOM 3498 N N . SER A 1 437 ? 20.519 12.783 -33.883 1.00 76.06 437 SER A N 1
ATOM 3499 C CA . SER A 1 437 ? 20.447 13.232 -35.282 1.00 76.06 437 SER A CA 1
ATOM 3500 C C . SER A 1 437 ? 21.470 14.335 -35.607 1.00 76.06 437 SER A C 1
ATOM 3502 O O . SER A 1 437 ? 21.727 14.588 -36.781 1.00 76.06 437 SER A O 1
ATOM 3504 N N . GLU A 1 438 ? 22.063 14.972 -34.592 1.00 72.88 438 GLU A N 1
ATOM 3505 C CA . GLU A 1 438 ? 23.035 16.071 -34.722 1.00 72.88 438 GLU A CA 1
ATOM 3506 C C . GLU A 1 438 ? 24.494 15.612 -34.544 1.00 72.88 438 GLU A C 1
ATOM 3508 O O . GLU A 1 438 ? 25.401 16.176 -35.155 1.00 72.88 438 GLU A O 1
ATOM 3513 N N . ILE A 1 439 ? 24.735 14.592 -33.711 1.00 62.22 439 ILE A N 1
ATOM 3514 C CA . ILE A 1 439 ? 26.070 14.157 -33.278 1.00 62.22 439 ILE A CA 1
ATOM 3515 C C . ILE A 1 439 ? 26.311 12.685 -33.684 1.00 62.22 439 ILE A C 1
ATOM 3517 O O . ILE A 1 439 ? 25.432 11.845 -33.478 1.00 62.22 439 ILE A O 1
ATOM 3521 N N . PRO A 1 440 ? 27.494 12.320 -34.234 1.00 61.72 440 PRO A N 1
ATOM 3522 C CA . PRO A 1 440 ? 27.816 10.935 -34.582 1.00 61.72 440 PRO A CA 1
ATOM 3523 C C . PRO A 1 440 ? 27.671 9.978 -33.392 1.00 61.72 440 PRO A C 1
ATOM 3525 O O . PRO A 1 440 ? 28.143 10.278 -32.298 1.00 61.72 440 PRO A O 1
ATOM 3528 N N . LYS A 1 441 ? 27.091 8.789 -33.623 1.00 58.84 441 LYS A N 1
ATOM 3529 C CA . LYS A 1 441 ? 26.663 7.841 -32.570 1.00 58.84 441 LYS A CA 1
ATOM 3530 C C . LYS A 1 441 ? 27.692 7.558 -31.460 1.00 58.84 441 LYS A C 1
ATOM 3532 O O . LYS A 1 441 ? 27.292 7.350 -30.323 1.00 58.84 441 LYS A O 1
ATOM 3537 N N . HIS A 1 442 ? 28.990 7.565 -31.773 1.00 60.72 442 HIS A N 1
ATOM 3538 C CA . HIS A 1 442 ? 30.065 7.286 -30.811 1.00 60.72 442 HIS A CA 1
ATOM 3539 C C . HIS A 1 442 ? 30.358 8.432 -29.822 1.00 60.72 442 HIS A C 1
ATOM 3541 O O . HIS A 1 442 ? 30.950 8.178 -28.785 1.00 60.72 442 HIS A O 1
ATOM 3547 N N . MET A 1 443 ? 29.930 9.666 -30.115 1.00 57.50 443 MET A N 1
ATOM 3548 C CA . MET A 1 443 ? 30.142 10.856 -29.271 1.00 57.50 443 MET A CA 1
ATOM 3549 C C . MET A 1 443 ? 28.934 11.172 -28.367 1.00 57.50 443 MET A C 1
ATOM 3551 O O . MET A 1 443 ? 28.946 12.159 -27.636 1.00 57.50 443 MET A O 1
ATOM 3555 N N . LEU A 1 444 ? 27.853 10.382 -28.436 1.00 57.75 444 LEU A N 1
ATOM 3556 C CA . LEU A 1 444 ? 26.615 10.667 -27.697 1.00 57.75 444 LEU A CA 1
ATOM 3557 C C . LEU A 1 444 ? 26.740 10.380 -26.197 1.00 57.75 444 LEU A C 1
ATOM 3559 O O . LEU A 1 444 ? 26.237 11.166 -25.398 1.00 57.75 444 LEU A O 1
ATOM 3563 N N . ALA A 1 445 ? 27.418 9.292 -25.817 1.00 58.00 445 ALA A N 1
ATOM 3564 C CA . ALA A 1 445 ? 27.575 8.892 -24.417 1.00 58.00 445 ALA A CA 1
ATOM 3565 C C . ALA A 1 445 ? 28.279 9.979 -23.581 1.00 58.00 445 ALA A C 1
ATOM 3567 O O . ALA A 1 445 ? 27.805 10.333 -22.500 1.00 58.00 445 ALA A O 1
ATOM 3568 N N . ASP A 1 446 ? 29.341 10.577 -24.129 1.00 56.56 446 ASP A N 1
ATOM 3569 C CA . ASP A 1 446 ? 30.144 11.609 -23.461 1.00 56.56 446 ASP A CA 1
ATOM 3570 C C . ASP A 1 446 ? 29.348 12.894 -23.175 1.00 56.56 446 ASP A C 1
ATOM 3572 O O . ASP A 1 446 ? 29.526 13.540 -22.144 1.00 56.56 446 ASP A O 1
ATOM 3576 N N . VAL A 1 447 ? 28.408 13.262 -24.052 1.00 57.19 447 VAL A N 1
ATOM 3577 C CA . VAL A 1 447 ? 27.569 14.459 -23.865 1.00 57.19 447 VAL A CA 1
ATOM 3578 C C . VAL A 1 447 ? 26.582 14.287 -22.704 1.00 57.19 447 VAL A C 1
ATOM 3580 O O . VAL A 1 447 ? 26.234 15.269 -22.044 1.00 57.19 447 VAL A O 1
ATOM 3583 N N . PHE A 1 448 ? 26.128 13.060 -22.433 1.00 54.66 448 PHE A N 1
ATOM 3584 C CA . PHE A 1 448 ? 25.219 12.787 -21.319 1.00 54.66 448 PHE A CA 1
ATOM 3585 C C . PHE A 1 448 ? 25.962 12.600 -19.991 1.00 54.66 448 PHE A C 1
ATOM 3587 O O . PHE A 1 448 ? 25.499 13.132 -18.980 1.00 54.66 448 PHE A O 1
ATOM 3594 N N . SER A 1 449 ? 27.142 11.972 -19.983 1.00 52.88 449 SER A N 1
ATOM 3595 C CA . SER A 1 449 ? 27.970 11.843 -18.773 1.00 52.88 449 SER A CA 1
ATOM 3596 C C . SER A 1 449 ? 28.533 13.188 -18.28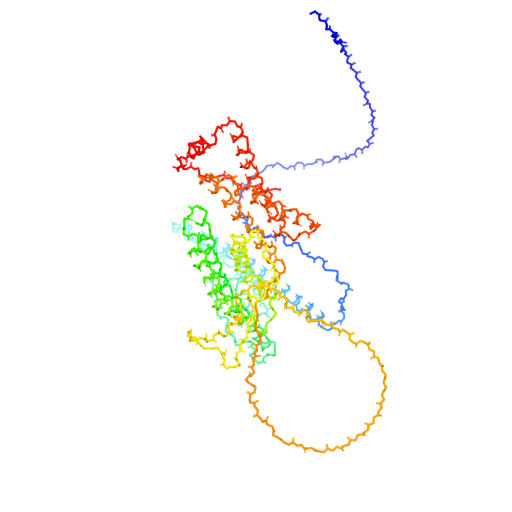3 1.00 52.88 449 SER A C 1
ATOM 3598 O O . SER A 1 449 ? 28.557 13.427 -17.077 1.00 52.88 449 SER A O 1
ATOM 3600 N N . ILE A 1 450 ? 28.861 14.125 -19.184 1.00 46.47 450 ILE A N 1
ATOM 3601 C CA . ILE A 1 450 ? 29.227 15.515 -18.830 1.00 46.47 450 ILE A CA 1
ATOM 3602 C C . ILE A 1 450 ? 28.043 16.293 -18.214 1.00 46.47 450 ILE A C 1
ATOM 3604 O O . ILE A 1 450 ? 28.249 17.264 -17.488 1.00 46.47 450 ILE A O 1
ATOM 3608 N N . SER A 1 451 ? 26.797 15.879 -18.472 1.00 42.22 451 SER A N 1
ATOM 3609 C CA . SER A 1 451 ? 25.596 16.572 -17.978 1.00 42.22 451 SER A CA 1
ATOM 3610 C C . SER A 1 451 ? 25.105 16.128 -16.592 1.00 42.22 451 SER A C 1
ATOM 3612 O O . SER A 1 451 ? 24.124 16.685 -16.102 1.00 42.22 451 SER A O 1
ATOM 3614 N N . ALA A 1 452 ? 25.778 15.171 -15.942 1.00 35.84 452 ALA A N 1
ATOM 3615 C CA . ALA A 1 452 ? 25.481 14.758 -14.570 1.00 35.84 452 ALA A CA 1
ATOM 3616 C C . ALA A 1 452 ? 26.070 15.765 -13.553 1.00 35.84 452 ALA A C 1
ATOM 3618 O O . ALA A 1 452 ? 27.294 15.840 -13.418 1.00 35.84 452 ALA A O 1
ATOM 3619 N N . PRO A 1 453 ? 25.257 16.543 -12.806 1.00 35.97 453 PRO A N 1
ATOM 3620 C CA . PRO A 1 453 ? 25.790 17.531 -11.876 1.00 35.97 453 PRO A CA 1
ATOM 3621 C C . PRO A 1 453 ? 26.294 16.849 -10.602 1.00 35.97 453 PRO A C 1
ATOM 3623 O O . PRO A 1 453 ? 25.515 16.289 -9.830 1.00 35.97 453 PRO A O 1
ATOM 3626 N N . CYS A 1 454 ? 27.595 16.954 -10.340 1.00 36.69 454 CYS A N 1
ATOM 3627 C CA . CYS A 1 454 ? 28.147 16.657 -9.024 1.00 36.69 454 CYS A CA 1
ATOM 3628 C C . CYS A 1 454 ? 27.880 17.851 -8.093 1.00 36.69 454 CYS A C 1
ATOM 3630 O O . CYS A 1 454 ? 28.675 18.787 -8.035 1.00 36.69 454 CYS A O 1
ATOM 3632 N N . ALA A 1 455 ? 26.730 17.846 -7.415 1.00 34.25 455 ALA A N 1
ATOM 3633 C CA . ALA A 1 455 ? 26.394 18.815 -6.372 1.00 34.25 455 ALA A CA 1
ATOM 3634 C C . ALA A 1 455 ? 25.369 18.230 -5.388 1.00 34.25 455 ALA A C 1
ATOM 3636 O O . ALA A 1 455 ? 24.160 18.421 -5.523 1.00 34.25 455 ALA A O 1
ATOM 3637 N N . ALA A 1 456 ? 25.866 17.537 -4.366 1.00 37.12 456 ALA A N 1
ATOM 3638 C CA . ALA A 1 456 ? 25.185 17.556 -3.082 1.00 37.12 456 ALA A CA 1
ATOM 3639 C C . ALA A 1 456 ? 25.553 18.882 -2.402 1.00 37.12 456 ALA A C 1
ATOM 3641 O O . ALA A 1 456 ? 26.721 19.062 -2.081 1.00 37.12 456 ALA A O 1
ATOM 3642 N N . ASP A 1 457 ? 24.592 19.796 -2.235 1.00 31.97 457 ASP A N 1
ATOM 3643 C CA . ASP A 1 457 ? 24.506 20.679 -1.062 1.00 31.97 457 ASP A CA 1
ATOM 3644 C C . ASP A 1 457 ? 23.180 21.466 -1.014 1.00 31.97 457 ASP A C 1
ATOM 3646 O O . ASP A 1 457 ? 22.620 21.869 -2.031 1.00 31.97 457 ASP A O 1
ATOM 3650 N N . SER A 1 458 ? 22.686 21.623 0.217 1.00 34.66 458 SER A N 1
ATOM 3651 C CA . SER A 1 458 ? 21.544 22.409 0.722 1.00 34.66 458 SER A CA 1
ATOM 3652 C C . SER A 1 458 ? 20.620 23.169 -0.253 1.00 34.66 458 SER A C 1
ATOM 3654 O O . SER A 1 458 ? 20.993 24.213 -0.786 1.00 34.66 458 SER A O 1
ATOM 3656 N N . TYR A 1 459 ? 19.329 22.822 -0.221 1.00 30.27 459 TYR A N 1
ATOM 3657 C CA . TYR A 1 459 ? 18.263 23.828 -0.111 1.00 30.27 459 TYR A CA 1
ATOM 3658 C C . TYR A 1 459 ? 17.258 23.407 0.968 1.00 30.27 459 TYR A C 1
ATOM 3660 O O . TYR A 1 459 ? 16.736 22.294 0.942 1.00 30.27 459 TYR A O 1
ATOM 3668 N N . ASN A 1 460 ? 17.058 24.295 1.944 1.00 31.12 460 ASN A N 1
ATOM 3669 C CA . ASN A 1 460 ? 16.200 24.079 3.107 1.00 31.12 460 ASN A CA 1
ATOM 3670 C C . ASN A 1 460 ? 14.704 24.165 2.773 1.00 31.12 460 ASN A C 1
ATOM 3672 O O . ASN A 1 460 ? 14.292 24.672 1.731 1.00 31.12 460 ASN A O 1
ATOM 3676 N N . GLU A 1 461 ? 13.916 23.695 3.737 1.00 41.53 461 GLU A N 1
ATOM 3677 C CA . GLU A 1 461 ? 12.486 23.942 3.900 1.00 41.53 461 GLU A CA 1
ATOM 3678 C C . GLU A 1 461 ? 12.109 25.416 3.660 1.00 41.53 461 GLU A C 1
ATOM 3680 O O . GLU A 1 461 ? 12.681 26.292 4.299 1.00 41.53 461 GLU A O 1
ATOM 3685 N N . GLU A 1 462 ? 11.122 25.668 2.790 1.00 39.59 462 GLU A N 1
ATOM 3686 C CA . GLU A 1 462 ? 10.083 26.710 2.939 1.00 39.59 462 GLU A CA 1
ATOM 3687 C C . GLU A 1 462 ? 9.146 26.720 1.710 1.00 39.59 462 GLU A C 1
ATOM 3689 O O . GLU A 1 462 ? 9.394 27.409 0.725 1.00 39.59 462 GLU A O 1
ATOM 3694 N N . ILE A 1 463 ? 8.025 25.988 1.774 1.00 34.03 463 ILE A N 1
ATOM 3695 C CA . ILE A 1 463 ? 6.746 26.466 1.216 1.00 34.03 463 ILE A CA 1
ATOM 3696 C C . ILE A 1 463 ? 5.664 26.151 2.248 1.00 34.03 463 ILE A C 1
ATOM 3698 O O . ILE A 1 463 ? 5.306 24.997 2.481 1.00 34.03 463 ILE A O 1
ATOM 3702 N N . SER A 1 464 ? 5.188 27.219 2.876 1.00 32.12 464 SER A N 1
ATOM 3703 C CA . SER A 1 464 ? 4.098 27.241 3.840 1.00 32.12 464 SER A CA 1
ATOM 3704 C C . SER A 1 464 ? 2.738 26.936 3.214 1.00 32.12 464 SER A C 1
ATOM 3706 O O . SER A 1 464 ? 2.537 27.046 2.005 1.00 32.12 464 SER A O 1
ATOM 3708 N N . ASP A 1 465 ? 1.785 26.649 4.095 1.00 38.97 465 ASP A N 1
ATOM 3709 C CA . ASP A 1 465 ? 0.346 26.631 3.853 1.00 38.97 465 ASP A CA 1
ATOM 3710 C C . ASP A 1 465 ? -0.160 27.657 2.822 1.00 38.97 465 ASP A C 1
ATOM 3712 O O . ASP A 1 465 ? 0.091 28.858 2.934 1.00 38.97 465 ASP A O 1
ATOM 3716 N N . VAL A 1 466 ? -1.003 27.182 1.900 1.00 37.75 466 VAL A N 1
ATOM 3717 C CA . VAL A 1 466 ? -2.074 27.985 1.295 1.00 37.75 466 VAL A CA 1
ATOM 3718 C C . VAL A 1 466 ? -3.372 27.188 1.411 1.00 37.75 466 VAL A C 1
ATOM 3720 O O . VAL A 1 466 ? -3.740 26.412 0.529 1.00 37.75 466 VAL A O 1
ATOM 3723 N N . TYR A 1 467 ? -4.040 27.368 2.549 1.00 36.66 467 TYR A N 1
ATOM 3724 C CA . TYR A 1 467 ? -5.485 27.208 2.663 1.00 36.66 467 TYR A CA 1
ATOM 3725 C C . TYR A 1 467 ? -6.114 28.600 2.566 1.00 36.66 467 TYR A C 1
ATOM 3727 O O . TYR A 1 467 ? -5.859 29.427 3.438 1.00 36.66 467 TYR A O 1
ATOM 3735 N N . ASP A 1 468 ? -6.953 28.798 1.553 1.00 39.41 468 ASP A N 1
ATOM 3736 C CA . ASP A 1 468 ? -8.154 29.647 1.570 1.00 39.41 468 ASP A CA 1
ATOM 3737 C C . ASP A 1 468 ? -9.165 29.047 0.568 1.00 39.41 468 ASP A C 1
ATOM 3739 O O . ASP A 1 468 ? -8.732 28.695 -0.557 1.00 39.41 468 ASP A O 1
#

Sequence (468 aa):
MDSSGTGASRSRFKKSHNDNPSIIINDHDGNRGREDRNSNTSSSNRKRLKVNDSSLSKDSPIFKAFNIFREELDNRNNRYERIVKISRDITIESKRIIFLLQRVTGSEESEKVFAEAKDKILDLNRTKFLELAHELHGQDPYQFVRAYSPGKRLKVNDSSLSKDSPIFKAFNIFREELDNRNNRYERIVKISRDITIESKRIIFLLQRVTGSEESEKVFAEAKDKILDLNRTKFLELAHELHGQDPYQFVRAYSPGLQEYIEAVTFYHYLHSEELIGLERIQADLIYLVKAQDAPGLSSDLELTLGTNSSECLSVKTLAIESNTNAESSEKDTTDQNSTTNENGVSETTTILVPVPPSEYLLGIGDFTGELMRMAINSVGAGDLEKPSVVSNMMRLIHDAFTTFAHPPRELYQKIRVLRQSLQKVETACYTLKVRGSEIPKHMLADVFSISAPCAADSYNEEISDVYD

Organism: Biomphalaria glabrata (NCBI:txid6526)